Protein 3HHL (pdb70)

Radius of gyration: 30.33 Å; Cα contacts (8 Å, |Δi|>4): 1086; chains: 4; bounding box: 74×62×88 Å

Sequence (513 aa):
TGHIDPTKEVFAQFRRANDREGPIHLNLVRLRPRAAYPDGRETTGAEAYAAYGRRDSGPVSERLGGVVWQGQFELLIGPQDEHWDHVFIAEYPSVAAFVEIRDPVYREAVKHRQAAVEDSRLIRLPLKPGTGHIDPTKEVFAQFRRANDREGPIHLNLVRRLRPRAAYPDGRETTGAEAYAAYGRRDSGPVSERLGGVVWQGQFELLIGPQDEHWDHVFIAEYPSVAAFVEIRDPVYREAVKHRQAAVEDSRLIRLKPLKPGTGHIDPTKEEVFAQFRRANDREGPIHLNLVRRLRPRAAYPDGRETTGAEAYAAYGRRDSGPVSERLGGVVWQGQFELLIGPQDEHWDHVFIAEYPSVAAFVEIRDPVYRREAVHRQAAVEDSRLIRLPLKPGTGHIDPTKEEVFAQFRRANDREGPIHLNLVRLRPRAAYPDGRETTGAEAYAAYGRRDSGPVSERLGGVVWQGQFELLIGPQDEHWDHVFIAEYPSVAAFVEIRDPVYREAVKHRQAAVEDSRLIRLKPLKPG

Structure (mmCIF, N/CA/C/O backbone):
data_3HHL
#
_entry.id   3HHL
#
_cell.length_a   193.012
_cell.length_b   193.012
_cell.length_c   117.965
_cell.angle_alpha   90.00
_cell.angle_beta   90.00
_cell.angle_gamma   120.00
#
_symmetry.space_group_name_H-M   'H 3'
#
loop_
_entity.id
_entity.type
_entity.pdbx_description
1 polymer RPA0582
2 polymer RPA0582
3 polymer RPA0582
4 polymer RPA0582
5 non-polymer 'SULFATE ION'
6 non-polymer 'CHLORIDE ION'
7 non-polymer DI(HYDROXYETHYL)ETHER
8 non-polymer 'TRIETHYLENE GLYCOL'
9 non-polymer 'NONAETHYLENE GLYCOL'
10 non-polymer GLYCEROL
11 non-polymer 3,6,9,12,15,18,21-HEPTAOXATRICOSANE-1,23-DIOL
12 non-polymer 'PENTAETHYLENE GLYCOL'
13 non-polymer 'TETRAETHYLENE GLYCOL'
14 water water
#
loop_
_atom_site.group_PDB
_atom_site.id
_atom_site.type_symbol
_atom_site.label_atom_id
_atom_site.label_alt_id
_atom_site.label_comp_id
_atom_site.label_asym_id
_atom_site.label_entity_id
_atom_site.label_seq_id
_atom_site.pdbx_PDB_ins_code
_atom_site.Cartn_x
_atom_site.Cartn_y
_atom_site.Cartn_z
_atom_site.occupancy
_atom_site.B_iso_or_equiv
_atom_site.auth_seq_id
_atom_site.auth_comp_id
_atom_site.auth_asym_id
_atom_site.auth_atom_id
_atom_site.pdbx_PDB_model_num
ATOM 9 N N . THR A 1 3 ? -9.292 65.390 1.078 1.00 74.51 2 THR A N 1
ATOM 10 C CA . THR A 1 3 ? -8.703 65.751 2.393 1.00 71.13 2 THR A CA 1
ATOM 11 C C . THR A 1 3 ? -9.790 66.372 3.308 1.00 67.58 2 THR A C 1
ATOM 12 O O . THR A 1 3 ? -9.862 67.594 3.534 1.00 67.90 2 THR A O 1
ATOM 16 N N . GLY A 1 4 ? -10.667 65.504 3.789 1.00 62.58 3 GLY A N 1
ATOM 17 C CA . GLY A 1 4 ? -11.639 65.894 4.757 1.00 58.64 3 GLY A CA 1
ATOM 18 C C . GLY A 1 4 ? -11.086 65.646 6.127 1.00 54.90 3 GLY A C 1
ATOM 19 O O . GLY A 1 4 ? -9.947 65.264 6.303 1.00 54.02 3 GLY A O 1
ATOM 20 N N . HIS A 1 5 ? -11.927 65.883 7.107 1.00 51.24 4 HIS A N 1
ATOM 21 C CA . HIS A 1 5 ? -11.576 65.704 8.480 1.00 48.00 4 HIS A CA 1
ATOM 22 C C . HIS A 1 5 ? -12.104 64.368 8.896 1.00 45.70 4 HIS A C 1
ATOM 23 O O . HIS A 1 5 ? -13.280 64.100 8.776 1.00 44.46 4 HIS A O 1
ATOM 30 N N . ILE A 1 6 ? -11.220 63.535 9.398 1.00 43.96 5 ILE A N 1
ATOM 31 C CA . ILE A 1 6 ? -11.558 62.170 9.732 1.00 43.07 5 ILE A CA 1
ATOM 32 C C . ILE A 1 6 ? -11.392 61.922 11.213 1.00 42.46 5 ILE A C 1
ATOM 33 O O . ILE A 1 6 ? -12.225 61.303 11.830 1.00 41.81 5 ILE A O 1
ATOM 38 N N . ASP A 1 7 ? -10.295 62.402 11.776 1.00 42.05 6 ASP A N 1
ATOM 39 C CA . ASP A 1 7 ? -9.995 62.172 13.181 1.00 41.90 6 ASP A CA 1
ATOM 40 C C . ASP A 1 7 ? -9.883 63.468 13.956 1.00 40.27 6 ASP A C 1
ATOM 41 O O . ASP A 1 7 ? -9.684 64.510 13.404 1.00 39.75 6 ASP A O 1
ATOM 46 N N . PRO A 1 8 ? -10.035 63.392 15.264 1.00 39.17 7 PRO A N 1
ATOM 47 C CA . PRO A 1 8 ? -9.821 64.554 16.100 1.00 38.60 7 PRO A CA 1
ATOM 48 C C . PRO A 1 8 ? -8.323 64.770 16.298 1.00 37.60 7 PRO A C 1
ATOM 49 O O . PRO A 1 8 ? -7.581 63.795 16.277 1.00 37.33 7 PRO A O 1
ATOM 53 N N . THR A 1 9 ? -7.891 66.018 16.451 1.00 36.21 8 THR A N 1
ATOM 54 C CA . THR A 1 9 ? -6.496 66.300 16.736 1.00 35.79 8 THR A CA 1
ATOM 55 C C . THR A 1 9 ? -6.270 66.155 18.259 1.00 37.17 8 THR A C 1
ATOM 56 O O . THR A 1 9 ? -7.208 66.222 19.081 1.00 36.47 8 THR A O 1
ATOM 60 N N . LYS A 1 10 ? -5.015 65.956 18.655 1.00 38.04 9 LYS A N 1
ATOM 61 C CA . LYS A 1 10 ? -4.766 65.735 20.078 1.00 39.02 9 LYS A CA 1
ATOM 62 C C . LYS A 1 10 ? -5.132 66.960 20.961 1.00 37.87 9 LYS A C 1
ATOM 63 O O . LYS A 1 10 ? -5.573 66.812 22.094 1.00 37.44 9 LYS A O 1
ATOM 69 N N . GLU A 1 11 ? -4.962 68.149 20.411 1.00 37.15 10 GLU A N 1
ATOM 70 C CA . GLU A 1 11 ? -5.171 69.393 21.134 1.00 36.85 10 GLU A CA 1
ATOM 71 C C . GLU A 1 11 ? -6.664 69.603 21.405 1.00 36.05 10 GLU A C 1
ATOM 72 O O . GLU A 1 11 ? -7.066 70.070 22.489 1.00 35.31 10 GLU A O 1
ATOM 78 N N . VAL A 1 12 ? -7.485 69.266 20.414 1.00 34.91 11 VAL A N 1
ATOM 79 C CA . VAL A 1 12 ? -8.931 69.429 20.509 1.00 33.52 11 VAL A CA 1
ATOM 80 C C . VAL A 1 12 ? -9.540 6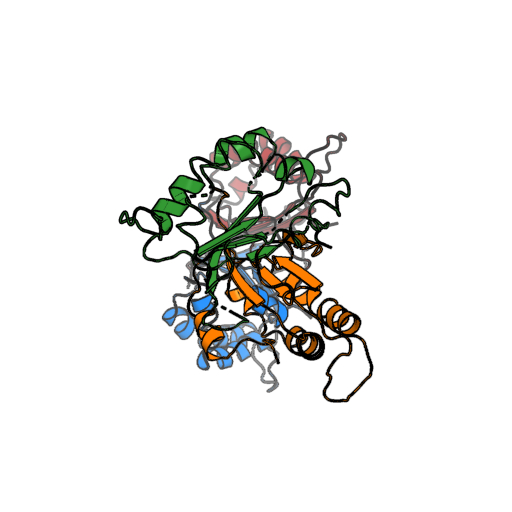8.364 21.415 1.00 33.71 11 VAL A C 1
ATOM 81 O O . VAL A 1 12 ? -10.424 68.646 22.198 1.00 33.84 11 VAL A O 1
ATOM 85 N N . PHE A 1 13 ? -9.034 67.146 21.352 1.00 33.98 12 PHE A N 1
ATOM 86 C CA . PHE A 1 13 ? -9.454 66.135 22.302 1.00 34.37 12 PHE A CA 1
ATOM 87 C C . PHE A 1 13 ? -9.140 66.513 23.756 1.00 33.93 12 PHE A C 1
ATOM 88 O O . PHE A 1 13 ? -9.896 66.180 24.680 1.00 34.55 12 PHE A O 1
ATOM 96 N N . ALA A 1 14 ? -8.048 67.225 23.964 1.00 33.07 13 ALA A N 1
ATOM 97 C CA . ALA A 1 14 ? -7.720 67.716 25.292 1.00 33.32 13 ALA A CA 1
ATOM 98 C C . ALA A 1 14 ? -8.807 68.691 25.761 1.00 33.10 13 ALA A C 1
ATOM 99 O O . ALA A 1 14 ? -9.277 68.617 26.884 1.00 34.06 13 ALA A O 1
ATOM 101 N N . GLN A 1 15 ? -9.212 69.592 24.882 1.00 32.46 14 GLN A N 1
ATOM 102 C CA . GLN A 1 15 ? -10.264 70.518 25.177 1.00 32.47 14 GLN A CA 1
ATOM 103 C C . GLN A 1 15 ? -11.584 69.796 25.533 1.00 32.82 14 GLN A C 1
ATOM 104 O O . GLN A 1 15 ? -12.341 70.273 26.377 1.00 32.34 14 GLN A O 1
ATOM 110 N N . PHE A 1 16 ? -11.847 68.677 24.853 1.00 32.52 15 PHE A N 1
ATOM 111 C CA . PHE A 1 16 ? -13.039 67.886 25.075 1.00 32.59 15 PHE A CA 1
ATOM 112 C C . PHE A 1 16 ? -13.032 67.350 26.490 1.0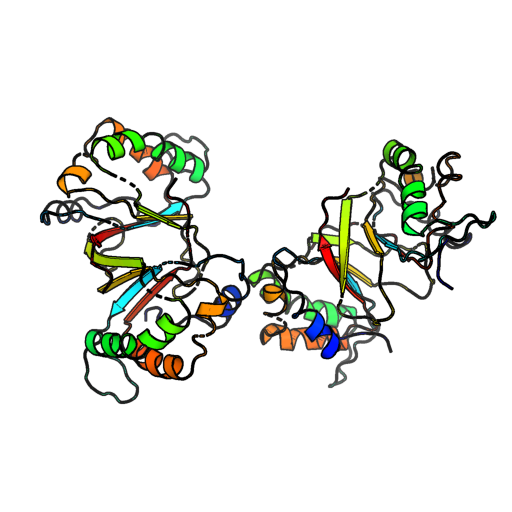0 32.53 15 PHE A C 1
ATOM 113 O O . PHE A 1 16 ? -14.009 67.500 27.211 1.00 32.57 15 PHE A O 1
ATOM 121 N N A ARG A 1 17 ? -11.920 66.731 26.884 0.50 31.93 16 ARG A N 1
ATOM 122 N N B ARG A 1 17 ? -11.918 66.741 26.882 0.50 32.23 16 ARG A N 1
ATOM 123 C CA A ARG A 1 17 ? -11.759 66.225 28.235 0.50 31.32 16 ARG A CA 1
ATOM 124 C CA B ARG A 1 17 ? -11.754 66.245 28.230 0.50 31.86 16 ARG A CA 1
ATOM 125 C C A ARG A 1 17 ? -11.731 67.359 29.267 0.50 31.41 16 ARG A C 1
ATOM 126 C C B ARG A 1 17 ? -11.753 67.370 29.258 0.50 31.70 16 ARG A C 1
ATOM 127 O O A ARG A 1 17 ? -12.165 67.180 30.415 0.50 31.48 16 ARG A O 1
ATOM 128 O O B ARG A 1 17 ? -12.213 67.195 30.397 0.50 31.76 16 ARG A O 1
ATOM 143 N N . ALA A 1 18 ? -11.201 68.519 28.882 1.00 31.44 17 ALA A N 1
ATOM 144 C CA . ALA A 1 18 ? -11.112 69.658 29.829 1.00 31.33 17 ALA A CA 1
ATOM 145 C C . ALA A 1 18 ? -12.524 70.082 30.281 1.00 31.40 17 ALA A C 1
ATOM 146 O O . ALA A 1 18 ? -12.739 70.396 31.450 1.00 32.26 17 ALA A O 1
ATOM 148 N N . ASN A 1 19 ? -13.477 70.063 29.350 1.00 30.74 18 ASN A N 1
ATOM 149 C CA . ASN A 1 19 ? -14.813 70.438 29.638 1.00 30.69 18 ASN A CA 1
ATOM 150 C C . ASN A 1 19 ? -15.628 69.236 30.102 1.00 31.41 18 ASN A C 1
ATOM 151 O O . ASN A 1 19 ? -16.390 68.639 29.339 1.00 32.40 18 ASN A O 1
ATOM 156 N N . ASP A 1 20 ? -15.492 68.908 31.373 1.00 31.34 19 ASP A N 1
ATOM 157 C CA . ASP A 1 20 ? -16.060 67.678 31.882 1.00 30.60 19 ASP A CA 1
ATOM 158 C C . ASP A 1 20 ? -17.301 67.931 32.720 1.00 29.73 19 ASP A C 1
ATOM 159 O O . ASP A 1 20 ? -17.587 67.197 33.626 1.00 29.57 19 ASP A O 1
ATOM 164 N N . ARG A 1 21 ? -18.058 68.967 32.401 1.00 29.59 20 ARG A N 1
ATOM 165 C CA . ARG A 1 21 ? -19.256 69.274 33.191 1.00 28.77 20 ARG A CA 1
ATOM 166 C C . ARG A 1 21 ? -20.167 68.052 33.229 1.00 28.39 20 ARG A C 1
ATOM 167 O O . ARG A 1 21 ? -20.333 67.346 32.259 1.00 28.13 20 ARG A O 1
ATOM 175 N N . GLU A 1 22 ? -20.791 67.838 34.370 1.00 29.16 21 GLU A N 1
ATOM 176 C CA . GLU A 1 22 ? -21.757 66.762 34.505 1.00 29.01 21 GLU A CA 1
ATOM 177 C C . GLU A 1 22 ? -22.995 66.992 33.591 1.00 29.15 21 GLU A C 1
ATOM 178 O O . GLU A 1 22 ? -23.521 68.151 33.432 1.00 27.10 21 GLU A O 1
ATOM 184 N N . GLY A 1 23 ? -23.430 65.871 33.008 1.00 28.35 22 GLY A N 1
ATOM 185 C CA . GLY A 1 23 ? -24.666 65.836 32.248 1.00 28.89 22 GLY A CA 1
ATOM 186 C C . GLY A 1 23 ? -24.411 65.189 30.915 1.00 28.74 22 GLY A C 1
ATOM 187 O O . GLY A 1 23 ? -23.292 65.092 30.487 1.00 29.05 22 GLY A O 1
ATOM 188 N N . PRO A 1 24 ? -25.445 64.678 30.278 1.00 29.60 23 PRO A N 1
ATOM 189 C CA . PRO A 1 24 ? -25.182 63.997 29.023 1.00 29.84 23 PRO A CA 1
ATOM 190 C C . PRO A 1 24 ? -24.592 64.909 27.984 1.00 30.54 23 PRO A C 1
ATOM 191 O O . PRO A 1 24 ? -24.662 66.148 28.108 1.00 30.74 23 PRO A O 1
ATOM 195 N N . ILE A 1 25 ? -24.013 64.274 26.981 1.00 30.53 24 ILE A N 1
ATOM 196 C CA . ILE A 1 25 ? -23.447 64.947 25.851 1.00 31.04 24 ILE A CA 1
ATOM 197 C C . ILE A 1 25 ? -24.140 64.330 24.648 1.00 31.57 24 ILE A C 1
ATOM 198 O O . ILE A 1 25 ? -24.412 63.135 24.613 1.00 31.50 24 ILE A O 1
ATOM 203 N N . HIS A 1 26 ? -24.489 65.183 23.698 1.00 31.83 25 HIS A N 1
ATOM 204 C CA . HIS A 1 26 ? -25.003 64.756 22.441 1.00 31.77 25 HIS A CA 1
ATOM 205 C C . HIS A 1 26 ? -23.940 65.025 21.415 1.00 32.11 25 HIS A C 1
ATOM 206 O O . HIS A 1 26 ? -23.384 66.113 21.335 1.00 33.11 25 HIS A O 1
ATOM 221 N N . LEU A 1 28 ? -23.375 65.050 17.580 1.00 31.84 27 LEU A N 1
ATOM 222 C CA . LEU A 1 28 ? -23.933 65.112 16.220 1.00 32.40 27 LEU A CA 1
ATOM 223 C C . LEU A 1 28 ? -22.866 64.700 15.224 1.00 32.91 27 LEU A C 1
ATOM 224 O O . LEU A 1 28 ? -21.828 65.346 15.124 1.00 33.66 27 LEU A O 1
ATOM 229 N N . ASN A 1 29 ? -23.114 63.598 14.529 1.00 33.40 28 ASN A N 1
ATOM 230 C CA . ASN A 1 29 ? -22.189 63.048 13.533 1.00 33.87 28 ASN A CA 1
ATOM 231 C C . ASN A 1 29 ? -22.689 63.367 12.097 1.00 34.74 28 ASN A C 1
ATOM 232 O O . ASN A 1 29 ? -23.842 63.031 11.737 1.00 35.63 28 ASN A O 1
ATOM 237 N N . LEU A 1 30 ? -21.865 64.009 11.280 1.00 34.80 29 LEU A N 1
ATOM 238 C CA . LEU A 1 30 ? -22.150 64.117 9.855 1.00 35.41 29 LEU A CA 1
ATOM 239 C C . LEU A 1 30 ? -21.034 63.333 9.128 1.00 36.12 29 LEU A C 1
ATOM 240 O O . LEU A 1 30 ? -19.879 63.688 9.248 1.00 36.45 29 LEU A O 1
ATOM 245 N N . VAL A 1 31 ? -21.372 62.270 8.390 1.00 35.86 30 VAL A N 1
ATOM 246 C CA . VAL A 1 31 ? -20.356 61.406 7.815 1.00 35.70 30 VAL A CA 1
ATOM 247 C C . VAL A 1 31 ? -20.503 61.207 6.301 1.00 36.35 30 VAL A C 1
ATOM 248 O O . VAL A 1 31 ? -21.564 60.745 5.824 1.00 36.15 30 VAL A O 1
ATOM 252 N N . ARG A 1 32 ? -19.444 61.545 5.563 1.00 36.23 31 ARG A N 1
ATOM 253 C CA . ARG A 1 32 ? -19.400 61.349 4.131 1.00 37.52 31 ARG A CA 1
ATOM 254 C C . ARG A 1 32 ? -18.432 60.203 3.892 1.00 37.43 31 ARG A C 1
ATOM 255 O O . ARG A 1 32 ? -17.283 60.258 4.326 1.00 37.42 31 ARG A O 1
ATOM 263 N N . LEU A 1 33 ? -18.903 59.153 3.234 1.00 36.95 32 LEU A N 1
ATOM 264 C CA . LEU A 1 33 ? -18.116 57.949 3.071 1.00 37.24 32 LEU A CA 1
ATOM 265 C C . LEU A 1 33 ? -17.346 57.917 1.731 1.00 37.53 32 LEU A C 1
ATOM 266 O O . LEU A 1 33 ? -17.812 58.436 0.715 1.00 36.94 32 LEU A O 1
ATOM 271 N N . ARG A 1 34 ? -16.169 57.299 1.729 1.00 37.80 33 ARG A N 1
ATOM 272 C CA . ARG A 1 34 ? -15.466 57.059 0.473 1.00 38.42 33 ARG A CA 1
ATOM 273 C C . ARG A 1 34 ? -16.207 56.045 -0.336 1.00 38.09 33 ARG A C 1
ATOM 274 O O . ARG A 1 34 ? -16.789 55.129 0.220 1.00 38.62 33 ARG A O 1
ATOM 282 N N . PRO A 1 35 ? -16.191 56.194 -1.654 1.00 38.14 34 PRO A N 1
ATOM 283 C CA . PRO A 1 35 ? -16.619 55.102 -2.516 1.00 38.38 34 PRO A CA 1
ATOM 284 C C . PRO A 1 35 ? -15.796 53.842 -2.230 1.00 38.57 34 PRO A C 1
ATOM 285 O O . PRO A 1 35 ? -16.362 52.770 -1.919 1.00 38.49 34 PRO A O 1
ATOM 289 N N . ARG A 1 36 ? -14.471 53.992 -2.310 1.00 38.27 35 ARG A N 1
ATOM 290 C CA . ARG A 1 36 ? -13.565 52.891 -2.018 1.00 38.67 35 ARG A CA 1
ATOM 291 C C . ARG A 1 36 ? -12.827 53.154 -0.684 1.00 38.17 35 ARG A C 1
ATOM 292 O O . ARG A 1 36 ? -12.184 54.180 -0.515 1.00 37.69 35 ARG A O 1
ATOM 294 N N . ALA A 1 37 ? -12.954 52.211 0.244 1.00 38.49 36 ALA A N 1
ATOM 295 C CA . ALA A 1 37 ? -12.290 52.262 1.544 1.00 39.58 36 ALA A CA 1
ATOM 296 C C . ALA A 1 37 ? -10.771 52.280 1.412 1.00 40.57 36 ALA A C 1
ATOM 297 O O . ALA A 1 37 ? -10.191 51.492 0.672 1.00 40.75 36 ALA A O 1
ATOM 299 N N . ALA A 1 38 ? -10.145 53.203 2.137 1.00 41.84 37 ALA A N 1
ATOM 300 C CA . ALA A 1 38 ? -8.694 53.395 2.118 1.00 42.49 37 ALA A CA 1
ATOM 301 C C . ALA A 1 38 ? -8.042 52.718 3.319 1.00 43.22 37 ALA A C 1
ATOM 302 O O . ALA A 1 38 ? -7.664 53.380 4.274 1.00 43.01 37 ALA A O 1
ATOM 304 N N . TYR A 1 39 ? -7.936 51.396 3.291 1.00 44.59 38 TYR A N 1
ATOM 305 C CA . TYR A 1 39 ? -7.137 50.686 4.310 1.00 45.84 38 TYR A CA 1
ATOM 306 C C . TYR A 1 39 ? -5.639 50.597 3.910 1.00 47.13 38 TYR A C 1
ATOM 307 O O . TYR A 1 39 ? -5.308 50.574 2.718 1.00 46.59 38 TYR A O 1
ATOM 316 N N . PRO A 1 40 ? -4.739 50.493 4.908 1.00 48.83 39 PRO A N 1
ATOM 317 C CA . PRO A 1 40 ? -3.311 50.113 4.725 1.00 49.78 39 PRO A CA 1
ATOM 318 C C . PRO A 1 40 ? -3.079 48.858 3.855 1.00 50.85 39 PRO A C 1
ATOM 319 O O . PRO A 1 40 ? -2.214 48.862 2.979 1.00 49.93 39 PRO A O 1
ATOM 323 N N . ASP A 1 41 ? -3.856 47.807 4.127 1.00 52.47 40 ASP A N 1
ATOM 324 C CA . ASP A 1 41 ? -3.946 46.584 3.304 1.00 53.37 40 ASP A CA 1
ATOM 325 C C . ASP A 1 41 ? -4.035 46.833 1.816 1.00 53.77 40 ASP A C 1
ATOM 326 O O . ASP A 1 41 ? -3.456 46.103 1.046 1.00 54.22 40 ASP A O 1
ATOM 331 N N . GLY A 1 42 ? -4.828 47.821 1.412 1.00 54.46 41 GLY A N 1
ATOM 332 C CA . GLY A 1 42 ? -5.207 47.999 0.002 1.00 54.48 41 GLY A CA 1
ATOM 333 C C . GLY A 1 42 ? -6.476 47.229 -0.359 1.00 54.81 41 GLY A C 1
ATOM 334 O O . GLY A 1 42 ? -7.000 47.361 -1.473 1.00 54.89 41 GLY A O 1
ATOM 335 N N . ARG A 1 43 ? -6.985 46.437 0.588 1.00 54.98 42 ARG A N 1
ATOM 336 C CA . ARG A 1 43 ? -8.151 45.586 0.357 1.00 55.08 42 ARG A CA 1
ATOM 337 C C . ARG A 1 43 ? -9.308 46.394 -0.217 1.00 55.11 42 ARG A C 1
ATOM 338 O O . ARG A 1 43 ? -9.519 47.551 0.155 1.00 55.45 42 ARG A O 1
ATOM 346 N N . GLU A 1 44 ? -10.047 45.775 -1.123 1.00 54.78 43 GLU A N 1
ATOM 347 C CA . GLU A 1 44 ? -11.171 46.412 -1.759 1.00 54.88 43 GLU A CA 1
ATOM 348 C C . GLU A 1 44 ? -12.462 46.128 -0.974 1.00 54.09 43 GLU A C 1
ATOM 349 O O . GLU A 1 44 ? -12.902 44.980 -0.860 1.00 54.29 43 GLU A O 1
ATOM 355 N N . THR A 1 45 ? -13.034 47.180 -0.394 1.00 53.05 44 THR A N 1
ATOM 356 C CA . THR A 1 45 ? -14.399 47.152 0.150 1.00 52.09 44 THR A CA 1
ATOM 357 C C . THR A 1 45 ? -14.943 48.529 -0.044 1.00 50.46 44 THR A C 1
ATOM 358 O O . THR A 1 45 ? -14.188 49.472 -0.185 1.00 50.05 44 THR A O 1
ATOM 362 N N . THR A 1 46 ? -16.253 48.668 -0.059 1.00 49.12 45 THR A N 1
ATOM 363 C CA . THR A 1 46 ? -16.825 50.003 -0.148 1.00 47.97 45 THR A CA 1
ATOM 364 C C . THR A 1 46 ? -16.654 50.739 1.178 1.00 47.16 45 THR A C 1
ATOM 365 O O . THR A 1 46 ? -16.449 50.136 2.230 1.00 46.81 45 THR A O 1
ATOM 369 N N . GLY A 1 47 ? -16.698 52.055 1.125 1.00 46.10 46 GLY A N 1
ATOM 370 C CA . GLY A 1 47 ? -16.750 52.816 2.362 1.00 45.49 46 GLY A CA 1
ATOM 371 C C . GLY A 1 47 ? -17.871 52.339 3.284 1.00 44.54 46 GLY A C 1
ATOM 372 O O . GLY A 1 47 ? -17.679 52.214 4.488 1.00 44.17 46 GLY A O 1
ATOM 373 N N . ALA A 1 48 ? -19.040 52.082 2.699 1.00 43.72 47 ALA A N 1
ATOM 374 C CA . ALA A 1 48 ? -20.208 51.632 3.438 1.00 42.97 47 ALA A CA 1
ATOM 375 C C . ALA A 1 48 ? -19.912 50.327 4.142 1.00 42.20 47 ALA A C 1
ATOM 376 O O . ALA A 1 48 ? -20.246 50.155 5.317 1.00 42.92 47 ALA A O 1
ATOM 378 N N . GLU A 1 49 ? -19.253 49.419 3.459 1.00 41.17 48 GLU A N 1
ATOM 379 C CA . GLU A 1 49 ? -18.945 48.153 4.088 1.00 41.19 48 GLU A CA 1
ATOM 380 C C . GLU A 1 49 ? -17.993 48.353 5.283 1.00 39.99 48 GLU A C 1
ATOM 381 O O . GLU A 1 49 ? -18.168 47.738 6.330 1.00 39.98 48 GLU A O 1
ATOM 387 N N . ALA A 1 50 ? -17.001 49.224 5.130 1.00 38.78 49 ALA A N 1
ATOM 388 C CA . ALA A 1 50 ? -16.034 49.475 6.194 1.00 37.83 49 ALA A CA 1
ATOM 389 C C . ALA A 1 50 ? -16.697 50.187 7.375 1.00 37.21 49 ALA A C 1
ATOM 390 O O . ALA A 1 50 ? -16.391 49.892 8.516 1.00 36.20 49 ALA A O 1
ATOM 392 N N . TYR A 1 51 ? -17.605 51.109 7.089 1.00 36.91 50 TYR A N 1
ATOM 393 C CA . TYR A 1 51 ? -18.318 51.802 8.133 1.00 37.32 50 TYR A CA 1
ATOM 394 C C . TYR A 1 51 ? -19.212 50.824 8.883 1.00 37.34 50 TYR A C 1
ATOM 395 O O . TYR A 1 51 ? -19.292 50.867 10.108 1.00 37.41 50 TYR A O 1
ATOM 404 N N . ALA A 1 52 ? -19.855 49.924 8.146 1.00 37.76 51 ALA A N 1
ATOM 405 C CA . ALA A 1 52 ? -20.647 48.850 8.749 1.00 37.94 51 ALA A CA 1
ATOM 406 C C . ALA A 1 52 ? -19.808 48.074 9.758 1.00 38.15 51 ALA A C 1
ATOM 407 O O . ALA A 1 52 ? -20.221 47.879 10.887 1.00 38.97 51 ALA A O 1
ATOM 409 N N . ALA A 1 53 ? -18.616 47.661 9.362 1.00 38.21 52 ALA A N 1
ATOM 410 C CA . ALA A 1 53 ? -17.749 46.918 10.255 1.00 38.43 52 ALA A CA 1
ATOM 411 C C . ALA A 1 53 ? -17.391 47.760 11.498 1.00 39.02 52 ALA A C 1
ATOM 412 O O . ALA A 1 53 ? -17.297 47.220 12.604 1.00 39.66 52 ALA A O 1
ATOM 414 N N . TYR A 1 54 ? -17.184 49.066 11.317 1.00 39.24 53 TYR A N 1
ATOM 415 C CA . TYR A 1 54 ? -16.865 49.951 12.428 1.00 39.73 53 TYR A CA 1
ATOM 416 C C . TYR A 1 54 ? -17.997 49.880 13.438 1.00 40.80 53 TYR A C 1
ATOM 417 O O . TYR A 1 54 ? -17.779 49.580 14.620 1.00 40.04 53 TYR A O 1
ATOM 426 N N . GLY A 1 55 ? -19.209 50.144 12.943 1.00 41.95 54 GLY A N 1
ATOM 427 C CA . GLY A 1 55 ? -20.407 50.068 13.763 1.00 43.09 54 GLY A CA 1
ATOM 428 C C . GLY A 1 55 ? -20.552 48.712 14.445 1.00 43.90 54 GLY A C 1
ATOM 429 O O . GLY A 1 55 ? -20.803 48.625 15.628 1.00 43.65 54 GLY A O 1
ATOM 430 N N A ARG A 1 56 ? -20.388 47.651 13.669 0.50 44.48 55 ARG A N 1
ATOM 431 N N B ARG A 1 56 ? -20.364 47.647 13.688 0.50 44.56 55 ARG A N 1
ATOM 432 C CA A ARG A 1 56 ? -20.576 46.290 14.161 0.50 45.09 55 ARG A CA 1
ATOM 433 C CA B ARG A 1 56 ? -20.611 46.316 14.217 0.50 45.28 55 ARG A CA 1
ATOM 434 C C A ARG A 1 56 ? -19.666 46.036 15.359 0.50 44.77 55 ARG A C 1
ATOM 435 C C B ARG A 1 56 ? -19.642 45.954 15.333 0.50 44.89 55 ARG A C 1
ATOM 436 O O A ARG A 1 56 ? -20.125 45.601 16.412 0.50 44.83 55 ARG A O 1
ATOM 437 O O B ARG A 1 56 ? -20.040 45.345 16.317 0.50 45.12 55 ARG A O 1
ATOM 452 N N . ASP A 1 57 ? -18.392 46.377 15.219 1.00 44.56 56 ASP A N 1
ATOM 453 C CA . ASP A 1 57 ? -17.405 46.064 16.253 1.00 44.57 56 ASP A CA 1
ATOM 454 C C . ASP A 1 57 ? -17.351 47.077 17.405 1.00 43.79 56 ASP A C 1
ATOM 455 O O . ASP A 1 57 ? -16.914 46.732 18.503 1.00 43.30 56 ASP A O 1
ATOM 460 N N . SER A 1 58 ? -17.791 48.310 17.154 1.00 43.12 57 SER A N 1
ATOM 461 C CA . SER A 1 58 ? -17.826 49.344 18.201 1.00 42.89 57 SER A CA 1
ATOM 462 C C . SER A 1 58 ? -19.129 49.385 19.000 1.00 42.46 57 SER A C 1
ATOM 463 O O . SER A 1 58 ? -19.130 49.912 20.102 1.00 42.62 57 SER A O 1
ATOM 466 N N . GLY A 1 59 ? -20.214 48.842 18.452 1.00 41.59 58 GLY A N 1
ATOM 467 C CA . GLY A 1 59 ? -21.529 48.895 19.093 1.00 41.53 58 GLY A CA 1
ATOM 468 C C . GLY A 1 59 ? -21.551 48.384 20.528 1.00 41.24 58 GLY A C 1
ATOM 469 O O . GLY A 1 59 ? -22.062 49.039 21.428 1.00 41.10 58 GLY A O 1
ATOM 470 N N . PRO A 1 60 ? -20.981 47.215 20.757 1.00 41.23 59 PRO A N 1
ATOM 471 C CA . PRO A 1 60 ? -21.008 46.669 22.109 1.00 41.18 59 PRO A CA 1
ATOM 472 C C . PRO A 1 60 ? -20.297 47.512 23.125 1.00 40.78 59 PRO A C 1
ATOM 473 O O . PRO A 1 60 ? -20.693 47.530 24.280 1.00 41.14 59 PRO A O 1
ATOM 477 N N . VAL A 1 61 ? -19.258 48.204 22.698 1.00 40.29 60 VAL A N 1
ATOM 478 C CA . VAL A 1 61 ? -18.468 48.973 23.628 1.00 39.95 60 VAL A CA 1
ATOM 479 C C . VAL A 1 61 ? -19.284 50.198 23.995 1.00 40.21 60 VAL A C 1
ATOM 480 O O . VAL A 1 61 ? -19.397 50.585 25.153 1.00 40.09 60 VAL A O 1
ATOM 484 N N . SER A 1 62 ? -19.883 50.793 22.989 1.00 40.85 61 SER A N 1
ATOM 485 C CA . SER A 1 62 ? -20.679 51.980 23.199 1.00 40.86 61 SER A CA 1
ATOM 486 C C . SER A 1 62 ? -21.832 51.682 24.148 1.00 40.84 61 SER A C 1
ATOM 487 O O . SER A 1 62 ? -22.090 52.446 25.093 1.00 39.50 61 SER A O 1
ATOM 490 N N . GLU A 1 63 ? -22.498 50.557 23.892 1.00 41.07 62 GLU A N 1
ATOM 491 C CA . GLU A 1 63 ? -23.678 50.165 24.637 1.00 42.16 62 GLU A CA 1
ATOM 492 C C . GLU A 1 63 ? -23.348 49.914 26.099 1.00 40.58 62 GLU A C 1
ATOM 493 O O . GLU A 1 63 ? -24.076 50.306 27.006 1.00 39.85 62 GLU A O 1
ATOM 499 N N . ARG A 1 64 ? -22.226 49.266 26.304 1.00 39.32 63 ARG A N 1
ATOM 500 C CA . ARG A 1 64 ? -21.778 48.894 27.622 1.00 38.52 63 ARG A CA 1
ATOM 501 C C . ARG A 1 64 ? -21.498 50.122 28.478 1.00 37.20 63 ARG A C 1
ATOM 502 O O . ARG A 1 64 ? -21.620 50.064 29.674 1.00 37.87 63 ARG A O 1
ATOM 510 N N . LEU A 1 65 ? -21.096 51.225 27.860 1.00 36.02 64 LEU A N 1
ATOM 511 C CA . LEU A 1 65 ? -20.745 52.462 28.552 1.00 34.78 64 LEU A CA 1
ATOM 512 C C . LEU A 1 65 ? -21.844 53.560 28.483 1.00 34.50 64 LEU A C 1
ATOM 513 O O . LEU A 1 65 ? -21.596 54.706 28.820 1.00 34.76 64 LEU A O 1
ATOM 518 N N . GLY A 1 66 ? -23.048 53.223 28.044 1.00 34.03 65 GLY A N 1
ATOM 519 C CA . GLY A 1 66 ? -24.170 54.152 28.061 1.00 34.01 65 GLY A CA 1
ATOM 520 C C . GLY A 1 66 ? -24.513 54.870 26.773 1.00 34.71 65 GLY A C 1
ATOM 521 O O . GLY A 1 66 ? -25.461 55.632 26.736 1.00 34.64 65 GLY A O 1
ATOM 522 N N . GLY A 1 67 ? -23.719 54.664 25.730 1.00 35.66 66 GLY A N 1
ATOM 523 C CA . GLY A 1 67 ? -23.988 55.252 24.436 1.00 36.40 66 GLY A CA 1
ATOM 524 C C . GLY A 1 67 ? -25.285 54.691 23.885 1.00 37.82 66 GLY A C 1
ATOM 525 O O . GLY A 1 67 ? -25.633 53.545 24.147 1.00 38.84 66 GLY A O 1
ATOM 537 N N . VAL A 1 69 ? -27.779 55.769 20.190 1.00 36.24 68 VAL A N 1
ATOM 538 C CA . VAL A 1 69 ? -28.211 56.634 19.136 1.00 35.23 68 VAL A CA 1
ATOM 539 C C . VAL A 1 69 ? -29.591 57.086 19.468 1.00 34.83 68 VAL A C 1
ATOM 540 O O . VAL A 1 69 ? -30.479 56.262 19.502 1.00 34.83 68 VAL A O 1
ATOM 544 N N . VAL A 1 70 ? -29.773 58.392 19.674 1.00 34.19 69 VAL A N 1
ATOM 545 C CA . VAL A 1 70 ? -31.081 58.964 20.039 1.00 33.33 69 VAL A CA 1
ATOM 546 C C . VAL A 1 70 ? -31.823 59.630 18.897 1.00 33.34 69 VAL A C 1
ATOM 547 O O . VAL A 1 70 ? -32.982 59.951 19.042 1.00 33.85 69 VAL A O 1
ATOM 551 N N . TRP A 1 71 ? -31.170 59.862 17.764 1.00 33.48 70 TRP A N 1
ATOM 552 C CA . TRP A 1 71 ? -31.853 60.369 16.553 1.00 32.82 70 TRP A CA 1
ATOM 553 C C . TRP A 1 71 ? -31.014 60.051 15.364 1.00 32.99 70 TRP A C 1
ATOM 554 O O . TRP A 1 71 ? -29.804 60.094 15.416 1.00 31.97 70 TRP A O 1
ATOM 565 N N . GLN A 1 72 ? -31.670 59.768 14.260 1.00 33.90 71 GLN A N 1
ATOM 566 C CA . GLN A 1 72 ? -30.938 59.419 13.063 1.00 34.63 71 GLN A CA 1
ATOM 567 C C . GLN A 1 72 ? -31.784 59.815 11.858 1.00 33.89 71 GLN A C 1
ATOM 568 O O . GLN A 1 72 ? -33.006 59.648 11.892 1.00 32.82 71 GLN A O 1
ATOM 574 N N . GLY A 1 73 ? -31.149 60.340 10.811 1.00 33.01 72 GLY A N 1
ATOM 575 C CA . GLY A 1 73 ? -31.878 60.720 9.605 1.00 32.55 72 GLY A CA 1
ATOM 576 C C . GLY A 1 73 ? -31.203 60.351 8.318 1.00 31.88 72 GLY A C 1
ATOM 577 O O . GLY A 1 73 ? -29.994 60.241 8.270 1.00 31.80 72 GLY A O 1
ATOM 578 N N . GLN A 1 74 ? -32.000 60.162 7.274 1.00 31.29 73 GLN A N 1
ATOM 579 C CA . GLN A 1 74 ? -31.487 59.958 5.922 1.00 30.87 73 GLN A CA 1
ATOM 580 C C . GLN A 1 74 ? -31.401 61.286 5.197 1.00 30.01 73 GLN A C 1
ATOM 581 O O . GLN A 1 74 ? -32.387 61.938 5.006 1.00 31.62 73 GLN A O 1
ATOM 587 N N . PHE A 1 75 ? -30.212 61.652 4.748 1.00 29.27 74 PHE A N 1
ATOM 588 C CA . PHE A 1 75 ? -29.970 62.903 4.071 1.00 28.08 74 PHE A CA 1
ATOM 589 C C . PHE A 1 75 ? -30.778 62.949 2.829 1.00 28.64 74 PHE A C 1
ATOM 590 O O . PHE A 1 75 ? -30.775 61.990 2.094 1.00 29.64 74 PHE A O 1
ATOM 598 N N . GLU A 1 76 ? -31.493 64.056 2.601 1.00 29.27 75 GLU A N 1
ATOM 599 C CA . GLU A 1 76 ? -32.283 64.268 1.377 1.00 28.71 75 GLU A CA 1
ATOM 600 C C . GLU A 1 76 ? -31.881 65.511 0.574 1.00 28.44 75 GLU A C 1
ATOM 601 O O . GLU A 1 76 ? -31.993 65.520 -0.635 1.00 29.75 75 GLU A O 1
ATOM 607 N N . LEU A 1 77 ? -31.473 66.587 1.223 1.00 28.36 76 LEU A N 1
ATOM 608 C CA . LEU A 1 77 ? -31.140 67.829 0.510 1.00 27.93 76 LEU A CA 1
ATOM 609 C C . LEU A 1 77 ? -30.363 68.789 1.375 1.00 28.78 76 LEU A C 1
ATOM 610 O O . LEU A 1 77 ? -30.702 68.975 2.563 1.00 28.94 76 LEU A O 1
ATOM 623 N N . LEU A 1 79 ? -30.495 72.201 1.731 1.00 29.80 78 LEU A N 1
ATOM 624 C CA . LEU A 1 79 ? -31.405 73.257 1.300 1.00 30.35 78 LEU A CA 1
ATOM 625 C C . LEU A 1 79 ? -30.705 74.610 1.417 1.00 31.19 78 LEU A C 1
ATOM 626 O O . LEU A 1 79 ? -30.817 75.434 0.512 1.00 31.72 78 LEU A O 1
ATOM 631 N N . ILE A 1 80 ? -29.996 74.839 2.530 1.00 31.61 79 ILE A N 1
ATOM 632 C CA . ILE A 1 80 ? -29.112 76.005 2.651 1.00 31.92 79 ILE A CA 1
ATOM 633 C C . ILE A 1 80 ? -27.690 75.519 2.923 1.00 32.78 79 ILE A C 1
ATOM 634 O O . ILE A 1 80 ? -27.429 74.814 3.884 1.00 32.27 79 ILE A O 1
ATOM 639 N N . GLY A 1 81 ? -26.784 75.920 2.056 1.00 34.05 80 GLY A N 1
ATOM 640 C CA . GLY A 1 81 ? -25.407 75.482 2.126 1.00 35.47 80 GLY A CA 1
ATOM 641 C C . GLY A 1 81 ? -24.901 75.247 0.730 1.00 36.81 80 GLY A C 1
ATOM 642 O O . GLY A 1 81 ? -25.632 75.449 -0.240 1.00 37.85 80 GLY A O 1
ATOM 643 N N . PRO A 1 82 ? -23.655 74.799 0.601 1.00 38.25 81 PRO A N 1
ATOM 644 C CA . PRO A 1 82 ? -23.086 74.474 -0.716 1.00 38.91 81 PRO A CA 1
ATOM 645 C C . PRO A 1 82 ? -23.490 73.111 -1.189 1.00 40.48 81 PRO A C 1
ATOM 646 O O . PRO A 1 82 ? -23.496 72.196 -0.382 1.00 40.26 81 PRO A O 1
ATOM 650 N N . GLN A 1 83 ? -23.763 72.940 -2.478 1.00 42.64 82 GLN A N 1
ATOM 651 C CA . GLN A 1 83 ? -24.206 71.625 -2.979 1.00 44.77 82 GLN A CA 1
ATOM 652 C C . GLN A 1 83 ? -23.152 70.524 -2.957 1.00 46.37 82 GLN A C 1
ATOM 653 O O . GLN A 1 83 ? -23.486 69.344 -3.008 1.00 46.97 82 GLN A O 1
ATOM 659 N N . ASP A 1 84 ? -21.881 70.884 -2.865 1.00 48.26 83 ASP A N 1
ATOM 660 C CA . ASP A 1 84 ? -20.844 69.858 -2.704 1.00 49.49 83 ASP A CA 1
ATOM 661 C C . ASP A 1 84 ? -20.861 69.225 -1.290 1.00 49.37 83 ASP A C 1
ATOM 662 O O . ASP A 1 84 ? -20.117 68.277 -0.994 1.00 50.82 83 ASP A O 1
ATOM 667 N N . GLU A 1 85 ? -21.685 69.752 -0.398 1.00 48.21 84 GLU A N 1
ATOM 668 C CA . GLU A 1 85 ? -21.754 69.198 0.936 1.00 47.41 84 GLU A CA 1
ATOM 669 C C . GLU A 1 85 ? -22.925 68.240 0.939 1.00 46.19 84 GLU A C 1
ATOM 670 O O . GLU A 1 85 ? -24.054 68.626 0.657 1.00 46.23 84 GLU A O 1
ATOM 676 N N . HIS A 1 86 ? -22.633 66.978 1.183 1.00 44.83 85 HIS A N 1
ATOM 677 C CA . HIS A 1 86 ? -23.650 65.970 1.362 1.00 44.12 85 HIS A CA 1
ATOM 678 C C . HIS A 1 86 ? -23.129 64.934 2.329 1.00 42.26 85 HIS A C 1
ATOM 679 O O . HIS A 1 86 ? -21.963 64.739 2.434 1.00 41.87 85 HIS A O 1
ATOM 686 N N . TRP A 1 87 ? -24.020 64.292 3.062 1.00 40.85 86 TRP A N 1
ATOM 687 C CA . TRP A 1 87 ? -23.633 63.376 4.102 1.00 39.20 86 TRP A CA 1
ATOM 688 C C . TRP A 1 87 ? -24.387 62.080 3.899 1.00 38.55 86 TRP A C 1
ATOM 689 O O . TRP A 1 87 ? -25.531 62.092 3.483 1.00 38.64 86 TRP A O 1
ATOM 700 N N . ASP A 1 88 ? -23.723 60.965 4.170 1.00 37.82 87 ASP A N 1
ATOM 701 C CA . ASP A 1 88 ? -24.277 59.635 3.960 1.00 36.53 87 ASP A CA 1
ATOM 702 C C . ASP A 1 88 ? -24.908 59.152 5.242 1.00 36.26 87 ASP A C 1
ATOM 703 O O . ASP A 1 88 ? -25.883 58.421 5.202 1.00 36.05 87 ASP A O 1
ATOM 708 N N . HIS A 1 89 ? -24.341 59.559 6.383 1.00 35.40 88 HIS A N 1
ATOM 709 C CA . HIS A 1 89 ? -24.875 59.201 7.672 1.00 35.13 88 HIS A CA 1
ATOM 710 C C . HIS A 1 89 ? -24.991 60.429 8.525 1.00 34.06 88 HIS A C 1
ATOM 711 O O . HIS A 1 89 ? -24.033 61.197 8.624 1.00 34.12 88 HIS A O 1
ATOM 718 N N . VAL A 1 90 ? -26.147 60.606 9.156 1.00 32.48 89 VAL A N 1
ATOM 719 C CA . VAL A 1 90 ? -26.374 61.752 10.010 1.00 31.98 89 VAL A CA 1
ATOM 720 C C . VAL A 1 90 ? -27.125 61.282 11.213 1.00 32.03 89 VAL A C 1
ATOM 721 O O . VAL A 1 90 ? -28.202 60.750 11.083 1.00 32.35 89 VAL A O 1
ATOM 725 N N . PHE A 1 91 ? -26.554 61.469 12.392 1.00 32.08 90 PHE A N 1
ATOM 726 C CA . PHE A 1 91 ? -27.190 60.961 13.599 1.00 31.63 90 PHE A CA 1
ATOM 727 C C . PHE A 1 91 ? -26.627 61.648 14.810 1.00 32.17 90 PHE A C 1
ATOM 728 O O . PHE A 1 91 ? -25.516 62.264 14.754 1.00 31.37 90 PHE A O 1
ATOM 736 N N . ILE A 1 92 ? -27.386 61.505 15.904 1.00 32.40 91 ILE A N 1
ATOM 737 C CA . ILE A 1 92 ? -26.964 62.001 17.208 1.00 32.70 91 ILE A CA 1
ATOM 738 C C . ILE A 1 92 ? -26.829 60.855 18.168 1.00 32.64 91 ILE A C 1
ATOM 739 O O . ILE A 1 92 ? -27.741 60.078 18.324 1.00 34.25 91 ILE A O 1
ATOM 744 N N . ALA A 1 93 ? -25.671 60.753 18.809 1.00 33.21 92 ALA A N 1
ATOM 745 C CA . ALA A 1 93 ? -25.367 59.690 19.811 1.00 32.76 92 ALA A CA 1
ATOM 746 C C . ALA A 1 93 ? -25.332 60.391 21.149 1.00 32.76 92 ALA A C 1
ATOM 747 O O . ALA A 1 93 ? -24.755 61.466 21.268 1.00 33.86 92 ALA A O 1
ATOM 749 N N . GLU A 1 94 ? -25.951 59.813 22.155 1.00 32.78 93 GLU A N 1
ATOM 750 C CA . GLU A 1 94 ? -25.902 60.392 23.499 1.00 33.06 93 GLU A CA 1
ATOM 751 C C . GLU A 1 94 ? -24.977 59.547 24.362 1.00 33.63 93 GLU A C 1
ATOM 752 O O . GLU A 1 94 ? -24.982 58.332 24.289 1.00 34.21 93 GLU A O 1
ATOM 758 N N . TYR A 1 95 ? -24.173 60.190 25.185 1.00 34.25 94 TYR A N 1
ATOM 759 C CA . TYR A 1 95 ? -23.417 59.486 26.209 1.00 34.17 94 TYR A CA 1
ATOM 760 C C . TYR A 1 95 ? -23.741 60.167 27.504 1.00 33.18 94 TYR A C 1
ATOM 761 O O . TYR A 1 95 ? -24.089 61.308 27.505 1.00 33.49 94 TYR A O 1
ATOM 770 N N . PRO A 1 96 ? -23.675 59.450 28.616 1.00 33.02 95 PRO A N 1
ATOM 771 C CA . PRO A 1 96 ? -24.158 60.011 29.862 1.00 32.05 95 PRO A CA 1
ATOM 772 C C . PRO A 1 96 ? -23.144 60.913 30.505 1.00 32.27 95 PRO A C 1
ATOM 773 O O . PRO A 1 96 ? -23.468 61.644 31.479 1.00 33.17 95 PRO A O 1
ATOM 777 N N . SER A 1 97 ? -21.925 60.871 29.987 1.00 31.54 96 SER A N 1
ATOM 778 C CA . SER A 1 97 ? -20.864 61.675 30.537 1.00 31.15 96 SER A CA 1
ATOM 779 C C . SER A 1 97 ? -19.747 61.770 29.518 1.00 30.47 96 SER A C 1
ATOM 780 O O . SER A 1 97 ? -19.685 60.953 28.602 1.00 28.95 96 SER A O 1
ATOM 783 N N . VAL A 1 98 ? -18.866 62.763 29.712 1.00 30.41 97 VAL A N 1
ATOM 784 C CA . VAL A 1 98 ? -17.682 62.887 28.922 1.00 30.10 97 VAL A CA 1
ATOM 785 C C . VAL A 1 98 ? -16.827 61.688 29.192 1.00 30.04 97 VAL A C 1
ATOM 786 O O . VAL A 1 98 ? -16.302 61.093 28.288 1.00 31.85 97 VAL A O 1
ATOM 790 N N . ALA A 1 99 ? -16.713 61.317 30.449 1.00 30.30 98 ALA A N 1
ATOM 791 C CA . ALA A 1 99 ? -15.917 60.149 30.857 1.00 29.49 98 ALA A CA 1
ATOM 792 C C . ALA A 1 99 ? -16.398 58.873 30.160 1.00 29.59 98 ALA A C 1
ATOM 793 O O . ALA A 1 99 ? -15.595 58.019 29.801 1.00 29.43 98 ALA A O 1
ATOM 795 N N . ALA A 1 100 ? -17.696 58.724 29.962 1.00 29.81 99 ALA A N 1
ATOM 796 C CA . ALA A 1 100 ? -18.168 57.506 29.321 1.00 30.52 99 ALA A CA 1
ATOM 797 C C . ALA A 1 100 ? -17.584 57.407 27.917 1.00 30.77 99 ALA A C 1
ATOM 798 O O . ALA A 1 100 ? -17.142 56.359 27.491 1.00 31.15 99 ALA A O 1
ATOM 800 N N . PHE A 1 101 ? -17.540 58.534 27.236 1.00 31.42 100 PHE A N 1
ATOM 801 C CA . PHE A 1 101 ? -17.038 58.616 25.888 1.00 32.04 100 PHE A CA 1
ATOM 802 C C . PHE A 1 101 ? -15.541 58.403 25.827 1.00 31.97 100 PHE A C 1
ATOM 803 O O . PHE A 1 101 ? -15.022 57.813 24.867 1.00 32.43 100 PHE A O 1
ATOM 811 N N . VAL A 1 102 ? -14.826 58.943 26.800 1.00 31.82 101 VAL A N 1
ATOM 812 C CA . VAL A 1 102 ? -13.377 58.786 26.813 1.00 32.10 101 VAL A CA 1
ATOM 813 C C . VAL A 1 102 ? -13.070 57.302 27.046 1.00 33.02 101 VAL A C 1
ATOM 814 O O . VAL A 1 102 ? -12.149 56.720 26.454 1.00 33.68 101 VAL A O 1
ATOM 818 N N . GLU A 1 103 ? -13.860 56.652 27.878 1.00 33.15 102 GLU A N 1
ATOM 819 C CA . GLU A 1 103 ? -13.570 55.272 28.146 1.00 33.91 102 GLU A CA 1
ATOM 820 C C . GLU A 1 103 ? -13.804 54.465 26.876 1.00 34.00 102 GLU A C 1
ATOM 821 O O . GLU A 1 103 ? -13.102 53.513 26.601 1.00 33.51 102 GLU A O 1
ATOM 835 N N . ILE A 1 105 ? -13.329 55.540 23.736 1.00 35.70 104 ILE A N 1
ATOM 836 C CA . ILE A 1 105 ? -12.314 55.699 22.711 1.00 36.30 104 ILE A CA 1
ATOM 837 C C . ILE A 1 105 ? -10.977 55.102 23.189 1.00 36.23 104 ILE A C 1
ATOM 838 O O . ILE A 1 105 ? -10.058 54.922 22.377 1.00 36.51 104 ILE A O 1
ATOM 843 N N . ARG A 1 106 ? -10.892 54.790 24.484 1.00 35.74 105 ARG A N 1
ATOM 844 C CA . ARG A 1 106 ? -9.722 54.120 25.063 1.00 35.72 105 ARG A CA 1
ATOM 845 C C . ARG A 1 106 ? -9.831 52.616 25.056 1.00 35.40 105 ARG A C 1
ATOM 846 O O . ARG A 1 106 ? -8.839 51.919 25.153 1.00 35.27 105 ARG A O 1
ATOM 854 N N . ASP A 1 107 ? -11.037 52.105 24.921 1.00 35.67 106 ASP A N 1
ATOM 855 C CA . ASP A 1 107 ? -11.240 50.684 24.929 1.00 35.91 106 ASP A CA 1
ATOM 856 C C . ASP A 1 107 ? -10.489 49.972 23.799 1.00 36.26 106 ASP A C 1
ATOM 857 O O . ASP A 1 107 ? -10.624 50.309 22.633 1.00 36.28 106 ASP A O 1
ATOM 862 N N . PRO A 1 108 ? -9.727 48.935 24.141 1.00 36.93 107 PRO A N 1
ATOM 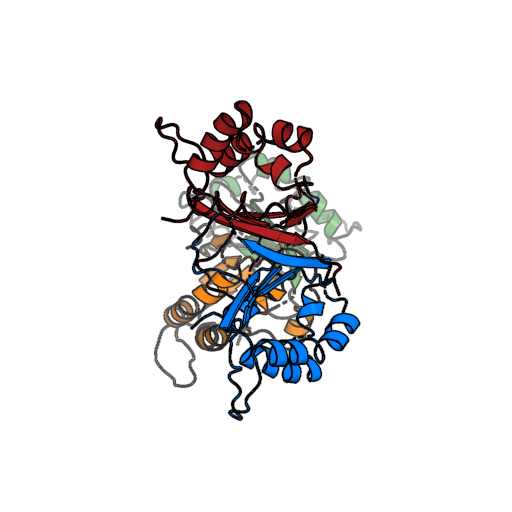863 C CA . PRO A 1 108 ? -8.943 48.271 23.083 1.00 37.25 107 PRO A CA 1
ATOM 864 C C . PRO A 1 108 ? -9.793 47.656 21.981 1.00 36.92 107 PRO A C 1
ATOM 865 O O . PRO A 1 108 ? -9.371 47.651 20.822 1.00 37.69 107 PRO A O 1
ATOM 869 N N . VAL A 1 109 ? -10.967 47.124 22.309 1.00 36.13 108 VAL A N 1
ATOM 870 C CA . VAL A 1 109 ? -11.845 46.685 21.235 1.00 35.74 108 VAL A CA 1
ATOM 871 C C . VAL A 1 109 ? -12.236 47.867 20.339 1.00 36.30 108 VAL A C 1
ATOM 872 O O . VAL A 1 109 ? -12.268 47.698 19.120 1.00 36.38 108 VAL A O 1
ATOM 876 N N . TYR A 1 110 ? -12.505 49.044 20.917 1.00 36.54 109 TYR A N 1
ATOM 877 C CA . TYR A 1 110 ? -12.904 50.222 20.106 1.00 36.94 109 TYR A CA 1
ATOM 878 C C . TYR A 1 110 ? -11.769 50.703 19.291 1.00 37.99 109 TYR A C 1
ATOM 879 O O . TYR A 1 110 ? -11.947 51.046 18.140 1.00 38.39 109 TYR A O 1
ATOM 888 N N . ARG A 1 111 ? -10.584 50.716 19.876 1.00 39.53 110 ARG A N 1
ATOM 889 C CA . ARG A 1 111 ? -9.391 51.129 19.142 1.00 40.80 110 ARG A CA 1
ATOM 890 C C . ARG A 1 111 ? -9.066 50.325 17.889 1.00 40.25 110 ARG A C 1
ATOM 891 O O . ARG A 1 111 ? -8.421 50.868 16.995 1.00 40.32 110 ARG A O 1
ATOM 899 N N . GLU A 1 112 ? -9.480 49.055 17.833 1.00 39.69 111 GLU A N 1
ATOM 900 C CA . GLU A 1 112 ? -9.402 48.270 16.585 1.00 39.49 111 GLU A CA 1
ATOM 901 C C . GLU A 1 112 ? -10.569 48.597 15.663 1.00 38.17 111 GLU A C 1
ATOM 902 O O . GLU A 1 112 ? -10.385 48.733 14.473 1.00 38.25 111 GLU A O 1
ATOM 908 N N . ALA A 1 113 ? -11.778 48.667 16.199 1.00 37.04 112 ALA A N 1
ATOM 909 C CA . ALA A 1 113 ? -12.942 48.958 15.359 1.00 36.23 112 ALA A CA 1
ATOM 910 C C . ALA A 1 113 ? -12.747 50.271 14.599 1.00 35.43 112 ALA A C 1
ATOM 911 O O . ALA A 1 113 ? -13.062 50.357 13.408 1.00 34.57 112 ALA A O 1
ATOM 913 N N . VAL A 1 114 ? -12.182 51.269 15.277 1.00 35.09 113 VAL A N 1
ATOM 914 C CA . VAL A 1 114 ? -12.074 52.600 14.694 1.00 35.03 113 VAL A CA 1
ATOM 915 C C . VAL A 1 114 ? -11.158 52.625 13.472 1.00 35.30 113 VAL A C 1
ATOM 916 O O . VAL A 1 114 ? -11.289 53.483 12.621 1.00 35.39 113 VAL A O 1
ATOM 920 N N . LYS A 1 115 ? -10.262 51.666 13.369 1.00 36.15 114 LYS A N 1
ATOM 921 C CA . LYS A 1 115 ? -9.492 51.497 12.130 1.00 37.23 114 LYS A CA 1
ATOM 922 C C . LYS A 1 115 ? -10.388 51.384 10.879 1.00 37.20 114 LYS A C 1
ATOM 923 O O . LYS A 1 115 ? -10.055 51.878 9.803 1.00 36.94 114 LYS A O 1
ATOM 929 N N . HIS A 1 116 ? -11.555 50.784 11.043 1.00 37.67 115 HIS A N 1
ATOM 930 C CA . HIS A 1 116 ? -12.511 50.733 9.952 1.00 37.53 115 HIS A CA 1
ATOM 931 C C . HIS A 1 116 ? -13.088 52.107 9.661 1.00 37.45 115 HIS A C 1
ATOM 932 O O . HIS A 1 116 ? -13.329 52.436 8.500 1.00 36.38 115 HIS A O 1
ATOM 939 N N . ARG A 1 117 ? -13.325 52.906 10.704 1.00 37.43 116 ARG A N 1
ATOM 940 C CA . ARG A 1 117 ? -13.840 54.257 10.489 1.00 37.56 116 ARG A CA 1
ATOM 941 C C . ARG A 1 117 ? -12.805 55.013 9.665 1.00 36.87 116 ARG A C 1
ATOM 942 O O . ARG A 1 117 ? -13.140 55.702 8.705 1.00 35.48 116 ARG A O 1
ATOM 950 N N . GLN A 1 118 ? -11.540 54.836 10.021 1.00 37.00 117 GLN A N 1
ATOM 951 C CA . GLN A 1 118 ? -10.467 55.616 9.394 1.00 37.67 117 GLN A CA 1
ATOM 952 C C . GLN A 1 118 ? -10.378 55.312 7.919 1.00 36.53 117 GLN A C 1
ATOM 953 O O . GLN A 1 118 ? -10.139 56.196 7.104 1.00 36.41 117 GLN A O 1
ATOM 959 N N . ALA A 1 119 ? -10.637 54.056 7.584 1.00 36.02 118 ALA A N 1
ATOM 960 C CA . ALA A 1 119 ? -10.680 53.614 6.192 1.00 35.61 118 ALA A CA 1
ATOM 961 C C . ALA A 1 119 ? -11.929 54.085 5.454 1.00 35.43 118 ALA A C 1
ATOM 962 O O . ALA A 1 119 ? -11.866 54.295 4.242 1.00 36.45 118 ALA A O 1
ATOM 964 N N . ALA A 1 120 ? -13.042 54.257 6.170 1.00 34.76 119 ALA A N 1
ATOM 965 C CA . ALA A 1 120 ? -14.347 54.518 5.549 1.00 34.54 119 ALA A CA 1
ATOM 966 C C . ALA A 1 120 ? -14.584 55.981 5.215 1.00 34.72 119 ALA A C 1
ATOM 967 O O . ALA A 1 120 ? -15.223 56.281 4.198 1.00 35.27 119 ALA A O 1
ATOM 969 N N . VAL A 1 121 ? -14.103 56.887 6.064 1.00 34.42 120 VAL A N 1
ATOM 970 C CA . VAL A 1 121 ? -14.617 58.243 6.055 1.00 34.18 120 VAL A CA 1
ATOM 971 C C . VAL A 1 121 ? -13.822 59.133 5.107 1.00 35.20 120 VAL A C 1
ATOM 972 O O . VAL A 1 121 ? -12.599 59.201 5.155 1.00 36.17 120 VAL A O 1
ATOM 976 N N . GLU A 1 122 ? -14.534 59.812 4.223 1.00 35.74 121 GLU A N 1
ATOM 977 C CA . GLU A 1 122 ? -13.935 60.804 3.348 1.00 36.09 121 GLU A CA 1
ATOM 978 C C . GLU A 1 122 ? -13.881 62.162 4.004 1.00 35.39 121 GLU A C 1
ATOM 979 O O . GLU A 1 122 ? -12.911 62.891 3.853 1.00 36.05 121 GLU A O 1
ATOM 985 N N . ASP A 1 123 ? -14.949 62.518 4.699 1.00 34.96 122 ASP A N 1
ATOM 986 C CA . ASP A 1 123 ? -15.020 63.778 5.446 1.00 34.44 122 ASP A CA 1
ATOM 987 C C . ASP A 1 123 ? -16.092 63.590 6.472 1.00 33.68 122 ASP A C 1
ATOM 988 O O . ASP A 1 123 ? -16.987 62.801 6.273 1.00 33.67 122 ASP A O 1
ATOM 993 N N . SER A 1 124 ? -16.013 64.322 7.569 1.00 33.45 123 SER A N 1
ATOM 994 C CA . SER A 1 124 ? -17.014 64.189 8.635 1.00 32.59 123 SER A CA 1
ATOM 995 C C . SER A 1 124 ? -16.987 65.377 9.537 1.00 31.93 123 SER A C 1
ATOM 996 O O . SER A 1 124 ? -16.033 66.117 9.546 1.00 31.83 123 SER A O 1
ATOM 999 N N . ARG A 1 125 ? -18.040 65.524 10.306 1.00 31.81 124 ARG A N 1
ATOM 1000 C CA . ARG A 1 125 ? -18.063 66.444 11.414 1.00 32.70 124 ARG A CA 1
ATOM 1001 C C . ARG A 1 125 ? -18.523 65.707 12.619 1.00 32.29 124 ARG A C 1
ATOM 1002 O O . ARG A 1 125 ? -19.313 64.798 12.492 1.00 32.51 124 ARG A O 1
ATOM 1010 N N . LEU A 1 126 ? -18.015 66.082 13.785 1.00 32.83 125 LEU A N 1
ATOM 1011 C CA . LEU A 1 126 ? -18.474 65.495 15.044 1.00 33.14 125 LEU A CA 1
ATOM 1012 C C . LEU A 1 126 ? -18.566 66.644 15.994 1.00 33.31 125 LEU A C 1
ATOM 1013 O O . LEU A 1 126 ? -17.547 67.153 16.457 1.00 33.69 125 LEU A O 1
ATOM 1018 N N . ILE A 1 127 ? -19.801 67.058 16.260 1.00 33.47 126 ILE A N 1
ATOM 1019 C CA . ILE A 1 127 ? -20.096 68.259 17.021 1.00 32.96 126 ILE A CA 1
ATOM 1020 C C . ILE A 1 127 ? -20.600 67.863 18.380 1.00 33.26 126 ILE A C 1
ATOM 1021 O O . ILE A 1 127 ? -21.549 67.103 18.476 1.00 32.89 126 ILE A O 1
ATOM 1026 N N . ARG A 1 128 ? -19.961 68.372 19.426 1.00 33.40 127 ARG A N 1
ATOM 1027 C CA . ARG A 1 128 ? -20.374 68.039 20.765 1.00 34.06 127 ARG A CA 1
ATOM 1028 C C . ARG A 1 128 ? -21.378 69.067 21.211 1.00 34.16 127 ARG A C 1
ATOM 1029 O O . ARG A 1 128 ? -21.064 70.241 21.143 1.00 35.08 127 ARG A O 1
ATOM 1037 N N . LEU A 1 129 ? -22.556 68.634 21.685 1.00 33.47 128 LEU A N 1
ATOM 1038 C CA . LEU A 1 129 ? -23.528 69.568 22.214 1.00 32.95 128 LEU A CA 1
ATOM 1039 C C . LEU A 1 129 ? -24.040 69.194 23.597 1.00 33.00 128 LEU A C 1
ATOM 1040 O O . LEU A 1 129 ? -24.043 68.046 23.967 1.00 32.27 128 LEU A O 1
ATOM 1055 N N . PRO A 1 131 ? -27.453 68.976 25.413 1.00 35.90 130 PRO A N 1
ATOM 1056 C CA . PRO A 1 131 ? -28.906 68.976 25.162 1.00 37.79 130 PRO A CA 1
ATOM 1057 C C . PRO A 1 131 ? -29.630 70.106 25.867 1.00 39.01 130 PRO A C 1
ATOM 1058 O O . PRO A 1 131 ? -29.387 70.324 27.027 1.00 38.02 130 PRO A O 1
ATOM 1062 N N . LEU A 1 132 ? -30.522 70.777 25.163 1.00 42.19 131 LEU A N 1
ATOM 1063 C CA . LEU A 1 132 ? -31.407 71.754 25.763 1.00 45.64 131 LEU A CA 1
ATOM 1064 C C . LEU A 1 132 ? -32.860 71.261 25.764 1.00 49.65 131 LEU A C 1
ATOM 1065 O O . LEU A 1 132 ? -33.227 70.429 24.950 1.00 49.18 131 LEU A O 1
ATOM 1070 N N . LYS A 1 133 ? -33.666 71.720 26.720 1.00 55.47 132 LYS A N 1
ATOM 1071 C CA . LYS A 1 133 ? -35.138 71.589 26.600 1.00 60.43 132 LYS A CA 1
ATOM 1072 C C . LYS A 1 133 ? -35.520 72.412 25.373 1.00 64.10 132 LYS A C 1
ATOM 1073 O O . LYS A 1 133 ? -35.296 73.620 25.396 1.00 64.74 132 LYS A O 1
ATOM 1077 N N . PRO A 1 134 ? -36.108 71.793 24.314 1.00 68.64 133 PRO A N 1
ATOM 1078 C CA . PRO A 1 134 ? -36.474 72.576 23.099 1.00 71.33 133 PRO A CA 1
ATOM 1079 C C . PRO A 1 134 ? -37.477 73.761 23.325 1.00 74.18 133 PRO A C 1
ATOM 1080 O O . PRO A 1 134 ? -38.615 73.734 22.851 1.00 74.76 133 PRO A O 1
ATOM 1084 N N . GLY A 1 135 ? -37.033 74.744 24.119 1.00 77.21 134 GLY A N 1
ATOM 1085 C CA . GLY A 1 135 ? -37.567 76.127 24.200 1.00 78.75 134 GLY A CA 1
ATOM 1086 C C . GLY A 1 135 ? -36.307 77.009 24.311 1.00 80.37 134 GLY A C 1
ATOM 1087 O O . GLY A 1 135 ? -35.549 76.866 25.297 1.00 80.85 134 GLY A O 1
ATOM 1104 N N . THR B 2 3 ? 16.367 76.462 48.836 1.00 69.57 2 THR B N 1
ATOM 1105 C CA . THR B 2 3 ? 15.862 75.034 48.918 1.00 67.07 2 THR B CA 1
ATOM 1106 C C . THR B 2 3 ? 14.360 75.027 49.264 1.00 64.09 2 THR B C 1
ATOM 1107 O O . THR B 2 3 ? 13.904 74.271 50.136 1.00 64.60 2 THR B O 1
ATOM 1111 N N . GLY B 2 4 ? 13.614 75.884 48.564 1.00 59.50 3 GLY B N 1
ATOM 1112 C CA . GLY B 2 4 ? 12.196 75.955 48.734 1.00 55.96 3 GLY B CA 1
ATOM 1113 C C . GLY B 2 4 ? 11.448 75.020 47.817 1.00 52.89 3 GLY B C 1
ATOM 1114 O O . GLY B 2 4 ? 12.012 74.105 47.232 1.00 52.07 3 GLY B O 1
ATOM 1115 N N . HIS B 2 5 ? 10.157 75.286 47.680 1.00 49.43 4 HIS B N 1
ATOM 1116 C CA . HIS B 2 5 ? 9.263 74.417 46.986 1.00 46.68 4 HIS B CA 1
ATOM 1117 C C . HIS B 2 5 ? 9.030 74.921 45.587 1.00 44.74 4 HIS B C 1
ATOM 1118 O O . HIS B 2 5 ? 8.527 76.004 45.381 1.00 43.71 4 HIS B O 1
ATOM 1125 N N . ILE B 2 6 ? 9.349 74.081 44.630 1.00 43.30 5 ILE B N 1
ATOM 1126 C CA . ILE B 2 6 ? 9.286 74.431 43.231 1.00 42.43 5 ILE B CA 1
ATOM 1127 C C . ILE B 2 6 ? 8.187 73.645 42.540 1.00 41.87 5 ILE B C 1
ATOM 1128 O O . ILE B 2 6 ? 7.436 74.177 41.748 1.00 41.15 5 ILE B O 1
ATOM 1133 N N . ASP B 2 7 ? 8.108 72.364 42.838 1.00 41.73 6 ASP B N 1
ATOM 1134 C CA . ASP B 2 7 ? 7.173 71.478 42.149 1.00 41.92 6 ASP B CA 1
ATOM 1135 C C . ASP B 2 7 ? 6.241 70.766 43.086 1.00 40.13 6 ASP B C 1
ATOM 1136 O O . ASP B 2 7 ? 6.528 70.590 44.237 1.00 40.28 6 ASP B O 1
ATOM 1141 N N . PRO B 2 8 ? 5.117 70.323 42.578 1.00 38.54 7 PRO B N 1
ATOM 1142 C CA . PRO B 2 8 ? 4.220 69.540 43.399 1.00 37.86 7 PRO B CA 1
ATOM 1143 C C . PRO B 2 8 ? 4.739 68.116 43.565 1.00 36.43 7 PRO B C 1
ATOM 1144 O O . PRO B 2 8 ? 5.368 67.621 42.667 1.00 36.15 7 PRO B O 1
ATOM 1148 N N . THR B 2 9 ? 4.476 67.481 44.701 1.00 35.48 8 THR B N 1
ATOM 1149 C CA . THR B 2 9 ? 4.795 66.054 44.873 1.00 35.11 8 THR B CA 1
ATOM 1150 C C . THR B 2 9 ? 3.707 65.186 44.228 1.00 35.74 8 THR B C 1
ATOM 1151 O O . THR B 2 9 ? 2.570 65.609 44.000 1.00 35.48 8 THR B O 1
ATOM 1155 N N . LYS B 2 10 ? 4.039 63.947 43.917 1.00 36.64 9 LYS B N 1
ATOM 1156 C CA . LYS B 2 10 ? 3.062 63.140 43.177 1.00 37.23 9 LYS B CA 1
ATOM 1157 C C . LYS B 2 10 ? 1.850 62.787 44.069 1.00 36.20 9 LYS B C 1
ATOM 1158 O O . LYS B 2 10 ? 0.730 62.689 43.611 1.00 35.67 9 LYS B O 1
ATOM 1164 N N . GLU B 2 11 ? 2.099 62.618 45.351 1.00 36.12 10 GLU B N 1
ATOM 1165 C CA . GLU B 2 11 ? 1.058 62.306 46.307 1.00 36.17 10 GLU B CA 1
ATOM 1166 C C . GLU B 2 11 ? 0.039 63.452 46.346 1.00 35.29 10 GLU B C 1
ATOM 1167 O O . GLU B 2 11 ? -1.189 63.223 46.297 1.00 35.55 10 GLU B O 1
ATOM 1173 N N . VAL B 2 12 ? 0.540 64.681 46.454 1.00 33.61 11 VAL B N 1
ATOM 1174 C CA . VAL B 2 12 ? -0.322 65.849 46.553 1.00 32.49 11 VAL B CA 1
ATOM 1175 C C . VAL B 2 12 ? -1.048 66.127 45.229 1.00 32.84 11 VAL B C 1
ATOM 1176 O O . VAL B 2 12 ? -2.196 66.514 45.216 1.00 32.55 11 VAL B O 1
ATOM 1180 N N . PHE B 2 13 ? -0.411 65.886 44.100 1.00 33.20 12 PHE B N 1
ATOM 1181 C CA . PHE B 2 13 ? -1.126 66.018 42.845 1.00 33.92 12 PHE B CA 1
ATOM 1182 C C . PHE B 2 13 ? -2.254 64.972 42.702 1.00 33.69 12 PHE B C 1
ATOM 1183 O O . PHE B 2 13 ? -3.290 65.223 42.064 1.00 33.88 12 PHE B O 1
ATOM 1191 N N . ALA B 2 14 ? -2.055 63.799 43.283 1.00 33.10 13 ALA B N 1
ATOM 1192 C CA . ALA B 2 14 ? -3.114 62.790 43.334 1.00 33.17 13 ALA B CA 1
ATOM 1193 C C . ALA B 2 14 ? -4.342 63.351 44.101 1.00 33.01 13 ALA B C 1
ATOM 1194 O O . ALA B 2 14 ? -5.481 63.263 43.619 1.00 33.51 13 ALA B O 1
ATOM 1196 N N . GLN B 2 15 ? -4.090 63.930 45.277 1.00 32.35 14 GLN B N 1
ATOM 1197 C CA . GLN B 2 15 ? -5.102 64.626 46.041 1.00 32.41 14 GLN B CA 1
ATOM 1198 C C . GLN B 2 15 ? -5.850 65.713 45.233 1.00 32.55 14 GLN B C 1
ATOM 1199 O O . GLN B 2 15 ? -7.046 65.877 45.410 1.00 32.35 14 GLN B O 1
ATOM 1205 N N . PHE B 2 16 ? -5.132 66.436 44.373 1.00 32.23 15 PHE B N 1
ATOM 1206 C CA . PHE B 2 16 ? -5.695 67.489 43.529 1.00 32.20 15 PHE B CA 1
ATOM 1207 C C . PHE B 2 16 ? -6.696 66.875 42.564 1.00 31.70 15 PHE B C 1
ATOM 1208 O O . PHE B 2 16 ? -7.835 67.284 42.516 1.00 32.11 15 PHE B O 1
ATOM 1216 N N . ARG B 2 17 ? -6.260 65.866 41.829 1.00 30.89 16 ARG B N 1
ATOM 1217 C CA A ARG B 2 17 ? -7.131 65.161 40.919 0.50 30.52 16 ARG B CA 1
ATOM 1218 C CA B ARG B 2 17 ? -7.123 65.125 40.920 0.50 30.66 16 ARG B CA 1
ATOM 1219 C C . ARG B 2 17 ? -8.295 64.487 41.650 1.00 30.45 16 ARG B C 1
ATOM 1220 O O . ARG B 2 17 ? -9.393 64.381 41.101 1.00 30.45 16 ARG B O 1
ATOM 1235 N N . ALA B 2 18 ? -8.062 64.027 42.882 1.00 30.24 17 ALA B N 1
ATOM 1236 C CA . ALA B 2 18 ? -9.119 63.312 43.645 1.00 30.04 17 ALA B CA 1
ATOM 1237 C C . ALA B 2 18 ? -10.305 64.242 43.943 1.00 30.12 17 ALA B C 1
ATOM 1238 O O . ALA B 2 18 ? -11.452 63.827 43.922 1.00 30.40 17 ALA B O 1
ATOM 1240 N N . ASN B 2 19 ? -10.012 65.518 44.179 1.00 30.01 18 ASN B N 1
ATOM 1241 C CA . ASN B 2 19 ? -11.023 66.463 44.478 1.00 30.06 18 ASN B CA 1
ATOM 1242 C C . ASN B 2 19 ? -11.476 67.152 43.192 1.00 30.40 18 ASN B C 1
ATOM 1243 O O . ASN B 2 19 ? -11.050 68.240 42.885 1.00 31.39 18 ASN B O 1
ATOM 1248 N N . ASP B 2 20 ? -12.371 66.509 42.464 1.00 30.12 19 ASP B N 1
ATOM 1249 C CA . ASP B 2 20 ? -12.712 66.949 41.132 1.00 29.52 19 ASP B CA 1
ATOM 1250 C C . ASP B 2 20 ? -14.114 67.569 41.066 1.00 28.92 19 ASP B C 1
ATOM 1251 O O . ASP B 2 20 ? -14.780 67.481 40.056 1.00 28.80 19 ASP B O 1
ATOM 1256 N N . ARG B 2 21 ? -14.542 68.218 42.132 1.00 28.66 20 ARG B N 1
ATOM 1257 C CA . ARG B 2 21 ? -15.870 68.823 42.163 1.00 28.83 20 ARG B CA 1
ATOM 1258 C C . ARG B 2 21 ? -15.987 69.808 41.008 1.00 28.87 20 ARG B C 1
ATOM 1259 O O . ARG B 2 21 ? -15.051 70.522 40.690 1.00 28.25 20 ARG B O 1
ATOM 1267 N N . GLU B 2 22 ? -17.176 69.844 40.413 1.00 29.59 21 GLU B N 1
ATOM 1268 C CA . GLU B 2 22 ? -17.488 70.802 39.353 1.00 29.36 21 GLU B CA 1
ATOM 1269 C C . GLU B 2 22 ? -17.418 72.265 39.892 1.00 30.06 21 GLU B C 1
ATOM 1270 O O . GLU B 2 22 ? -17.897 72.583 41.029 1.00 28.66 21 GLU B O 1
ATOM 1276 N N . GLY B 2 23 ? -16.805 73.115 39.059 1.00 30.01 22 GLY B N 1
ATOM 1277 C CA . GLY B 2 23 ? -16.695 74.517 39.342 1.00 30.09 22 GLY B CA 1
ATOM 1278 C C . GLY B 2 23 ? -15.294 75.001 39.064 1.00 30.10 22 GLY B C 1
ATOM 1279 O O . GLY B 2 23 ? -14.365 74.251 39.034 1.00 30.06 22 GLY B O 1
ATOM 1280 N N . PRO B 2 24 ? -15.156 76.283 38.816 1.00 30.83 23 PRO B N 1
ATOM 1281 C CA . PRO B 2 24 ? -13.853 76.816 38.599 1.00 30.88 23 PRO B CA 1
ATOM 1282 C C . PRO B 2 24 ? -12.979 76.617 39.823 1.00 31.73 23 PRO B C 1
ATOM 1283 O O . PRO B 2 24 ? -13.504 76.433 40.957 1.00 31.51 23 PRO B O 1
ATOM 1287 N N . ILE B 2 25 ? -11.669 76.623 39.567 1.00 31.53 24 ILE B N 1
ATOM 1288 C CA . ILE B 2 25 ? -10.667 76.587 40.591 1.00 32.19 24 ILE B CA 1
ATOM 1289 C C . ILE B 2 25 ? -9.851 77.855 40.392 1.00 32.81 24 ILE B C 1
ATOM 1290 O O . ILE B 2 25 ? -9.625 78.268 39.269 1.00 33.13 24 ILE B O 1
ATOM 1295 N N . HIS B 2 26 ? -9.458 78.477 41.494 1.00 32.39 25 HIS B N 1
ATOM 1296 C CA . HIS B 2 26 ? -8.600 79.633 41.471 1.00 32.18 25 HIS B CA 1
ATOM 1297 C C . HIS B 2 26 ? -7.287 79.201 42.066 1.00 32.50 25 HIS B C 1
ATOM 1298 O O . HIS B 2 26 ? -7.231 78.608 43.130 1.00 33.88 25 HIS B O 1
ATOM 1313 N N . LEU B 2 28 ? -3.940 80.511 43.390 1.00 31.54 27 LEU B N 1
ATOM 1314 C CA . LEU B 2 28 ? -3.113 81.592 43.904 1.00 32.21 27 LEU B CA 1
ATOM 1315 C C . LEU B 2 28 ? -1.654 81.190 43.817 1.00 33.01 27 LEU B C 1
ATOM 1316 O O . LEU B 2 28 ? -1.257 80.221 44.446 1.00 33.75 27 LEU B O 1
ATOM 1321 N N . ASN B 2 29 ? -0.877 81.901 43.013 1.00 33.31 28 ASN B N 1
ATOM 1322 C CA . ASN B 2 29 ? 0.565 81.645 42.863 1.00 33.84 28 ASN B CA 1
ATOM 1323 C C . ASN B 2 29 ? 1.384 82.719 43.634 1.00 34.43 28 ASN B C 1
ATOM 1324 O O . ASN B 2 29 ? 1.233 83.939 43.382 1.00 35.21 28 ASN B O 1
ATOM 1329 N N . LEU B 2 30 ? 2.233 82.306 44.558 1.00 34.05 29 LEU B N 1
ATOM 1330 C CA . LEU B 2 30 ? 3.210 83.204 45.159 1.00 34.43 29 LEU B CA 1
ATOM 1331 C C . LEU B 2 30 ? 4.594 82.747 44.638 1.00 35.20 29 LEU B C 1
ATOM 1332 O O . LEU B 2 30 ? 5.005 81.629 44.883 1.00 35.50 29 LEU B O 1
ATOM 1337 N N . VAL B 2 31 ? 5.308 83.579 43.892 1.00 35.38 30 VAL B N 1
ATOM 1338 C CA . VAL B 2 31 ? 6.535 83.099 43.288 1.00 35.76 30 VAL B CA 1
ATOM 1339 C C . VAL B 2 31 ? 7.763 83.969 43.558 1.00 36.27 30 VAL B C 1
ATOM 1340 O O . VAL B 2 31 ? 7.764 85.186 43.244 1.00 36.90 30 VAL B O 1
ATOM 1344 N N . ARG B 2 32 ? 8.794 83.325 44.112 1.00 36.00 31 ARG B N 1
ATOM 1345 C CA A ARG B 2 32 ? 10.057 83.980 44.384 0.50 36.39 31 ARG B CA 1
ATOM 1346 C CA B ARG B 2 32 ? 10.069 83.950 44.417 0.50 36.54 31 ARG B CA 1
ATOM 1347 C C . ARG B 2 32 ? 11.079 83.446 43.396 1.00 36.84 31 ARG B C 1
ATOM 1348 O O . ARG B 2 32 ? 11.304 82.239 43.306 1.00 37.81 31 ARG B O 1
ATOM 1363 N N . LEU B 2 33 ? 11.681 84.339 42.623 1.00 36.66 32 LEU B N 1
ATOM 1364 C CA . LEU B 2 33 ? 12.598 83.910 41.565 1.00 37.26 32 LEU B CA 1
ATOM 1365 C C . LEU B 2 33 ? 14.072 83.867 41.994 1.00 37.56 32 LEU B C 1
ATOM 1366 O O . LEU B 2 33 ? 14.504 84.641 42.840 1.00 37.22 32 LEU B O 1
ATOM 1371 N N . ARG B 2 34 ? 14.844 82.979 41.374 1.00 38.13 33 ARG B N 1
ATOM 1372 C CA . ARG B 2 34 ? 16.292 83.021 41.523 1.00 39.05 33 ARG B CA 1
ATOM 1373 C C . ARG B 2 34 ? 16.881 84.221 40.824 1.00 39.54 33 ARG B C 1
ATOM 1374 O O . ARG B 2 34 ? 16.404 84.614 39.767 1.00 39.49 33 ARG B O 1
ATOM 1382 N N . PRO B 2 35 ? 17.920 84.814 41.413 1.00 40.70 34 PRO B N 1
ATOM 1383 C CA . PRO B 2 35 ? 18.745 85.795 40.696 1.00 41.60 34 PRO B CA 1
ATOM 1384 C C . PRO B 2 35 ? 19.266 85.202 39.398 1.00 42.55 34 PRO B C 1
ATOM 1385 O O . PRO B 2 35 ? 19.133 85.793 38.312 1.00 42.45 34 PRO B O 1
ATOM 1389 N N . ARG B 2 36 ? 19.827 84.004 39.531 1.00 43.70 35 ARG B N 1
ATOM 1390 C CA . ARG B 2 36 ? 20.416 83.306 38.413 1.00 44.82 35 ARG B CA 1
ATOM 1391 C C . ARG B 2 36 ? 19.678 81.966 38.217 1.00 43.46 35 ARG B C 1
ATOM 1392 O O . ARG B 2 36 ? 19.559 81.175 39.143 1.00 42.37 35 ARG B O 1
ATOM 1400 N N . ALA B 2 37 ? 19.155 81.763 37.011 1.00 42.57 36 ALA B N 1
ATOM 1401 C CA . ALA B 2 37 ? 18.427 80.551 36.641 1.00 42.81 36 ALA B CA 1
ATOM 1402 C C . ALA B 2 37 ? 19.276 79.265 36.744 1.00 43.00 36 ALA B C 1
ATOM 1403 O O . ALA B 2 37 ? 20.408 79.221 36.279 1.00 43.42 36 ALA B O 1
ATOM 1405 N N . ALA B 2 38 ? 18.711 78.226 37.352 1.00 43.37 37 ALA B N 1
ATOM 1406 C CA . ALA B 2 38 ? 19.376 76.935 37.512 1.00 43.73 37 ALA B CA 1
ATOM 1407 C C . ALA B 2 38 ? 18.904 75.934 36.458 1.00 44.49 37 ALA B C 1
ATOM 1408 O O . ALA B 2 38 ? 18.121 75.039 36.754 1.00 44.18 37 ALA B O 1
ATOM 1410 N N . TYR B 2 39 ? 19.362 76.100 35.223 1.00 45.84 38 TYR B N 1
ATOM 1411 C CA . TYR B 2 39 ? 19.165 75.066 34.193 1.00 46.99 38 TYR B CA 1
ATOM 1412 C C . TYR B 2 39 ? 20.208 73.921 34.310 1.00 48.28 38 TYR B C 1
ATOM 1413 O O . TYR B 2 39 ? 21.349 74.152 34.749 1.00 47.85 38 TYR B O 1
ATOM 1422 N N . PRO B 2 40 ? 19.838 72.700 33.865 1.00 49.81 39 PRO B N 1
ATOM 1423 C CA . PRO B 2 40 ? 20.765 71.552 33.766 1.00 50.79 39 PRO B CA 1
ATOM 1424 C C . PRO B 2 40 ? 22.003 71.842 32.908 1.00 51.77 39 PRO B C 1
ATOM 1425 O O . PRO B 2 40 ? 23.124 71.724 33.390 1.00 51.80 39 PRO B O 1
ATOM 1429 N N . ASP B 2 41 ? 21.799 72.212 31.647 1.00 53.18 40 ASP B N 1
ATOM 1430 C CA . ASP B 2 41 ? 22.879 72.771 30.812 1.00 54.02 40 ASP B CA 1
ATOM 1431 C C . ASP B 2 41 ? 23.060 74.197 31.297 1.00 54.43 40 ASP B C 1
ATOM 1432 O O . ASP B 2 41 ? 22.181 75.046 31.054 1.00 55.22 40 ASP B O 1
ATOM 1437 N N . GLY B 2 42 ? 24.156 74.463 32.003 1.00 54.14 41 GLY B N 1
ATOM 1438 C CA . GLY B 2 42 ? 24.211 75.609 32.920 1.00 54.22 41 GLY B CA 1
ATOM 1439 C C . GLY B 2 42 ? 24.241 76.990 32.293 1.00 54.37 41 GLY B C 1
ATOM 1440 O O . GLY B 2 42 ? 25.012 77.844 32.715 1.00 54.21 41 GLY B O 1
ATOM 1441 N N . ARG B 2 43 ? 23.365 77.230 31.320 1.00 54.75 42 ARG B N 1
ATOM 1442 C CA . ARG B 2 43 ? 23.289 78.511 30.638 1.00 54.78 42 ARG B CA 1
ATOM 1443 C C . ARG B 2 43 ? 23.111 79.623 31.658 1.00 54.58 42 ARG B C 1
ATOM 1444 O O . ARG B 2 43 ? 22.510 79.432 32.713 1.00 54.64 42 ARG B O 1
ATOM 1452 N N . GLU B 2 44 ? 23.625 80.787 31.323 1.00 54.30 43 GLU B N 1
ATOM 1453 C CA . GLU B 2 44 ? 23.596 81.903 32.218 1.00 54.24 43 GLU B CA 1
ATOM 1454 C C . GLU B 2 44 ? 22.415 82.753 31.768 1.00 52.90 43 GLU B C 1
ATOM 1455 O O . GLU B 2 44 ? 22.388 83.251 30.639 1.00 52.93 43 GLU B O 1
ATOM 1461 N N . THR B 2 45 ? 21.398 82.852 32.618 1.00 51.39 44 THR B N 1
ATOM 1462 C CA . THR B 2 45 ? 20.295 83.812 32.417 1.00 49.93 44 THR B CA 1
ATOM 1463 C C . THR B 2 45 ? 19.646 84.127 33.759 1.00 48.35 44 THR B C 1
ATOM 1464 O O . THR B 2 45 ? 19.882 83.437 34.731 1.00 47.51 44 THR B O 1
ATOM 1468 N N . THR B 2 46 ? 18.874 85.199 33.833 1.00 47.11 45 THR B N 1
ATOM 1469 C CA . THR B 2 46 ? 18.242 85.545 35.103 1.00 46.31 45 THR B CA 1
ATOM 1470 C C . THR B 2 46 ? 17.006 84.673 35.349 1.00 45.56 45 THR B C 1
ATOM 1471 O O . THR B 2 46 ? 16.411 84.126 34.422 1.00 44.99 45 THR B O 1
ATOM 1475 N N . GLY B 2 47 ? 16.640 84.528 36.616 1.00 44.67 46 GLY B N 1
ATOM 1476 C CA . GLY B 2 47 ? 15.353 83.932 36.968 1.00 43.92 46 GLY B CA 1
ATOM 1477 C C . GLY B 2 47 ? 14.193 84.566 36.210 1.00 43.23 46 GLY B C 1
ATOM 1478 O O . GLY B 2 47 ? 13.343 83.850 35.682 1.00 43.39 46 GLY B O 1
ATOM 1479 N N . AL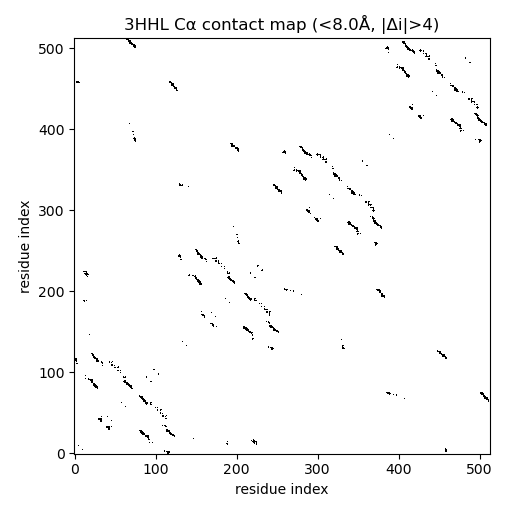A B 2 48 ? 14.172 85.903 36.151 1.00 42.47 47 ALA B N 1
ATOM 1480 C CA . ALA B 2 48 ? 13.132 86.654 35.425 1.00 41.63 47 ALA B CA 1
ATOM 1481 C C . ALA B 2 48 ? 13.095 86.233 33.982 1.00 40.98 47 ALA B C 1
ATOM 1482 O O . ALA B 2 48 ? 12.033 85.984 33.436 1.00 41.59 47 ALA B O 1
ATOM 1484 N N . GLU B 2 49 ? 14.247 86.103 33.364 1.00 40.29 48 GLU B N 1
ATOM 1485 C CA . GLU B 2 49 ? 14.244 85.774 31.956 1.00 40.31 48 GLU B CA 1
ATOM 1486 C C . GLU B 2 49 ? 13.636 84.393 31.734 1.00 39.32 48 GLU B C 1
ATOM 1487 O O . GLU B 2 49 ? 12.803 84.214 30.847 1.00 39.72 48 GLU B O 1
ATOM 1493 N N . ALA B 2 50 ? 14.033 83.430 32.559 1.00 37.96 49 ALA B N 1
ATOM 1494 C CA . ALA B 2 50 ? 13.555 82.062 32.426 1.00 36.95 49 ALA B CA 1
ATOM 1495 C C . ALA B 2 50 ? 12.043 81.967 32.722 1.00 36.49 49 ALA B C 1
ATOM 1496 O O . ALA B 2 50 ? 11.322 81.260 32.037 1.00 35.15 49 ALA B O 1
ATOM 1498 N N . TYR B 2 51 ? 11.582 82.682 33.743 1.00 36.06 50 TYR B N 1
ATOM 1499 C CA . TYR B 2 51 ? 10.173 82.695 34.051 1.00 36.26 50 TYR B CA 1
ATOM 1500 C C . TYR B 2 51 ? 9.376 83.296 32.890 1.00 36.18 50 TYR B C 1
ATOM 1501 O O . TYR B 2 51 ? 8.325 82.789 32.543 1.00 36.51 50 TYR B O 1
ATOM 1510 N N . ALA B 2 52 ? 9.895 84.347 32.270 1.00 36.50 51 ALA B N 1
ATOM 1511 C CA . ALA B 2 52 ? 9.290 84.922 31.066 1.00 36.54 51 ALA B CA 1
ATOM 1512 C C . ALA B 2 52 ? 9.165 83.859 29.984 1.00 36.94 51 ALA B C 1
ATOM 1513 O O . ALA B 2 52 ? 8.124 83.762 29.340 1.00 38.12 51 ALA B O 1
ATOM 1515 N N . ALA B 2 53 ? 10.207 83.062 29.787 1.00 36.73 52 ALA B N 1
ATOM 1516 C CA . ALA B 2 53 ? 10.172 82.017 28.776 1.00 37.19 52 ALA B CA 1
ATOM 1517 C C . ALA B 2 53 ? 9.067 80.991 29.117 1.00 38.14 52 ALA B C 1
ATOM 1518 O O . ALA B 2 53 ? 8.331 80.567 28.231 1.00 39.08 52 ALA B O 1
ATOM 1520 N N . TYR B 2 54 ? 8.941 80.615 30.392 1.00 38.45 53 TYR B N 1
ATOM 1521 C CA . TYR B 2 54 ? 7.875 79.730 30.850 1.00 38.81 53 TYR B CA 1
ATOM 1522 C C . TYR B 2 54 ? 6.508 80.282 30.426 1.00 40.00 53 TYR B C 1
ATOM 1523 O O . TYR B 2 54 ? 5.715 79.596 29.776 1.00 39.03 53 TYR B O 1
ATOM 1532 N N . GLY B 2 55 ? 6.264 81.544 30.795 1.00 41.50 54 GLY B N 1
ATOM 1533 C CA . GLY B 2 55 ? 5.018 82.239 30.454 1.00 42.36 54 GLY B CA 1
ATOM 1534 C C . GLY B 2 55 ? 4.763 82.257 28.952 1.00 42.99 54 GLY B C 1
ATOM 1535 O O . GLY B 2 55 ? 3.731 81.836 28.479 1.00 43.12 54 GLY B O 1
ATOM 1536 N N A ARG B 2 56 ? 5.733 82.751 28.204 0.50 43.47 55 ARG B N 1
ATOM 1537 N N B ARG B 2 56 ? 5.739 82.764 28.221 0.50 43.62 55 ARG B N 1
ATOM 1538 C CA A ARG B 2 56 ? 5.632 82.828 26.750 0.50 44.00 55 ARG B CA 1
ATOM 1539 C CA B ARG B 2 56 ? 5.725 82.791 26.765 0.50 44.27 55 ARG B CA 1
ATOM 1540 C C A ARG B 2 56 ? 5.190 81.490 26.153 0.50 43.72 55 ARG B C 1
ATOM 1541 C C B ARG B 2 56 ? 5.200 81.496 26.175 0.50 43.86 55 ARG B C 1
ATOM 1542 O O A ARG B 2 56 ? 4.257 81.452 25.355 0.50 43.80 55 ARG B O 1
ATOM 1543 O O B ARG B 2 56 ? 4.260 81.494 25.387 0.50 43.94 55 ARG B O 1
ATOM 1558 N N . ASP B 2 57 ? 5.818 80.394 26.573 1.00 43.45 56 ASP B N 1
ATOM 1559 C CA . ASP B 2 57 ? 5.561 79.101 25.952 1.00 43.28 56 ASP B CA 1
ATOM 1560 C C . ASP B 2 57 ? 4.380 78.355 26.549 1.00 42.70 56 ASP B C 1
ATOM 1561 O O . ASP B 2 57 ? 3.806 77.507 25.884 1.00 42.16 56 ASP B O 1
ATOM 1566 N N . SER B 2 58 ? 4.030 78.647 27.795 1.00 42.25 57 SER B N 1
ATOM 1567 C CA . SER B 2 58 ? 2.887 77.995 28.423 1.00 42.32 57 SER B CA 1
ATOM 1568 C C . SER B 2 58 ? 1.547 78.721 28.206 1.00 42.25 57 SER B C 1
ATOM 1569 O O . SER B 2 58 ? 0.482 78.116 28.358 1.00 41.63 57 SER B O 1
ATOM 1572 N N . GLY B 2 59 ? 1.606 80.006 27.863 1.00 41.74 58 GLY B N 1
ATOM 1573 C CA . GLY B 2 59 ? 0.405 80.810 27.679 1.00 42.18 58 GLY B CA 1
ATOM 1574 C C . GLY B 2 59 ? -0.620 80.240 26.708 1.00 42.08 58 GLY B C 1
ATOM 1575 O O . GLY B 2 59 ? -1.795 80.112 27.037 1.00 42.72 58 GLY B O 1
ATOM 1576 N N . PRO B 2 60 ? -0.185 79.875 25.511 1.00 41.97 59 PRO B N 1
ATOM 1577 C CA . PRO B 2 60 ? -1.129 79.337 24.529 1.00 41.87 59 PRO B CA 1
ATOM 1578 C C . PRO B 2 60 ? -1.853 78.105 24.981 1.00 41.28 59 PRO B C 1
ATOM 1579 O O . PRO B 2 60 ? -2.995 77.921 24.594 1.00 42.13 59 PRO B O 1
ATOM 1583 N N . VAL B 2 61 ? -1.191 77.266 25.764 1.00 40.41 60 VAL B N 1
ATOM 1584 C CA . VAL B 2 61 ? -1.805 76.028 26.213 1.00 39.83 60 VAL B CA 1
ATOM 1585 C C . VAL B 2 61 ? -2.848 76.369 27.247 1.00 39.77 60 VAL B C 1
ATOM 1586 O O . VAL B 2 61 ? -3.940 75.833 27.248 1.00 40.07 60 VAL B O 1
ATOM 1590 N N . SER B 2 62 ? -2.496 77.266 28.141 1.00 40.39 61 SER B N 1
ATOM 1591 C CA . SER B 2 62 ? -3.388 77.642 29.230 1.00 40.59 61 SER B CA 1
ATOM 1592 C C . SER B 2 62 ? -4.656 78.226 28.642 1.00 40.55 61 SER B C 1
ATOM 1593 O O . SER B 2 62 ? -5.780 77.853 29.025 1.00 39.13 61 SER B O 1
ATOM 1596 N N . GLU B 2 63 ? -4.441 79.125 27.679 1.00 40.57 62 GLU B N 1
ATOM 1597 C CA . GLU B 2 63 ? -5.519 79.867 27.073 1.00 41.60 62 GLU B CA 1
ATOM 1598 C C . GLU B 2 63 ? -6.479 78.938 26.320 1.00 39.78 62 GLU B C 1
ATOM 1599 O O . GLU B 2 63 ? -7.693 79.085 26.371 1.00 39.11 62 GLU B O 1
ATOM 1605 N N . ARG B 2 64 ? -5.914 77.970 25.633 1.00 38.35 63 ARG B N 1
ATOM 1606 C CA . ARG B 2 64 ? -6.689 77.043 24.843 1.00 38.09 63 ARG B CA 1
ATOM 1607 C C . ARG B 2 64 ? -7.618 76.180 25.714 1.00 36.72 63 ARG B C 1
ATOM 1608 O O . ARG B 2 64 ? -8.681 75.772 25.289 1.00 35.66 63 ARG B O 1
ATOM 1616 N N . LEU B 2 65 ? -7.194 75.915 26.942 1.00 36.03 64 LEU B N 1
ATOM 1617 C CA . LEU B 2 65 ? -7.953 75.117 27.894 1.00 35.07 64 LEU B CA 1
ATOM 1618 C C . LEU B 2 65 ? -8.765 75.941 28.942 1.00 35.25 64 LEU B C 1
ATOM 1619 O O . LEU B 2 65 ? -9.387 75.386 29.836 1.00 35.59 64 LEU B O 1
ATOM 1624 N N . GLY B 2 66 ? -8.817 77.259 28.791 1.00 35.33 65 GLY B N 1
ATOM 1625 C CA . GLY B 2 66 ? -9.706 78.097 29.599 1.00 35.62 65 GLY B CA 1
ATOM 1626 C C . GLY B 2 66 ? -9.031 78.850 30.732 1.00 36.48 65 GLY B C 1
ATOM 1627 O O . GLY B 2 66 ? -9.695 79.524 31.504 1.00 36.36 65 GLY B O 1
ATOM 1628 N N . GLY B 2 67 ? -7.712 78.721 30.845 1.00 36.95 66 GLY B N 1
ATOM 1629 C CA . GLY B 2 67 ? -6.971 79.433 31.865 1.00 37.57 66 GLY B CA 1
ATOM 1630 C C . GLY B 2 67 ? -7.020 80.930 31.593 1.00 38.57 66 GLY B C 1
ATOM 1631 O O . GLY B 2 67 ? -7.131 81.383 30.437 1.00 39.59 66 GLY B O 1
ATOM 1642 N N . VAL B 2 69 ? -5.646 84.742 33.830 1.00 36.91 68 VAL B N 1
ATOM 1643 C CA . VAL B 2 69 ? -5.218 85.422 35.006 1.00 35.69 68 VAL B CA 1
ATOM 1644 C C . VAL B 2 69 ? -6.317 86.365 35.352 1.00 34.96 68 VAL B C 1
ATOM 1645 O O . VAL B 2 69 ? -6.590 87.252 34.579 1.00 34.88 68 VAL B O 1
ATOM 1649 N N . VAL B 2 70 ? -6.951 86.167 36.508 1.00 34.07 69 VAL B N 1
ATOM 1650 C CA . VAL B 2 70 ? -8.054 87.021 36.910 1.00 33.51 69 VAL B CA 1
ATOM 1651 C C . VAL B 2 70 ? -7.646 88.104 37.889 1.00 33.50 69 VAL B C 1
ATOM 1652 O O . VAL B 2 70 ? -8.371 89.052 38.096 1.00 33.82 69 VAL B O 1
ATOM 1656 N N . TRP B 2 71 ? -6.462 87.994 38.469 1.00 33.85 70 TRP B N 1
ATOM 1657 C CA . TRP B 2 71 ? -5.938 89.042 39.356 1.00 33.69 70 TRP B CA 1
ATOM 1658 C C . TRP B 2 71 ? -4.455 88.940 39.432 1.00 33.69 70 TRP B C 1
ATOM 1659 O O . TRP B 2 71 ? -3.887 87.868 39.427 1.00 33.17 70 TRP B O 1
ATOM 1670 N N . GLN B 2 72 ? -3.825 90.088 39.511 1.00 34.85 71 GLN B N 1
ATOM 1671 C CA . GLN B 2 72 ? -2.378 90.143 39.600 1.00 35.59 71 GLN B CA 1
ATOM 1672 C C . GLN B 2 72 ? -1.984 91.374 40.397 1.00 34.70 71 GLN B C 1
ATOM 1673 O O . GLN B 2 72 ? -2.591 92.422 40.241 1.00 33.30 71 GLN B O 1
ATOM 1679 N N . GLY B 2 73 ? -0.970 91.243 41.243 1.00 33.85 72 GLY B N 1
ATOM 1680 C CA . GLY B 2 73 ? -0.491 92.373 42.038 1.00 33.29 72 GLY B CA 1
ATOM 1681 C C . GLY B 2 73 ? 1.010 92.420 42.149 1.00 32.72 72 GLY B C 1
ATOM 1682 O O . GLY B 2 73 ? 1.666 91.400 42.102 1.00 32.53 72 GLY B O 1
ATOM 1683 N N . GLN B 2 74 ? 1.552 93.621 42.270 1.00 32.44 73 GLN B N 1
ATOM 1684 C CA . GLN B 2 74 ? 2.984 93.817 42.503 1.00 32.28 73 GLN B CA 1
ATOM 1685 C C . GLN B 2 74 ? 3.258 93.846 44.001 1.00 31.62 73 GLN B C 1
ATOM 1686 O O . GLN B 2 74 ? 2.692 94.624 44.720 1.00 32.79 73 GLN B O 1
ATOM 1692 N N . PHE B 2 75 ? 4.156 92.999 44.461 1.00 31.11 74 PHE B N 1
ATOM 1693 C CA . PHE B 2 75 ? 4.456 92.876 45.875 1.00 30.02 74 PHE B CA 1
ATOM 1694 C C . PHE B 2 75 ? 5.036 94.166 46.360 1.00 29.76 74 PHE B C 1
ATOM 1695 O O . PHE B 2 75 ? 5.953 94.672 45.734 1.00 30.36 74 PHE B O 1
ATOM 1703 N N . GLU B 2 76 ? 4.480 94.725 47.437 1.00 29.47 75 GLU B N 1
ATOM 1704 C CA . GLU B 2 76 ? 5.035 95.945 48.046 1.00 29.24 75 GLU B CA 1
ATOM 1705 C C . GLU B 2 76 ? 5.544 95.746 49.492 1.00 28.95 75 GLU B C 1
ATOM 1706 O O . GLU B 2 76 ? 6.482 96.390 49.914 1.00 29.01 75 GLU B O 1
ATOM 1712 N N . LEU B 2 77 ? 4.902 94.895 50.281 1.00 29.00 76 LEU B N 1
ATOM 1713 C CA . LEU B 2 77 ? 5.319 94.722 51.687 1.00 28.50 76 LEU B CA 1
ATOM 1714 C C . LEU B 2 77 ? 4.708 93.493 52.324 1.00 29.12 76 LEU B C 1
ATOM 1715 O O . LEU B 2 77 ? 3.526 93.171 52.092 1.00 29.73 76 LEU B O 1
ATOM 1728 N N . LEU B 2 79 ? 3.390 92.824 55.481 1.00 29.03 78 LEU B N 1
ATOM 1729 C CA . LEU B 2 79 ? 2.998 93.646 56.617 1.00 29.16 78 LEU B CA 1
ATOM 1730 C C . LEU B 2 79 ? 2.876 92.771 57.857 1.00 29.47 78 LEU B C 1
ATOM 1731 O O . LEU B 2 79 ? 3.319 93.171 58.926 1.00 30.17 78 LEU B O 1
ATOM 1736 N N . ILE B 2 80 ? 2.262 91.595 57.717 1.00 29.39 79 ILE B N 1
ATOM 1737 C CA . ILE B 2 80 ? 2.280 90.574 58.761 1.00 29.68 79 ILE B CA 1
ATOM 1738 C C . ILE B 2 80 ? 2.906 89.315 58.184 1.00 30.68 79 ILE B C 1
ATOM 1739 O O . ILE B 2 80 ? 2.481 88.793 57.159 1.00 30.87 79 ILE B O 1
ATOM 1744 N N . GLY B 2 81 ? 3.920 88.822 58.856 1.00 31.93 80 GLY B N 1
ATOM 1745 C CA . GLY B 2 81 ? 4.668 87.664 58.383 1.00 33.02 80 GLY B CA 1
ATOM 1746 C C . GLY B 2 81 ? 6.127 87.937 58.570 1.00 34.15 80 GLY B C 1
ATOM 1747 O O . GLY B 2 81 ? 6.506 89.047 58.953 1.00 35.51 80 GLY B O 1
ATOM 1748 N N . PRO B 2 82 ? 6.972 86.972 58.256 1.00 35.80 81 PRO B N 1
ATOM 1749 C CA . PRO B 2 82 ? 8.428 87.179 58.384 1.00 37.13 81 PRO B CA 1
ATOM 1750 C C . PRO B 2 82 ? 9.008 88.032 57.294 1.00 38.76 81 PRO B C 1
ATOM 1751 O O . PRO B 2 82 ? 8.605 87.872 56.176 1.00 38.74 81 PRO B O 1
ATOM 1755 N N . GLN B 2 83 ? 9.986 88.885 57.585 1.00 41.73 82 GLN B N 1
ATOM 1756 C CA . GLN B 2 83 ? 10.570 89.731 56.518 1.00 44.19 82 GLN B CA 1
ATOM 1757 C C . GLN B 2 83 ? 11.363 88.993 55.459 1.00 45.81 82 GLN B C 1
ATOM 1758 O O . GLN B 2 83 ? 11.516 89.486 54.353 1.00 46.33 82 GLN B O 1
ATOM 1764 N N . ASP B 2 84 ? 11.857 87.802 55.752 1.00 48.23 83 ASP B N 1
ATOM 1765 C CA . ASP B 2 84 ? 12.578 87.095 54.694 1.00 49.61 83 ASP B CA 1
ATOM 1766 C C . ASP B 2 84 ? 11.625 86.479 53.671 1.00 49.46 83 ASP B C 1
ATOM 1767 O O . ASP B 2 84 ? 12.067 85.835 52.718 1.00 50.63 83 ASP B O 1
ATOM 1772 N N . GLU B 2 85 ? 10.325 86.667 53.861 1.00 48.55 84 GLU B N 1
ATOM 1773 C CA . GLU B 2 85 ? 9.357 86.180 52.893 1.00 47.74 84 GLU B CA 1
ATOM 1774 C C . GLU B 2 85 ? 9.046 87.344 51.968 1.00 46.45 84 GLU B C 1
ATOM 1775 O O . GLU B 2 85 ? 8.683 88.425 52.419 1.00 46.39 84 GLU B O 1
ATOM 1781 N N . HIS B 2 86 ? 9.217 87.122 50.681 1.00 44.82 85 HIS B N 1
ATOM 1782 C CA . HIS B 2 86 ? 8.854 88.092 49.686 1.00 44.10 85 HIS B CA 1
ATOM 1783 C C . HIS B 2 86 ? 8.716 87.403 48.356 1.00 42.26 85 HIS B C 1
ATOM 1784 O O . HIS B 2 86 ? 9.308 86.382 48.124 1.00 42.47 85 HIS B O 1
ATOM 1791 N N . TRP B 2 87 ? 7.895 87.964 47.495 1.00 40.83 86 TRP B N 1
ATOM 1792 C CA . TRP B 2 87 ? 7.506 87.303 46.284 1.00 39.27 86 TRP B CA 1
ATOM 1793 C C . TRP B 2 87 ? 7.649 88.276 45.142 1.00 38.61 86 TRP B C 1
ATOM 1794 O O . TRP B 2 87 ? 7.391 89.456 45.291 1.00 38.29 86 TRP B O 1
ATOM 1805 N N . ASP B 2 88 ? 8.075 87.762 44.000 1.00 38.11 87 ASP B N 1
ATOM 1806 C CA . ASP B 2 88 ? 8.314 88.563 42.811 1.00 36.98 87 ASP B CA 1
ATOM 1807 C C . ASP B 2 88 ? 7.084 88.566 41.93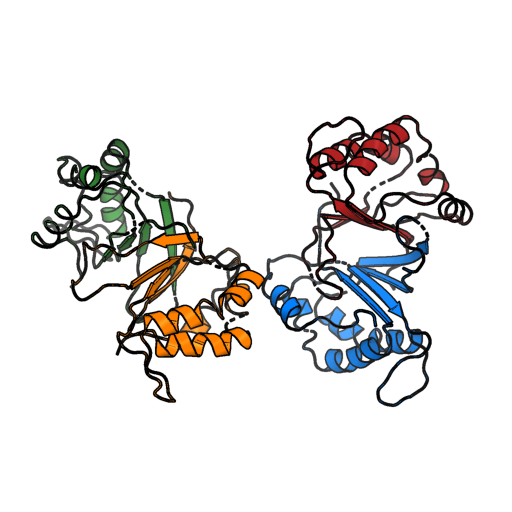2 1.00 36.30 87 ASP B C 1
ATOM 1808 O O . ASP B 2 88 ? 6.877 89.499 41.218 1.00 35.97 87 ASP B O 1
ATOM 1813 N N . HIS B 2 89 ? 6.306 87.484 41.950 1.00 35.83 88 HIS B N 1
ATOM 1814 C CA . HIS B 2 89 ? 5.078 87.394 41.184 1.00 35.36 88 HIS B CA 1
ATOM 1815 C C . HIS B 2 89 ? 3.985 86.862 42.071 1.00 34.11 88 HIS B C 1
ATOM 1816 O O . HIS B 2 89 ? 4.179 85.868 42.780 1.00 34.41 88 HIS B O 1
ATOM 1823 N N . VAL B 2 90 ? 2.846 87.536 42.037 1.00 32.61 89 VAL B N 1
ATOM 1824 C CA . VAL B 2 90 ? 1.715 87.182 42.850 1.00 31.88 89 VAL B CA 1
ATOM 1825 C C . VAL B 2 90 ? 0.492 87.345 41.996 1.00 31.81 89 VAL B C 1
ATOM 1826 O O . VAL B 2 90 ? 0.201 88.434 41.573 1.00 32.31 89 VAL B O 1
ATOM 1830 N N . PHE B 2 91 ? -0.222 86.255 41.735 1.00 32.35 90 PHE B N 1
ATOM 1831 C CA . PHE B 2 91 ? -1.399 86.296 40.859 1.00 32.34 90 PHE B CA 1
ATOM 1832 C C . PHE B 2 91 ? -2.310 85.125 41.113 1.00 32.88 90 PHE B C 1
ATOM 1833 O O . PHE B 2 91 ? -1.898 84.116 41.778 1.00 32.62 90 PHE B O 1
ATOM 1841 N N . ILE B 2 92 ? -3.522 85.261 40.562 1.00 32.66 91 ILE B N 1
ATOM 1842 C CA . ILE B 2 92 ? -4.532 84.212 40.608 1.00 32.76 91 ILE B CA 1
ATOM 1843 C C . ILE B 2 92 ? -4.943 83.845 39.190 1.00 33.90 91 ILE B C 1
ATOM 1844 O O . ILE B 2 92 ? -5.290 84.725 38.367 1.00 35.11 91 ILE B O 1
ATOM 1849 N N . ALA B 2 93 ? -4.884 82.546 38.898 1.00 33.78 92 ALA B N 1
ATOM 1850 C CA . ALA B 2 93 ? -5.222 82.022 37.590 1.00 33.34 92 ALA B CA 1
ATOM 1851 C C . ALA B 2 93 ? -6.477 81.251 37.853 1.00 34.03 92 ALA B C 1
ATOM 1852 O O . ALA B 2 93 ? -6.543 80.479 38.808 1.00 34.32 92 ALA B O 1
ATOM 1854 N N . GLU B 2 94 ? -7.476 81.449 37.004 1.00 34.60 93 GLU B N 1
ATOM 1855 C CA . GLU B 2 94 ? -8.716 80.665 37.043 1.00 34.53 93 GLU B CA 1
ATOM 1856 C C . GLU B 2 94 ? -8.693 79.594 35.961 1.00 34.20 93 GLU B C 1
ATOM 1857 O O . GLU B 2 94 ? -8.275 79.842 34.851 1.00 34.57 93 GLU B O 1
ATOM 1863 N N . TYR B 2 95 ? -9.154 78.396 36.288 1.00 34.84 94 TYR B N 1
ATOM 1864 C CA . TYR B 2 95 ? -9.415 77.356 35.276 1.00 34.33 94 TYR B CA 1
ATOM 1865 C C . TYR B 2 95 ? -10.831 76.898 35.488 1.00 32.97 94 TYR B C 1
ATOM 1866 O O . TYR B 2 95 ? -11.308 76.956 36.586 1.00 32.36 94 TYR B O 1
ATOM 1875 N N . PRO B 2 96 ? -11.516 76.493 34.412 1.00 32.25 95 PRO B N 1
ATOM 1876 C CA . PRO B 2 96 ? -12.920 76.231 34.513 1.00 31.50 95 PRO B CA 1
ATOM 1877 C C . PRO B 2 96 ? -13.176 74.909 35.170 1.00 31.90 95 PRO B C 1
ATOM 1878 O O . PRO B 2 96 ? -14.334 74.627 35.572 1.00 32.20 95 PRO B O 1
ATOM 1882 N N . SER B 2 97 ? -12.134 74.089 35.269 1.00 30.97 96 SER B N 1
ATOM 1883 C CA . SER B 2 97 ? -12.282 72.776 35.883 1.00 31.01 96 SER B CA 1
ATOM 1884 C C . SER B 2 97 ? -10.918 72.245 36.290 1.00 30.42 96 SER B C 1
ATOM 1885 O O . SER B 2 97 ? -9.899 72.746 35.826 1.00 29.21 96 SER B O 1
ATOM 1888 N N . VAL B 2 98 ? -10.925 71.228 37.154 1.00 30.04 97 VAL B N 1
ATOM 1889 C CA . VAL B 2 98 ? -9.719 70.554 37.534 1.00 29.76 97 VAL B CA 1
ATOM 1890 C C . VAL B 2 98 ? -9.187 69.807 36.324 1.00 29.86 97 VAL B C 1
ATOM 1891 O O . VAL B 2 98 ? -7.991 69.760 36.089 1.00 30.73 97 VAL B O 1
ATOM 1895 N N . ALA B 2 99 ? -10.076 69.237 35.540 1.00 29.46 98 ALA B N 1
ATOM 1896 C CA . ALA B 2 99 ? -9.665 68.526 34.342 1.00 28.77 98 ALA B CA 1
ATOM 1897 C C . ALA B 2 99 ? -8.932 69.460 33.367 1.00 28.99 98 ALA B C 1
ATOM 1898 O O . ALA B 2 99 ? -8.015 69.024 32.683 1.00 28.32 98 ALA B O 1
ATOM 1900 N N . ALA B 2 100 ? -9.321 70.734 33.303 1.00 29.13 99 ALA B N 1
ATOM 1901 C CA . ALA B 2 100 ? -8.648 71.660 32.403 1.00 29.40 99 ALA B CA 1
ATOM 1902 C C . ALA B 2 100 ? -7.200 71.819 32.826 1.00 30.11 99 ALA B C 1
ATOM 1903 O O . ALA B 2 100 ? -6.301 71.829 32.007 1.00 31.05 99 ALA B O 1
ATOM 1905 N N . PHE B 2 101 ? -6.987 71.952 34.113 1.00 31.05 100 PHE B N 1
ATOM 1906 C CA . PHE B 2 101 ? -5.677 72.170 34.644 1.00 32.07 100 PHE B CA 1
ATOM 1907 C C . PHE B 2 101 ? -4.801 70.945 34.437 1.00 32.52 100 PHE B C 1
ATOM 1908 O O . PHE B 2 101 ? -3.615 71.058 34.140 1.00 32.60 100 PHE B O 1
ATOM 1916 N N . VAL B 2 102 ? -5.378 69.770 34.613 1.00 32.87 101 VAL B N 1
ATOM 1917 C CA . VAL B 2 102 ? -4.620 68.538 34.448 1.00 33.25 101 VAL B CA 1
ATOM 1918 C C . VAL B 2 102 ? -4.234 68.403 32.968 1.00 33.87 101 VAL B C 1
ATOM 1919 O O . VAL B 2 102 ? -3.115 67.977 32.612 1.00 34.62 101 VAL B O 1
ATOM 1923 N N . GLU B 2 103 ? -5.135 68.801 32.087 1.00 33.83 102 GLU B N 1
ATOM 1924 C CA . GLU B 2 103 ? -4.836 68.671 30.676 1.00 34.46 102 GLU B CA 1
ATOM 1925 C C . GLU B 2 103 ? -3.672 69.591 30.293 1.00 35.05 102 GLU B C 1
ATOM 1926 O O . GLU B 2 103 ? -2.862 69.240 29.441 1.00 34.61 102 GLU B O 1
ATOM 1940 N N . ILE B 2 105 ? -1.229 70.424 32.224 1.00 37.87 104 ILE B N 1
ATOM 1941 C CA . ILE B 2 105 ? -0.040 69.885 32.824 1.00 38.06 104 ILE B CA 1
ATOM 1942 C C . ILE B 2 105 ? 0.460 68.660 32.068 1.00 37.70 104 ILE B C 1
ATOM 1943 O O . ILE B 2 105 ? 1.663 68.346 32.097 1.00 37.79 104 ILE B O 1
ATOM 1948 N N . ARG B 2 106 ? -0.443 67.975 31.381 1.00 36.56 105 ARG B N 1
ATOM 1949 C CA . ARG B 2 106 ? -0.026 66.857 30.535 1.00 36.23 105 ARG B CA 1
ATOM 1950 C C . ARG B 2 106 ? 0.331 67.262 29.123 1.00 35.31 105 ARG B C 1
ATOM 1951 O O . ARG B 2 106 ? 0.846 66.465 28.379 1.00 35.18 105 ARG B O 1
ATOM 1959 N N . ASP B 2 107 ? 0.059 68.495 28.745 1.00 35.28 106 ASP B N 1
ATOM 1960 C CA . ASP B 2 107 ? 0.297 68.903 27.372 1.00 35.62 106 ASP B CA 1
ATOM 1961 C C . ASP B 2 107 ? 1.799 68.927 27.078 1.00 36.11 106 ASP B C 1
ATOM 1962 O O . ASP B 2 107 ? 2.563 69.516 27.813 1.00 35.98 106 ASP B O 1
ATOM 1967 N N . PRO B 2 108 ? 2.222 68.286 25.991 1.00 36.64 107 PRO B N 1
ATOM 1968 C CA . PRO B 2 108 ? 3.655 68.193 25.737 1.00 36.86 107 PRO B CA 1
ATOM 1969 C C . PRO B 2 108 ? 4.322 69.536 25.522 1.00 36.57 107 PRO B C 1
ATOM 1970 O O . PRO B 2 108 ? 5.476 69.703 25.954 1.00 37.33 107 PRO B O 1
ATOM 1974 N N . VAL B 2 109 ? 3.638 70.484 24.882 1.00 35.50 108 VAL B N 1
ATOM 1975 C CA . VAL B 2 109 ? 4.175 71.842 24.830 1.00 34.99 108 VAL B CA 1
ATOM 1976 C C . VAL B 2 109 ? 4.357 72.438 26.240 1.00 35.35 108 VAL B C 1
ATOM 1977 O O . VAL B 2 109 ? 5.342 73.109 26.496 1.00 35.62 108 VAL B O 1
ATOM 1981 N N . TYR B 2 110 ? 3.417 72.202 27.148 1.00 35.73 109 TYR B N 1
ATOM 1982 C CA . TYR B 2 110 ? 3.557 72.675 28.529 1.00 35.85 109 TYR B CA 1
ATOM 1983 C C . TYR B 2 110 ? 4.654 71.959 29.248 1.00 36.67 109 TYR B C 1
ATOM 1984 O O . TYR B 2 110 ? 5.395 72.568 29.985 1.00 36.93 109 TYR B O 1
ATOM 1993 N N . ARG B 2 111 ? 4.742 70.654 29.064 1.00 38.02 110 ARG B N 1
ATOM 1994 C CA . ARG B 2 111 ? 5.778 69.863 29.724 1.00 39.12 110 ARG B CA 1
ATOM 1995 C C . ARG B 2 111 ? 7.189 70.314 29.387 1.00 38.71 110 ARG B C 1
ATOM 1996 O O . ARG B 2 111 ? 8.077 70.118 30.200 1.00 38.86 110 ARG B O 1
ATOM 2004 N N . GLU B 2 112 ? 7.386 70.928 28.221 1.00 38.72 111 GLU B N 1
ATOM 2005 C CA . GLU B 2 112 ? 8.652 71.618 27.894 1.00 38.82 111 GLU B CA 1
ATOM 2006 C C . GLU B 2 112 ? 8.720 73.007 28.534 1.00 37.94 111 GLU B C 1
ATOM 2007 O O . GLU B 2 112 ? 9.759 73.436 28.977 1.00 38.39 111 GLU B O 1
ATOM 2013 N N . ALA B 2 113 ? 7.644 73.756 28.497 1.00 37.09 112 ALA B N 1
ATOM 2014 C CA . ALA B 2 113 ? 7.702 75.112 29.022 1.00 36.73 112 ALA B CA 1
ATOM 2015 C C . ALA B 2 113 ? 8.051 75.096 30.511 1.00 35.93 112 ALA B C 1
ATOM 2016 O O . ALA B 2 113 ? 8.803 75.929 30.995 1.00 34.87 112 ALA B O 1
ATOM 2018 N N . VAL B 2 114 ? 7.514 74.120 31.225 1.00 35.68 113 VAL B N 1
ATOM 2019 C CA . VAL B 2 114 ? 7.656 74.098 32.668 1.00 35.62 113 VAL B CA 1
ATOM 2020 C C . VAL B 2 114 ? 9.101 73.884 33.086 1.00 35.56 113 VAL B C 1
ATOM 2021 O O . VAL B 2 114 ? 9.491 74.319 34.151 1.00 35.35 113 VAL B O 1
ATOM 2025 N N . LYS B 2 115 ? 9.897 73.253 32.240 1.00 35.59 114 LYS B N 1
ATOM 2026 C CA . LYS B 2 115 ? 11.347 73.223 32.472 1.00 36.17 114 LYS B CA 1
ATOM 2027 C C . LYS B 2 115 ? 11.951 74.622 32.757 1.00 36.28 114 LYS B C 1
ATOM 2028 O O . LYS B 2 115 ? 12.863 74.775 33.576 1.00 35.71 114 LYS B O 1
ATOM 2034 N N . HIS B 2 116 ? 11.422 75.654 32.114 1.00 36.88 115 HIS B N 1
ATOM 2035 C CA . HIS B 2 116 ? 11.851 77.013 32.450 1.00 36.77 115 HIS B CA 1
ATOM 2036 C C . HIS B 2 116 ? 11.399 77.439 33.841 1.00 36.55 115 HIS B C 1
ATOM 2037 O O . HIS B 2 116 ? 12.141 78.147 34.511 1.00 35.61 115 HIS B O 1
ATOM 2044 N N . ARG B 2 117 ? 10.191 77.042 34.269 1.00 36.55 116 ARG B N 1
ATOM 2045 C CA . ARG B 2 117 ? 9.732 77.380 35.627 1.00 37.05 116 ARG B CA 1
ATOM 2046 C C . ARG B 2 117 ? 10.717 76.733 36.564 1.00 36.61 116 ARG B C 1
ATOM 2047 O O . ARG B 2 117 ? 11.179 77.336 37.529 1.00 36.26 116 ARG B O 1
ATOM 2055 N N . GLN B 2 118 ? 11.060 75.497 36.251 1.00 36.69 117 GLN B N 1
ATOM 2056 C CA . GLN B 2 118 ? 11.888 74.695 37.145 1.00 37.49 117 GLN B CA 1
ATOM 2057 C C . GLN B 2 118 ? 13.239 75.347 37.373 1.00 36.39 117 GLN B C 1
ATOM 2058 O O . GLN B 2 118 ? 13.746 75.341 38.483 1.00 36.66 117 GLN B O 1
ATOM 2064 N N . ALA B 2 119 ? 13.785 75.952 36.324 1.00 35.60 118 ALA B N 1
ATOM 2065 C CA . ALA B 2 119 ? 15.046 76.701 36.403 1.00 34.68 118 ALA B CA 1
ATOM 2066 C C . ALA B 2 119 ? 14.901 78.052 37.098 1.00 34.50 118 ALA B C 1
ATOM 2067 O O . ALA B 2 119 ? 15.890 78.560 37.640 1.00 34.92 118 ALA B O 1
ATOM 2069 N N . ALA B 2 120 ? 13.692 78.632 37.067 1.00 34.00 119 ALA B N 1
ATOM 2070 C CA . ALA B 2 120 ? 13.472 80.032 37.469 1.00 33.74 119 ALA B CA 1
ATOM 2071 C C . ALA B 2 120 ? 13.206 80.161 38.943 1.00 34.09 119 ALA B C 1
ATOM 2072 O O . ALA B 2 120 ? 13.684 81.114 39.589 1.00 34.20 119 ALA B O 1
ATOM 2074 N N . VAL B 2 121 ? 12.430 79.218 39.476 1.00 34.43 120 VAL B N 1
ATOM 2075 C CA . VAL B 2 121 ? 11.801 79.439 40.752 1.00 34.53 120 VAL B CA 1
ATOM 2076 C C . VAL B 2 121 ? 12.710 79.025 41.894 1.00 35.60 120 VAL B C 1
ATOM 2077 O O . VAL B 2 121 ? 13.204 77.915 41.929 1.00 36.50 120 VAL B O 1
ATOM 2081 N N . GLU B 2 122 ? 12.931 79.944 42.821 1.00 36.19 121 GLU B N 1
ATOM 2082 C CA . GLU B 2 122 ? 13.693 79.682 44.023 1.00 36.76 121 GLU B CA 1
ATOM 2083 C C . GLU B 2 122 ? 12.806 79.080 45.089 1.00 36.55 121 GLU B C 1
ATOM 2084 O O . GLU B 2 122 ? 13.214 78.163 45.804 1.00 37.23 121 GLU B O 1
ATOM 2090 N N . ASP B 2 123 ? 11.594 79.607 45.209 1.00 36.35 122 ASP B N 1
ATOM 2091 C CA . ASP B 2 123 ? 10.602 79.110 46.179 1.00 35.96 122 ASP B CA 1
ATOM 2092 C C . ASP B 2 123 ? 9.293 79.608 45.673 1.00 34.96 122 ASP B C 1
ATOM 2093 O O . ASP B 2 123 ? 9.266 80.583 44.941 1.00 34.84 122 ASP B O 1
ATOM 2098 N N . SER B 2 124 ? 8.214 78.937 46.035 1.00 34.49 123 SER B N 1
ATOM 2099 C CA . SER B 2 124 ? 6.877 79.313 45.539 1.00 34.49 123 SER B CA 1
ATOM 2100 C C . SER B 2 124 ? 5.763 78.666 46.338 1.00 33.31 123 SER B C 1
ATOM 2101 O O . SER B 2 124 ? 5.983 77.661 46.951 1.00 32.99 123 SER B O 1
ATOM 2104 N N . ARG B 2 125 ? 4.579 79.243 46.297 1.00 33.16 124 ARG B N 1
ATOM 2105 C CA . ARG B 2 125 ? 3.363 78.551 46.752 1.00 33.82 124 ARG B 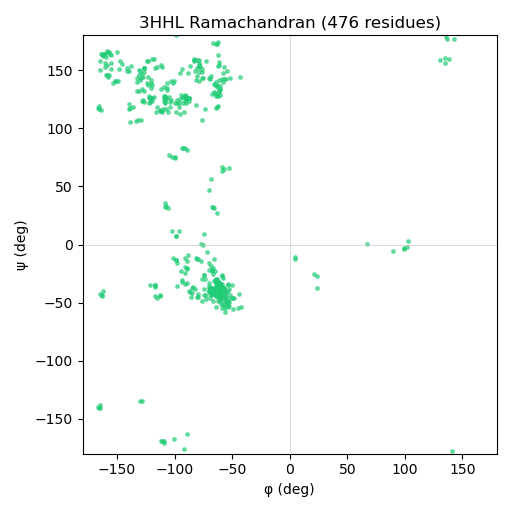CA 1
ATOM 2106 C C . ARG B 2 125 ? 2.365 78.519 45.634 1.00 33.50 124 ARG B C 1
ATOM 2107 O O . ARG B 2 125 ? 2.319 79.439 44.847 1.00 33.43 124 ARG B O 1
ATOM 2115 N N . LEU B 2 126 ? 1.619 77.424 45.533 1.00 34.22 125 LEU B N 1
ATOM 2116 C CA . LEU B 2 126 ? 0.500 77.321 44.590 1.00 34.49 125 LEU B CA 1
ATOM 2117 C C . LEU B 2 126 ? -0.650 76.771 45.405 1.00 34.48 125 LEU B C 1
ATOM 2118 O O . LEU B 2 126 ? -0.643 75.606 45.801 1.00 34.16 125 LEU B O 1
ATOM 2123 N N . ILE B 2 127 ? -1.610 77.645 45.685 1.00 34.54 126 ILE B N 1
ATOM 2124 C CA . ILE B 2 127 ? -2.713 77.337 46.572 1.00 34.53 1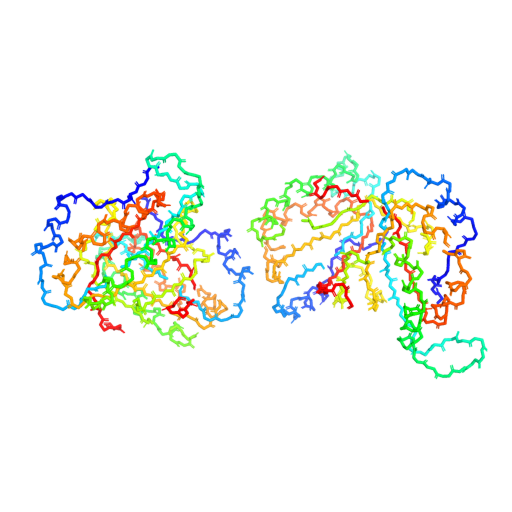26 ILE B CA 1
ATOM 2125 C C . ILE B 2 127 ? -3.966 77.193 45.755 1.00 34.54 126 ILE B C 1
ATOM 2126 O O . ILE B 2 127 ? -4.313 78.082 44.988 1.00 34.85 126 ILE B O 1
ATOM 2131 N N . ARG B 2 128 ? -4.639 76.067 45.908 1.00 34.55 127 ARG B N 1
ATOM 2132 C CA . ARG B 2 128 ? -5.855 75.833 45.175 1.00 34.75 127 ARG B CA 1
ATOM 2133 C C . ARG B 2 128 ? -7.027 76.327 46.003 1.00 34.59 127 ARG B C 1
ATOM 2134 O O . ARG B 2 128 ? -7.142 75.938 47.155 1.00 34.01 127 ARG B O 1
ATOM 2142 N N . LEU B 2 129 ? -7.896 77.162 45.404 1.00 34.17 128 LEU B N 1
ATOM 2143 C CA . LEU B 2 129 ? -9.085 77.640 46.093 1.00 33.57 128 LEU B CA 1
ATOM 2144 C C . LEU B 2 129 ? -10.348 77.483 45.269 1.00 33.82 128 LEU B C 1
ATOM 2145 O O . LEU B 2 129 ? -10.296 77.509 44.041 1.00 33.45 128 LEU B O 1
ATOM 2150 N N . LYS B 2 130 ? -11.474 77.297 45.954 1.00 34.20 129 LYS B N 1
ATOM 2151 C CA . LYS B 2 130 ? -12.783 77.454 45.342 1.00 35.46 129 LYS B CA 1
ATOM 2152 C C . LYS B 2 130 ? -13.192 78.896 45.539 1.00 35.85 129 LYS B C 1
ATOM 2153 O O . LYS B 2 130 ? -13.271 79.347 46.643 1.00 35.75 129 LYS B O 1
ATOM 2159 N N . PRO B 2 131 ? -13.490 79.613 44.470 1.00 36.92 130 PRO B N 1
ATOM 2160 C CA . PRO B 2 131 ? -13.945 80.998 44.586 1.00 38.12 130 PRO B CA 1
ATOM 2161 C C . PRO B 2 131 ? -15.226 81.161 45.379 1.00 39.27 130 PRO B C 1
ATOM 2162 O O . PRO B 2 131 ? -16.138 80.420 45.163 1.00 37.85 130 PRO B O 1
ATOM 2166 N N . LEU B 2 132 ? -15.289 82.157 46.251 1.00 42.42 131 LEU B N 1
ATOM 2167 C CA . LEU B 2 132 ? -16.519 82.473 46.972 1.00 45.35 131 LEU B CA 1
ATOM 2168 C C . LEU B 2 132 ? -17.106 83.801 46.558 1.00 49.20 131 LEU B C 1
ATOM 2169 O O . LEU B 2 132 ? -16.414 84.672 46.075 1.00 48.91 131 LEU B O 1
ATOM 2174 N N . LYS B 2 133 ? -18.411 83.940 46.731 1.00 54.97 132 LYS B N 1
ATOM 2175 C CA . LYS B 2 133 ? -19.053 85.242 46.546 1.00 59.54 132 LYS B CA 1
ATOM 2176 C C . LYS B 2 133 ? -18.630 86.033 47.764 1.00 63.57 132 LYS B C 1
ATOM 2177 O O . LYS B 2 133 ? -18.982 85.623 48.866 1.00 64.65 132 LYS B O 1
ATOM 2180 N N . PRO B 2 134 ? -17.865 87.144 47.586 1.00 68.26 133 PRO B N 1
ATOM 2181 C CA . PRO B 2 134 ? -17.272 87.861 48.755 1.00 70.77 133 PRO B CA 1
ATOM 2182 C C . PRO B 2 134 ? -18.274 88.271 49.891 1.00 73.86 133 PRO B C 1
ATOM 2183 O O . PRO B 2 134 ? -18.549 89.464 50.099 1.00 74.49 133 PRO B O 1
ATOM 2187 N N . GLY B 2 135 ? -18.841 87.245 50.559 1.00 76.86 134 GLY B N 1
ATOM 2188 C CA . GLY B 2 135 ? -19.594 87.323 51.840 1.00 78.13 134 GLY B CA 1
ATOM 2189 C C . GLY B 2 135 ? -19.089 86.186 52.754 1.00 79.58 134 GLY B C 1
ATOM 2190 O O . GLY B 2 135 ? -19.098 84.995 52.360 1.00 79.95 134 GLY B O 1
ATOM 2210 N N . THR C 3 3 ? 4.084 79.080 66.737 1.00 73.03 2 THR C N 1
ATOM 2211 C CA . THR C 3 3 ? 4.420 80.531 66.927 1.00 69.80 2 THR C CA 1
ATOM 2212 C C . THR C 3 3 ? 4.326 81.208 65.546 1.00 66.45 2 THR C C 1
ATOM 2213 O O . THR C 3 3 ? 5.279 81.231 64.746 1.00 66.52 2 THR C O 1
ATOM 2217 N N . GLY C 3 4 ? 3.144 81.711 65.253 1.00 61.78 3 GLY C N 1
ATOM 2218 C CA . GLY C 3 4 ? 2.922 82.341 63.997 1.00 58.18 3 GLY C CA 1
ATOM 2219 C C . GLY C 3 4 ? 3.025 83.831 64.110 1.00 54.72 3 GLY C C 1
ATOM 2220 O O . GLY C 3 4 ? 3.248 84.395 65.168 1.00 53.78 3 GLY C O 1
ATOM 2221 N N . HIS C 3 5 ? 2.829 84.458 62.975 1.00 51.24 4 HIS C N 1
ATOM 2222 C CA . HIS C 3 5 ? 2.830 85.871 62.880 1.00 48.26 4 HIS C CA 1
ATOM 2223 C C . HIS C 3 5 ? 1.407 86.303 62.953 1.00 46.07 4 HIS C C 1
ATOM 2224 O O . HIS C 3 5 ? 0.595 85.918 62.141 1.00 45.29 4 HIS C O 1
ATOM 2231 N N . ILE C 3 6 ? 1.119 87.123 63.935 1.00 44.57 5 ILE C N 1
ATOM 2232 C CA . ILE C 3 6 ? -0.232 87.588 64.196 1.00 43.59 5 ILE C CA 1
ATOM 2233 C C . ILE C 3 6 ? -0.352 89.083 63.922 1.00 42.93 5 ILE C C 1
ATOM 2234 O O . ILE C 3 6 ? -1.311 89.533 63.334 1.00 42.76 5 ILE C O 1
ATOM 2239 N N . ASP C 3 7 ? 0.622 89.853 64.368 1.00 42.56 6 ASP C N 1
ATOM 2240 C CA . ASP C 3 7 ? 0.565 91.303 64.248 1.00 42.64 6 ASP C CA 1
ATOM 2241 C C . ASP C 3 7 ? 1.763 91.842 63.503 1.00 41.32 6 ASP C C 1
ATOM 2242 O O . ASP C 3 7 ? 2.787 91.204 63.410 1.00 40.51 6 ASP C O 1
ATOM 2247 N N . PRO C 3 8 ? 1.624 93.035 62.936 1.00 40.57 7 PRO C N 1
ATOM 2248 C CA . PRO C 3 8 ? 2.760 93.697 62.305 1.00 39.63 7 PRO C CA 1
ATOM 2249 C C . PRO C 3 8 ? 3.664 94.277 63.368 1.00 38.25 7 PRO C C 1
ATOM 2250 O O . PRO C 3 8 ? 3.175 94.604 64.426 1.00 38.22 7 PRO C O 1
ATOM 2254 N N . THR C 3 9 ? 4.953 94.374 63.080 1.00 36.85 8 THR C N 1
ATOM 2255 C CA . THR C 3 9 ? 5.896 95.032 63.957 1.00 36.47 8 THR C CA 1
ATOM 2256 C C . THR C 3 9 ? 5.880 96.581 63.723 1.00 36.88 8 THR C C 1
ATOM 2257 O O . THR C 3 9 ? 5.446 97.077 62.676 1.00 35.38 8 THR C O 1
ATOM 2261 N N . LYS C 3 10 ? 6.352 97.343 64.719 1.00 37.29 9 LYS C N 1
ATOM 2262 C CA . LYS C 3 10 ? 6.405 98.817 64.587 1.00 37.65 9 LYS C CA 1
ATOM 2263 C C . LYS C 3 10 ? 7.184 99.235 63.320 1.00 35.80 9 LYS C C 1
ATOM 2264 O O . LYS C 3 10 ? 6.803 100.136 62.594 1.00 35.32 9 LYS C O 1
ATOM 2270 N N . GLU C 3 11 ? 8.314 98.587 63.126 1.00 34.53 10 GLU C N 1
ATOM 2271 C CA A GLU C 3 11 ? 9.261 98.971 62.084 0.50 34.58 10 GLU C CA 1
ATOM 2272 C CA B GLU C 3 11 ? 9.273 98.962 62.111 0.50 34.29 10 GLU C CA 1
ATOM 2273 C C . GLU C 3 11 ? 8.670 98.789 60.701 1.00 34.14 10 GLU C C 1
ATOM 2274 O O . GLU C 3 11 ? 8.801 99.657 59.837 1.00 34.28 10 GLU C O 1
ATOM 2285 N N . VAL C 3 12 ? 8.040 97.645 60.493 1.00 33.54 11 VAL C N 1
ATOM 2286 C CA . VAL C 3 12 ? 7.414 97.313 59.230 1.00 32.62 11 VAL C CA 1
ATOM 2287 C C . VAL C 3 12 ? 6.170 98.157 58.971 1.00 32.94 11 VAL C C 1
ATOM 2288 O O . VAL C 3 12 ? 5.914 98.571 57.832 1.00 32.81 11 VAL C O 1
ATOM 2292 N N . PHE C 3 13 ? 5.393 98.448 60.000 1.00 33.31 12 PHE C N 1
ATOM 2293 C CA . PHE C 3 13 ? 4.270 99.366 59.788 1.00 34.18 12 PHE C CA 1
ATOM 2294 C C . PHE C 3 13 ? 4.755 100.774 59.408 1.00 33.63 12 PHE C C 1
ATOM 2295 O O . PHE C 3 13 ? 4.087 101.496 58.661 1.00 33.95 12 PHE C O 1
ATOM 2303 N N . ALA C 3 14 ? 5.924 101.156 59.898 1.00 33.02 13 ALA C N 1
ATOM 2304 C CA . ALA C 3 14 ? 6.524 102.433 59.514 1.00 33.28 13 ALA C CA 1
ATOM 2305 C C . ALA C 3 14 ? 6.821 102.397 58.002 1.00 33.18 13 ALA C C 1
ATOM 2306 O O . ALA C 3 14 ? 6.529 103.350 57.270 1.00 33.21 13 ALA C O 1
ATOM 2308 N N . GLN C 3 15 ? 7.359 101.274 57.543 1.00 32.61 14 GLN C N 1
ATOM 2309 C CA . GLN C 3 15 ? 7.629 101.080 56.139 1.00 33.06 14 GLN C CA 1
ATOM 2310 C C . GLN C 3 15 ? 6.372 101.169 55.268 1.00 33.23 14 GLN C C 1
ATOM 2311 O O . GLN C 3 15 ? 6.439 101.688 54.164 1.00 33.90 14 GLN C O 1
ATOM 2317 N N . PHE C 3 16 ? 5.261 100.633 55.769 1.00 32.97 15 PHE C N 1
ATOM 2318 C CA . PHE C 3 16 ? 3.949 100.689 55.114 1.00 32.60 15 PHE C CA 1
ATOM 2319 C C . PHE C 3 16 ? 3.527 102.139 54.922 1.00 32.21 15 PHE C C 1
ATOM 2320 O O . PHE C 3 16 ? 3.218 102.534 53.827 1.00 32.65 15 PHE C O 1
ATOM 2328 N N . ARG C 3 17 ? 3.581 102.929 55.990 1.00 31.73 16 ARG C N 1
ATOM 2329 C CA A ARG C 3 17 ? 3.246 104.342 55.940 0.50 31.07 16 ARG C CA 1
ATOM 2330 C CA B ARG C 3 17 ? 3.256 104.349 55.945 0.50 31.35 16 ARG C CA 1
ATOM 2331 C C . ARG C 3 17 ? 4.212 105.119 55.044 1.00 31.11 16 ARG C C 1
ATOM 2332 O O . ARG C 3 17 ? 3.804 106.045 54.324 1.00 31.48 16 ARG C O 1
ATOM 2347 N N . ALA C 3 18 ? 5.493 104.763 55.093 1.00 30.91 17 ALA C N 1
ATOM 2348 C CA . ALA C 3 18 ? 6.529 105.448 54.273 1.00 30.67 17 ALA C CA 1
ATOM 2349 C C . ALA C 3 18 ? 6.201 105.374 52.762 1.00 31.11 17 ALA C C 1
ATOM 2350 O O . ALA C 3 18 ? 6.402 106.325 52.009 1.00 31.45 17 ALA C O 1
ATOM 2352 N N . ASN C 3 19 ? 5.667 104.232 52.334 1.00 30.85 18 ASN C N 1
ATOM 2353 C CA . ASN C 3 19 ? 5.308 104.052 50.973 1.00 30.28 18 ASN C CA 1
ATOM 2354 C C . ASN C 3 19 ? 3.850 104.466 50.722 1.00 30.45 18 ASN C C 1
ATOM 2355 O O . ASN C 3 19 ? 2.938 103.643 50.706 1.00 30.54 18 ASN C O 1
ATOM 2360 N N . ASP C 3 20 ? 3.653 105.754 50.521 1.00 30.09 19 ASP C N 1
ATOM 2361 C CA . ASP C 3 20 ? 2.310 106.280 50.454 1.00 29.50 19 ASP C CA 1
ATOM 2362 C C . ASP C 3 20 ? 1.913 106.684 49.049 1.00 28.48 19 ASP C C 1
ATOM 2363 O O . ASP C 3 20 ? 1.186 107.629 48.867 1.00 29.56 19 ASP C O 1
ATOM 2368 N N . ARG C 3 21 ? 2.370 105.952 48.051 1.00 28.23 20 ARG C N 1
ATOM 2369 C CA . ARG C 3 21 ? 2.076 106.313 46.656 1.00 27.71 20 ARG C CA 1
ATOM 2370 C C . ARG C 3 21 ? 0.575 106.269 46.428 1.00 27.54 20 ARG C C 1
ATOM 2371 O O . ARG C 3 21 ? -0.125 105.405 46.941 1.00 26.56 20 ARG C O 1
ATOM 2379 N N . GLU C 3 22 ? 0.087 107.223 45.651 1.00 27.80 21 GLU C N 1
ATOM 2380 C CA . GLU C 3 22 ? -1.327 107.273 45.366 1.00 27.73 21 GLU C CA 1
ATOM 2381 C C . GLU C 3 22 ? -1.758 106.005 44.579 1.00 28.31 21 GLU C C 1
ATOM 2382 O O . GLU C 3 22 ? -1.077 105.552 43.626 1.00 26.86 21 GLU C O 1
ATOM 2388 N N . GLY C 3 23 ? -2.887 105.448 45.011 1.00 28.24 22 GLY C N 1
ATOM 2389 C CA . GLY C 3 23 ? -3.529 104.378 44.273 1.00 28.83 22 GLY C CA 1
ATOM 2390 C C . GLY C 3 23 ? -4.011 103.328 45.245 1.00 28.72 22 GLY C C 1
ATOM 2391 O O . GLY C 3 23 ? -3.571 103.280 46.347 1.00 28.83 22 GLY C O 1
ATOM 2392 N N . PRO C 3 24 ? -4.955 102.504 44.833 1.00 29.69 23 PRO C N 1
ATOM 2393 C CA . PRO C 3 24 ? -5.446 101.451 45.679 1.00 29.24 23 PRO C CA 1
ATOM 2394 C C . PRO C 3 24 ? -4.327 100.541 46.112 1.00 29.92 23 PRO C C 1
ATOM 2395 O O . PRO C 3 24 ? -3.313 100.430 45.423 1.00 29.93 23 PRO C O 1
ATOM 2399 N N . ILE C 3 25 ? -4.534 99.929 47.263 1.00 30.50 24 ILE C N 1
ATOM 2400 C CA . ILE C 3 25 ? -3.689 98.915 47.797 1.00 31.69 24 ILE C CA 1
ATOM 2401 C C . ILE C 3 25 ? -4.576 97.711 47.939 1.00 32.48 24 ILE C C 1
ATOM 2402 O O . ILE C 3 25 ? -5.738 97.844 48.292 1.00 33.78 24 ILE C O 1
ATOM 2407 N N . HIS C 3 26 ? -4.041 96.552 47.596 1.00 32.93 25 HIS C N 1
ATOM 2408 C CA . HIS C 3 26 ? -4.709 95.281 47.779 1.00 33.06 25 HIS C CA 1
ATOM 2409 C C . HIS C 3 26 ? -3.995 94.513 48.842 1.00 32.99 25 HIS C C 1
ATOM 2410 O O . HIS C 3 26 ? -2.790 94.323 48.783 1.00 33.97 25 HIS C O 1
ATOM 2425 N N . LEU C 3 28 ? -3.672 91.069 50.545 1.00 33.18 27 LEU C N 1
ATOM 2426 C CA . LEU C 3 28 ? -3.884 89.623 50.502 1.00 32.80 27 LEU C CA 1
ATOM 2427 C C . LEU C 3 28 ? -3.704 89.062 51.886 1.00 32.83 27 LEU C C 1
ATOM 2428 O O . LEU C 3 28 ? -2.621 89.179 52.460 1.00 32.89 27 LEU C O 1
ATOM 2433 N N . ASN C 3 29 ? -4.762 88.462 52.413 1.00 32.81 28 ASN C N 1
ATOM 2434 C CA . ASN C 3 29 ? -4.772 87.913 53.773 1.00 32.94 28 ASN C CA 1
ATOM 2435 C C . ASN C 3 29 ? -4.764 86.371 53.702 1.00 33.39 28 ASN C C 1
ATOM 2436 O O . ASN C 3 29 ? -5.681 85.769 53.103 1.00 34.17 28 ASN C O 1
ATOM 2441 N N . LEU C 3 30 ? -3.768 85.728 54.301 1.00 33.40 29 LEU C N 1
ATOM 2442 C CA . LEU C 3 30 ? -3.789 84.283 54.506 1.00 34.01 29 LEU C CA 1
ATOM 2443 C C . LEU C 3 30 ? -3.946 84.067 56.013 1.00 35.26 29 LEU C C 1
ATOM 2444 O O . LEU C 3 30 ? -3.065 84.444 56.787 1.00 36.02 29 LEU C O 1
ATOM 2449 N N . VAL C 3 31 ? -5.064 83.502 56.463 1.00 35.63 30 VAL C N 1
ATOM 2450 C CA . VAL C 3 31 ? -5.266 83.399 57.909 1.00 36.16 30 VAL C CA 1
ATOM 2451 C C . VAL C 3 31 ? -5.471 81.970 58.396 1.00 36.67 30 VAL C C 1
ATOM 2452 O O . VAL C 3 31 ? -6.344 81.244 57.877 1.00 37.29 30 VAL C O 1
ATOM 2456 N N A ARG C 3 32 ? -4.689 81.571 59.393 0.50 36.42 31 ARG C N 1
ATOM 2457 N N B ARG C 3 32 ? -4.681 81.572 59.389 0.50 36.39 31 ARG C N 1
ATOM 2458 C CA A ARG C 3 32 ? -4.854 80.270 59.994 0.50 36.90 31 ARG C CA 1
ATOM 2459 C CA B ARG C 3 32 ? -4.831 80.275 60.008 0.50 36.85 31 ARG C CA 1
ATOM 2460 C C A ARG C 3 32 ? -5.343 80.446 61.419 0.50 36.88 31 ARG C C 1
ATOM 2461 C C B ARG C 3 32 ? -5.359 80.479 61.415 0.50 36.86 31 ARG C C 1
ATOM 2462 O O A ARG C 3 32 ? -4.669 81.072 62.228 0.50 37.18 31 ARG C O 1
ATOM 2463 O O B ARG C 3 32 ? -4.728 81.165 62.210 0.50 37.17 31 ARG C O 1
ATOM 2478 N N . LEU C 3 33 ? -6.513 79.893 61.719 1.00 36.59 32 LEU C N 1
ATOM 2479 C CA . LEU C 3 33 ? -7.153 80.104 62.999 1.00 36.81 32 LEU C CA 1
ATOM 2480 C C . LEU C 3 33 ? -6.772 79.070 64.062 1.00 37.29 32 LEU C C 1
ATOM 2481 O O . LEU C 3 33 ? -6.542 77.903 63.764 1.00 36.78 32 LEU C O 1
ATOM 2486 N N . ARG C 3 34 ? -6.736 79.511 65.317 1.00 38.03 33 ARG C N 1
ATOM 2487 C CA . ARG C 3 34 ? -6.599 78.593 66.444 1.00 38.65 33 ARG C CA 1
ATOM 2488 C C . ARG C 3 34 ? -7.852 77.762 66.602 1.00 38.80 33 ARG C C 1
ATOM 2489 O O . ARG C 3 34 ? -8.961 78.266 66.413 1.00 39.26 33 ARG C O 1
ATOM 2497 N N . PRO C 3 35 ? -7.695 76.496 66.961 1.00 39.30 34 PRO C N 1
ATOM 2498 C CA . PRO C 3 35 ? -8.872 75.709 67.362 1.00 39.94 34 PRO C CA 1
ATOM 2499 C C . PRO C 3 35 ? -9.574 76.400 68.515 1.00 40.27 34 PRO C C 1
ATOM 2500 O O . PRO C 3 35 ? -10.782 76.669 68.437 1.00 40.32 34 PRO C O 1
ATOM 2504 N N . ARG C 3 36 ? -8.801 76.707 69.562 1.00 40.29 35 ARG C N 1
ATOM 2505 C CA . ARG C 3 36 ? -9.330 77.430 70.725 1.00 40.40 35 ARG C CA 1
ATOM 2506 C C . ARG C 3 36 ? -8.754 78.864 70.748 1.00 40.00 35 ARG C C 1
ATOM 2507 O O . ARG C 3 36 ? -7.543 79.053 70.659 1.00 39.48 35 ARG C O 1
ATOM 2509 N N . ALA C 3 37 ? -9.637 79.855 70.843 1.00 39.94 36 ALA C N 1
ATOM 2510 C CA . ALA C 3 37 ? -9.237 81.259 70.910 1.00 40.72 36 ALA C CA 1
ATOM 2511 C C . ALA C 3 37 ? -8.447 81.561 72.200 1.00 41.23 36 ALA C C 1
ATOM 2512 O O . ALA C 3 37 ? -8.822 81.101 73.270 1.00 41.34 36 ALA C O 1
ATOM 2514 N N . ALA C 3 38 ? -7.368 82.338 72.078 1.00 41.93 37 ALA C N 1
ATOM 2515 C CA . ALA C 3 38 ? -6.514 82.740 73.213 1.00 42.48 37 ALA C CA 1
ATOM 2516 C C . ALA C 3 38 ? -6.737 84.196 73.647 1.00 43.25 37 ALA C C 1
ATOM 2517 O O . ALA C 3 38 ? -5.941 85.079 73.327 1.00 43.04 37 ALA C O 1
ATOM 2519 N N . TYR C 3 39 ? -7.822 84.444 74.371 1.00 44.47 38 TYR C N 1
ATOM 2520 C CA . TYR C 3 39 ? -8.027 85.744 75.014 1.00 45.52 38 TYR C CA 1
ATOM 2521 C C . TYR C 3 39 ? -7.273 85.844 76.358 1.00 46.96 38 TYR C C 1
ATOM 2522 O O . TYR C 3 39 ? -7.132 84.837 77.067 1.00 46.72 38 TYR C O 1
ATOM 2531 N N . PRO C 3 40 ? -6.837 87.069 76.737 1.00 48.80 39 PRO C N 1
ATOM 2532 C CA . PRO C 3 40 ? -6.239 87.315 78.063 1.00 49.61 39 PRO C CA 1
ATOM 2533 C C . PRO C 3 40 ? -7.097 86.766 79.194 1.00 50.41 39 PRO C C 1
ATOM 2534 O O . PRO C 3 40 ? -6.585 86.095 80.091 1.00 50.50 39 PRO C O 1
ATOM 2538 N N . ASP C 3 41 ? -8.400 87.026 79.134 1.00 51.38 40 ASP C N 1
ATOM 2539 C CA . ASP C 3 41 ? -9.328 86.574 80.183 1.00 51.96 40 ASP C CA 1
ATOM 2540 C C . ASP C 3 41 ? -9.654 85.058 80.169 1.00 52.24 40 ASP C C 1
ATOM 2541 O O . ASP C 3 41 ? -10.550 84.617 80.868 1.00 52.31 40 ASP C O 1
ATOM 2546 N N . GLY C 3 42 ? -8.956 84.271 79.355 1.00 52.84 41 GLY C N 1
ATOM 2547 C CA . GLY C 3 42 ? -9.113 82.807 79.352 1.00 52.98 41 GLY C CA 1
ATOM 2548 C C . GLY C 3 42 ? -10.441 82.219 78.875 1.00 53.19 41 GLY C C 1
ATOM 2549 O O . GLY C 3 42 ? -10.599 80.995 78.852 1.00 53.24 41 GLY C O 1
ATOM 2550 N N . ARG C 3 43 ? -11.388 83.069 78.474 1.00 53.30 42 ARG C N 1
ATOM 2551 C CA . ARG C 3 43 ? -12.730 82.616 78.068 1.00 53.03 42 ARG C CA 1
ATOM 2552 C C . ARG C 3 43 ? -12.658 81.623 76.906 1.00 52.21 42 ARG C C 1
ATOM 2553 O O . ARG C 3 43 ? -11.761 81.690 76.081 1.00 52.45 42 ARG C O 1
ATOM 2561 N N . GLU C 3 44 ? -13.594 80.687 76.891 1.00 51.30 43 GLU C N 1
ATOM 2562 C CA . GLU C 3 44 ? -13.590 79.578 75.960 1.00 50.65 43 GLU C CA 1
ATOM 2563 C C . GLU C 3 44 ? -14.474 79.910 74.752 1.00 50.09 43 GLU C C 1
ATOM 2564 O O . GLU C 3 44 ? -15.693 80.066 74.886 1.00 50.37 43 GLU C O 1
ATOM 2566 N N . THR C 3 45 ? -13.853 80.078 73.584 1.00 49.10 44 THR C N 1
ATOM 2567 C CA . THR C 3 45 ? -14.575 80.110 72.296 1.00 48.00 44 THR C CA 1
ATOM 2568 C C . THR C 3 45 ? -13.642 79.568 71.222 1.00 46.63 44 THR C C 1
ATOM 2569 O O . THR C 3 45 ? -12.452 79.431 71.441 1.00 45.92 44 THR C O 1
ATOM 2573 N N . THR C 3 46 ? -14.176 79.240 70.060 1.00 45.81 45 THR C N 1
ATOM 2574 C CA . THR C 3 46 ? -13.322 78.779 68.966 1.00 45.12 45 THR C CA 1
ATOM 2575 C C . THR C 3 46 ? -12.627 79.967 68.263 1.00 44.50 45 THR C C 1
ATOM 2576 O O . THR C 3 46 ? -13.061 81.107 68.367 1.00 44.45 45 THR C O 1
ATOM 2580 N N . GLY C 3 47 ? -11.528 79.707 67.574 1.00 43.66 46 GLY C N 1
ATOM 2581 C CA . GLY C 3 47 ? -10.907 80.735 66.750 1.00 43.28 46 GLY C CA 1
ATOM 2582 C C . GLY C 3 47 ? -11.865 81.324 65.721 1.00 42.69 46 GLY C C 1
ATOM 2583 O O . GLY C 3 47 ? -11.858 82.513 65.510 1.00 42.85 46 GLY C O 1
ATOM 2584 N N . ALA C 3 48 ? -12.683 80.483 65.091 1.00 42.37 47 ALA C N 1
ATOM 2585 C CA . ALA C 3 48 ? -13.732 80.923 64.162 1.00 42.13 47 ALA C CA 1
ATOM 2586 C C . ALA C 3 48 ? -14.692 81.903 64.816 1.00 42.06 47 ALA C C 1
ATOM 2587 O O . ALA C 3 48 ? -14.986 82.970 64.262 1.00 42.56 47 ALA C O 1
ATOM 2589 N N . GLU C 3 49 ? -15.173 81.558 65.995 1.00 41.45 48 GLU C N 1
ATOM 2590 C CA . GLU C 3 49 ? -16.079 82.451 66.682 1.00 41.71 48 GLU C CA 1
ATOM 2591 C C . GLU C 3 49 ? -15.426 83.829 66.936 1.00 40.83 48 GLU C C 1
ATOM 2592 O O . GLU C 3 49 ? -16.055 84.864 66.725 1.00 41.41 48 GLU C O 1
ATOM 2598 N N . ALA C 3 50 ? -14.172 83.844 67.383 1.00 39.57 49 ALA C N 1
ATOM 2599 C CA . ALA C 3 50 ? -13.482 85.098 67.694 1.00 38.42 49 ALA C CA 1
ATOM 2600 C C . ALA C 3 50 ? -13.170 85.881 66.417 1.00 37.39 49 ALA C C 1
ATOM 2601 O O . ALA C 3 50 ? -13.306 87.082 66.392 1.00 36.21 49 ALA C O 1
ATOM 2603 N N . TYR C 3 51 ? -12.757 85.187 65.366 1.00 36.76 50 TYR C N 1
ATOM 2604 C CA . TYR C 3 51 ? -12.528 85.830 64.089 1.00 36.76 50 TYR C CA 1
ATOM 2605 C C . TYR C 3 51 ? -13.814 86.430 63.517 1.00 36.41 50 TYR C C 1
ATOM 2606 O O . TYR C 3 51 ? -13.786 87.484 62.921 1.00 36.53 50 TYR C O 1
ATOM 2615 N N . ALA C 3 52 ? -14.933 85.747 63.708 1.00 36.82 51 ALA C N 1
ATOM 2616 C CA . ALA C 3 52 ? -16.245 86.275 63.341 1.00 36.96 51 ALA C CA 1
ATOM 2617 C C . ALA C 3 52 ? -16.479 87.597 64.071 1.00 37.27 51 ALA C C 1
ATOM 2618 O O . ALA C 3 52 ? -16.811 88.609 63.454 1.00 38.26 51 ALA C O 1
ATOM 2620 N N . ALA C 3 53 ? -16.291 87.594 65.382 1.00 37.32 52 ALA C N 1
ATOM 2621 C CA . ALA C 3 53 ? -16.507 88.803 66.174 1.00 37.53 52 ALA C CA 1
ATOM 2622 C C . ALA C 3 53 ? -15.616 89.953 65.607 1.00 38.05 52 ALA C C 1
ATOM 2623 O O . ALA C 3 53 ? -16.108 91.058 65.402 1.00 39.06 52 ALA C O 1
ATOM 2625 N N . TYR C 3 54 ? -14.338 89.681 65.334 1.00 37.79 53 TYR C N 1
ATOM 2626 C CA . TYR C 3 54 ? -13.441 90.651 64.700 1.00 38.39 53 TYR C CA 1
ATOM 2627 C C . TYR C 3 54 ? -14.080 91.267 63.451 1.00 39.20 53 TYR C C 1
ATOM 2628 O O . TYR C 3 54 ? -14.219 92.497 63.325 1.00 37.77 53 TYR C O 1
ATOM 2637 N N . GLY C 3 55 ? -14.485 90.366 62.552 1.00 40.32 54 GLY C N 1
ATOM 2638 C CA . GLY C 3 55 ? -15.222 90.717 61.353 1.00 41.20 54 GLY C CA 1
ATOM 2639 C C . GLY C 3 55 ? -16.453 91.590 61.593 1.00 41.72 54 GLY C C 1
ATOM 2640 O O . GLY C 3 55 ? -16.563 92.655 61.013 1.00 42.45 54 GLY C O 1
ATOM 2641 N N A ARG C 3 56 ? -17.358 91.117 62.447 0.50 42.00 55 ARG C N 1
ATOM 2642 N N B ARG C 3 56 ? -17.386 91.168 62.432 0.50 41.95 55 ARG C N 1
ATOM 2643 C CA A ARG C 3 56 ? -18.592 91.838 62.783 0.50 42.31 55 ARG C CA 1
ATOM 2644 C CA B ARG C 3 56 ? -18.622 91.948 62.547 0.50 42.23 55 ARG C CA 1
ATOM 2645 C C A ARG C 3 56 ? -18.284 93.268 63.157 0.50 42.11 55 ARG C C 1
ATOM 2646 C C B ARG C 3 56 ? -18.442 93.265 63.322 0.50 42.11 55 ARG C C 1
ATOM 2647 O O A ARG C 3 56 ? -18.818 94.210 62.575 0.50 42.05 55 ARG C O 1
ATOM 2648 O O B ARG C 3 56 ? -19.268 94.166 63.183 0.50 42.20 55 ARG C O 1
ATOM 2663 N N . ASP C 3 57 ? -17.366 93.401 64.099 1.00 41.97 56 ASP C N 1
ATOM 2664 C CA . ASP C 3 57 ? -17.100 94.659 64.773 1.00 42.28 56 ASP C CA 1
ATOM 2665 C C . ASP C 3 57 ? -16.226 95.586 63.938 1.00 42.08 56 ASP C C 1
ATOM 2666 O O . ASP C 3 57 ? -16.305 96.796 64.089 1.00 42.15 56 ASP C O 1
ATOM 2671 N N . SER C 3 58 ? -15.374 95.025 63.090 1.00 41.84 57 SER C N 1
ATOM 2672 C CA . SER C 3 58 ? -14.482 95.853 62.272 1.00 42.17 57 SER C CA 1
ATOM 2673 C C . SER C 3 58 ? -15.074 96.226 60.902 1.00 42.28 57 SER C C 1
ATOM 2674 O O . SER C 3 58 ? -14.685 97.227 60.315 1.00 42.28 57 SER C O 1
ATOM 2677 N N . GLY C 3 59 ? -16.002 95.413 60.406 1.00 42.00 58 GLY C N 1
ATOM 2678 C CA . GLY C 3 59 ? -16.702 95.684 59.150 1.00 42.16 58 GLY C CA 1
ATOM 2679 C C . GLY C 3 59 ? -17.142 97.120 58.923 1.00 41.78 58 GLY C C 1
ATOM 2680 O O . GLY C 3 59 ? -16.813 97.711 57.915 1.00 42.25 58 GLY C O 1
ATOM 2681 N N . PRO C 3 60 ? -17.882 97.696 59.863 1.00 41.67 59 PRO C N 1
ATOM 2682 C CA . PRO C 3 60 ? -18.361 99.052 59.591 1.00 41.44 59 PRO C CA 1
ATOM 2683 C C . PRO C 3 60 ? -17.255 100.064 59.444 1.00 40.74 59 PRO C C 1
ATOM 2684 O O . PRO C 3 60 ? -17.413 101.024 58.713 1.00 41.26 59 PRO C O 1
ATOM 2688 N N . VAL C 3 61 ? -16.152 99.859 60.139 1.00 40.14 60 VAL C N 1
ATOM 2689 C CA . VAL C 3 61 ? -15.079 100.836 60.114 1.00 39.66 60 VAL C CA 1
ATOM 2690 C C . VAL C 3 61 ? -14.411 100.756 58.768 1.00 40.09 60 VAL C C 1
ATOM 2691 O O . VAL C 3 61 ? -14.162 101.756 58.099 1.00 40.65 60 VAL C O 1
ATOM 2695 N N . SER C 3 62 ? -14.123 99.543 58.363 1.00 40.62 61 SER C N 1
ATOM 2696 C CA . SER C 3 62 ? -13.569 99.312 57.045 1.00 40.91 61 SER C CA 1
ATOM 2697 C C . SER C 3 62 ? -14.415 99.936 55.934 1.00 40.37 61 SER C C 1
ATOM 2698 O O . SER C 3 62 ? -13.885 100.611 55.038 1.00 39.13 61 SER C O 1
ATOM 2701 N N . GLU C 3 63 ? -15.715 99.689 56.023 1.00 40.26 62 GLU C N 1
ATOM 2702 C CA . GLU C 3 63 ? -16.647 100.062 54.988 1.00 41.79 62 GLU C CA 1
ATOM 2703 C C . GLU C 3 63 ? -16.713 101.566 54.846 1.00 40.55 62 GLU C C 1
ATOM 2704 O O . GLU C 3 63 ? -16.736 102.096 53.752 1.00 39.58 62 GLU C O 1
ATOM 2710 N N . ARG C 3 64 ? -16.720 102.233 55.985 1.00 39.58 63 ARG C N 1
ATOM 2711 C CA . ARG C 3 64 ? -16.837 103.669 56.066 1.00 39.15 63 ARG C CA 1
ATOM 2712 C C . ARG C 3 64 ? -15.674 104.351 55.383 1.00 37.82 63 ARG C C 1
ATOM 2713 O O . ARG C 3 64 ? -15.821 105.422 54.857 1.00 38.11 63 ARG C O 1
ATOM 2721 N N . LEU C 3 65 ? -14.506 103.730 55.442 1.00 36.96 64 LEU C N 1
ATOM 2722 C CA . LEU C 3 65 ? -13.265 104.262 54.895 1.00 35.91 64 LEU C CA 1
ATOM 2723 C C . LEU C 3 65 ? -12.871 103.710 53.515 1.00 36.10 64 LEU C C 1
ATOM 2724 O O . LEU C 3 65 ? -11.807 104.015 53.005 1.00 37.12 64 LEU C O 1
ATOM 2729 N N . GLY C 3 66 ? -13.735 102.942 52.878 1.00 35.83 65 GLY C N 1
ATOM 2730 C CA . GLY C 3 66 ? -13.504 102.508 51.502 1.00 35.76 65 GLY C CA 1
ATOM 2731 C C . GLY C 3 66 ? -13.012 101.073 51.354 1.00 36.26 65 GLY C C 1
ATOM 2732 O O . GLY C 3 66 ? -12.805 100.603 50.257 1.00 36.22 65 GLY C O 1
ATOM 2733 N N . GLY C 3 67 ? -12.804 100.372 52.452 1.00 36.77 66 GLY C N 1
ATOM 2734 C CA . GLY C 3 67 ? -12.432 98.971 52.366 1.00 37.48 66 GLY C CA 1
ATOM 2735 C C . GLY C 3 67 ? -13.535 98.125 51.723 1.00 38.60 66 GLY C C 1
ATOM 2736 O O . GLY C 3 67 ? -14.741 98.406 51.870 1.00 39.20 66 GLY C O 1
ATOM 2748 N N . VAL C 3 69 ? -13.880 93.769 50.341 1.00 35.53 68 VAL C N 1
ATOM 2749 C CA . VAL C 3 69 ? -13.337 92.509 49.970 1.00 34.31 68 VAL C CA 1
ATOM 2750 C C . VAL C 3 69 ? -13.619 92.331 48.515 1.00 33.72 68 VAL C C 1
ATOM 2751 O O . VAL C 3 69 ? -14.775 92.208 48.161 1.00 33.02 68 VAL C O 1
ATOM 2755 N N . VAL C 3 70 ? -12.565 92.282 47.690 1.00 32.70 69 VAL C N 1
ATOM 2756 C CA . VAL C 3 70 ? -12.728 92.135 46.250 1.00 32.13 69 VAL C CA 1
ATOM 2757 C C . VAL C 3 70 ? -12.545 90.717 45.725 1.00 32.20 69 VAL C C 1
ATOM 2758 O O . VAL C 3 70 ? -12.896 90.415 44.618 1.00 32.09 69 VAL C O 1
ATOM 2762 N N . TRP C 3 71 ? -12.005 89.828 46.524 1.00 33.20 70 TRP C N 1
ATOM 2763 C CA . TRP C 3 71 ? -11.906 88.407 46.143 1.00 32.74 70 TRP C CA 1
ATOM 2764 C C . TRP C 3 71 ? -11.760 87.580 47.364 1.00 32.66 70 TRP C C 1
ATOM 2765 O O . TRP C 3 71 ? -11.122 87.979 48.320 1.00 31.21 70 TRP C O 1
ATOM 2776 N N . GLN C 3 72 ? -12.330 86.395 47.301 1.00 33.71 71 GLN C N 1
ATOM 2777 C CA . GLN C 3 72 ? -12.316 85.501 48.459 1.00 34.72 71 GLN C CA 1
ATOM 2778 C C . GLN C 3 72 ? -12.411 84.065 47.960 1.00 33.59 71 GLN C C 1
ATOM 2779 O O . GLN C 3 72 ? -13.154 83.789 47.036 1.00 32.38 71 GLN C O 1
ATOM 2785 N N . GLY C 3 73 ? -11.651 83.166 48.570 1.00 33.07 72 GLY C N 1
ATOM 2786 C CA . GLY C 3 73 ? -11.641 81.750 48.162 1.00 32.30 72 GLY C CA 1
ATOM 2787 C C . GLY C 3 73 ? -11.558 80.797 49.331 1.00 32.05 72 GLY C C 1
ATOM 2788 O O . GLY C 3 73 ? -11.013 81.123 50.374 1.00 30.93 72 GLY C O 1
ATOM 2789 N N . GLN C 3 74 ? -12.154 79.626 49.159 1.00 31.81 73 GLN C N 1
ATOM 2790 C CA . GLN C 3 74 ? -12.068 78.579 50.145 1.00 31.90 73 GLN C CA 1
ATOM 2791 C C . GLN C 3 74 ? -10.857 77.714 49.841 1.00 31.29 73 GLN C C 1
ATOM 2792 O O . GLN C 3 74 ? -10.720 77.187 48.746 1.00 32.57 73 GLN C O 1
ATOM 2798 N N . PHE C 3 75 ? -9.990 77.558 50.821 1.00 30.18 74 PHE C N 1
ATOM 2799 C CA . PHE C 3 75 ? -8.769 76.800 50.661 1.00 29.58 74 PHE C CA 1
ATOM 2800 C C . PHE C 3 75 ? -9.109 75.371 50.373 1.00 29.30 74 PHE C C 1
ATOM 2801 O O . PHE C 3 75 ? -9.908 74.824 51.083 1.00 30.96 74 PHE C O 1
ATOM 2809 N N . GLU C 3 76 ? -8.545 74.782 49.314 1.00 28.65 75 GLU C N 1
ATOM 2810 C CA . GLU C 3 76 ? -8.753 73.368 48.996 1.00 27.65 75 GLU C CA 1
ATOM 2811 C C . GLU C 3 76 ? -7.460 72.542 49.044 1.00 26.70 75 GLU C C 1
ATOM 2812 O O . GLU C 3 76 ? -7.468 71.388 49.412 1.00 26.67 75 GLU C O 1
ATOM 2818 N N . LEU C 3 77 ? -6.341 73.095 48.628 1.00 27.03 76 LEU C N 1
ATOM 2819 C CA . LEU C 3 77 ? -5.084 72.325 48.624 1.00 26.41 76 LEU C CA 1
ATOM 2820 C C . LEU C 3 77 ? -3.876 73.207 48.469 1.00 27.52 76 LEU C C 1
ATOM 2821 O O . LEU C 3 77 ? -3.890 74.184 47.698 1.00 28.15 76 LEU C O 1
ATOM 2834 N N . LEU C 3 79 ? -0.980 72.883 46.614 1.00 28.29 78 LEU C N 1
ATOM 2835 C CA . LEU C 3 79 ? -0.492 72.021 45.527 1.00 28.05 78 LEU C CA 1
ATOM 2836 C C . LEU C 3 79 ? 1.027 72.102 45.434 1.00 28.48 78 LEU C C 1
ATOM 2837 O O . LEU C 3 79 ? 1.687 71.090 45.178 1.00 28.96 78 LEU C O 1
ATOM 2842 N N . ILE C 3 80 ? 1.580 73.305 45.604 1.00 28.54 79 ILE C N 1
ATOM 2843 C CA . ILE C 3 80 ? 3.023 73.487 45.715 1.00 28.84 79 ILE C CA 1
ATOM 2844 C C . ILE C 3 80 ? 3.290 74.294 46.962 1.00 29.83 79 ILE C C 1
ATOM 2845 O O . ILE C 3 80 ? 2.808 75.415 47.131 1.00 29.31 79 ILE C O 1
ATOM 2850 N N . GLY C 3 81 ? 4.093 73.714 47.823 1.00 31.44 80 GLY C N 1
ATOM 2851 C CA . GLY C 3 81 ? 4.308 74.260 49.153 1.00 33.05 80 GLY C CA 1
ATOM 2852 C C . GLY C 3 81 ? 4.430 73.125 50.122 1.00 34.14 80 GLY C C 1
ATOM 2853 O O . GLY C 3 81 ? 4.249 71.975 49.767 1.00 34.77 80 GLY C O 1
ATOM 2854 N N . PRO C 3 82 ? 4.684 73.434 51.369 1.00 36.34 81 PRO C N 1
ATOM 2855 C CA . PRO C 3 82 ? 4.741 72.405 52.413 1.00 37.83 81 PRO C CA 1
ATOM 2856 C C . PRO C 3 82 ? 3.374 71.972 52.877 1.00 39.54 81 PRO C C 1
ATOM 2857 O O . PRO C 3 82 ? 2.526 72.813 53.044 1.00 39.87 81 PRO C O 1
ATOM 2861 N N . GLN C 3 83 ? 3.141 70.698 53.139 1.00 42.23 82 GLN C N 1
ATOM 2862 C CA . GLN C 3 83 ? 1.783 70.311 53.569 1.00 45.05 82 GLN C CA 1
ATOM 2863 C C . GLN C 3 83 ? 1.328 70.845 54.933 1.00 47.02 82 GLN C C 1
ATOM 2864 O O . GLN C 3 83 ? 0.136 70.934 55.192 1.00 47.82 82 GLN C O 1
ATOM 2870 N N . ASP C 3 84 ? 2.260 71.234 55.793 1.00 49.02 83 ASP C N 1
ATOM 2871 C CA . ASP C 3 84 ? 1.871 71.860 57.049 1.00 50.46 83 ASP C CA 1
ATOM 2872 C C . ASP C 3 84 ? 1.278 73.278 56.863 1.00 50.40 83 ASP C C 1
ATOM 2873 O O . ASP C 3 84 ? 0.652 73.807 57.784 1.00 51.58 83 ASP C O 1
ATOM 2878 N N . GLU C 3 85 ? 1.461 73.906 55.705 1.00 49.60 84 GLU C N 1
ATOM 2879 C CA . GLU C 3 85 ? 0.788 75.190 55.446 1.00 48.87 84 GLU C CA 1
ATOM 2880 C C . GLU C 3 85 ? -0.646 74.943 55.000 1.00 47.83 84 GLU C C 1
ATOM 2881 O O . GLU C 3 85 ? -0.892 74.235 54.018 1.00 47.98 84 GLU C O 1
ATOM 2887 N N . HIS C 3 86 ? -1.587 75.472 55.769 1.00 46.33 85 HIS C N 1
ATOM 2888 C CA . HIS C 3 86 ? -2.966 75.549 55.343 1.00 45.44 85 HIS C CA 1
ATOM 2889 C C . HIS C 3 86 ? -3.565 76.817 55.915 1.00 43.76 85 HIS C C 1
ATOM 2890 O O . HIS C 3 86 ? -3.074 77.353 56.885 1.00 44.00 85 HIS C O 1
ATOM 2897 N N . TRP C 3 87 ? -4.601 77.321 55.266 1.00 41.94 86 TRP C N 1
ATOM 2898 C CA . TRP C 3 87 ? -5.190 78.582 55.636 1.00 40.13 86 TRP C CA 1
ATOM 2899 C C . TRP C 3 87 ? -6.690 78.388 55.704 1.00 39.54 86 TRP C C 1
ATOM 2900 O O . TRP C 3 87 ? -7.250 77.665 54.894 1.00 39.34 86 TRP C O 1
ATOM 2911 N N . ASP C 3 88 ? -7.314 79.004 56.703 1.00 38.70 87 ASP C N 1
ATOM 2912 C CA . ASP C 3 88 ? -8.744 78.894 56.938 1.00 37.70 87 ASP C CA 1
ATOM 2913 C C . ASP C 3 88 ? -9.480 80.002 56.200 1.00 36.99 87 ASP C C 1
ATOM 2914 O O . ASP C 3 88 ? -10.585 79.797 55.748 1.00 36.63 87 ASP C O 1
ATOM 2919 N N . HIS C 3 89 ? -8.868 81.183 56.096 1.00 35.89 88 HIS C N 1
ATOM 2920 C CA . HIS C 3 89 ? -9.459 82.276 55.361 1.00 35.51 88 HIS C CA 1
ATOM 2921 C C . HIS C 3 89 ? -8.442 82.814 54.373 1.00 34.50 88 HIS C C 1
ATOM 2922 O O . HIS C 3 89 ? -7.287 83.022 54.731 1.00 34.23 88 HIS C O 1
ATOM 2929 N N . VAL C 3 90 ? -8.871 83.032 53.134 1.00 32.82 89 VAL C N 1
ATOM 2930 C CA . VAL C 3 90 ? -7.999 83.587 52.127 1.00 32.03 89 VAL C CA 1
ATOM 2931 C C . VAL C 3 90 ? -8.805 84.602 51.327 1.00 31.36 89 VAL C C 1
ATOM 2932 O O . VAL C 3 90 ? -9.770 84.250 50.703 1.00 31.60 89 VAL C O 1
ATOM 2936 N N . PHE C 3 91 ? -8.395 85.863 51.370 1.00 31.27 90 PHE C N 1
ATOM 2937 C CA . PHE C 3 91 ? -9.102 86.961 50.684 1.00 31.01 90 PHE C CA 1
ATOM 2938 C C . PHE C 3 91 ? -8.172 88.138 50.410 1.00 31.00 90 PHE C C 1
ATOM 2939 O O . PHE C 3 91 ? -7.065 88.259 51.019 1.00 30.24 90 PHE C O 1
ATOM 2947 N N . ILE C 3 92 ? -8.676 89.010 49.531 1.00 31.00 91 ILE C N 1
ATOM 2948 C CA . ILE C 3 92 ? -8.032 90.265 49.196 1.00 31.29 91 ILE C CA 1
ATOM 2949 C C . ILE C 3 92 ? -8.978 91.384 49.522 1.00 31.89 91 ILE C C 1
ATOM 2950 O O . ILE C 3 92 ? -10.126 91.376 49.056 1.00 33.37 91 ILE C O 1
ATOM 2955 N N . ALA C 3 93 ? -8.499 92.341 50.319 1.00 32.32 92 ALA C N 1
ATOM 2956 C CA . ALA C 3 93 ? -9.265 93.538 50.714 1.00 32.32 92 ALA C CA 1
ATOM 2957 C C . ALA C 3 93 ? -8.623 94.642 49.918 1.00 32.63 92 ALA C C 1
ATOM 2958 O O . ALA C 3 93 ? -7.403 94.745 49.892 1.00 33.57 92 ALA C O 1
ATOM 2960 N N . GLU C 3 94 ? -9.417 95.475 49.270 1.00 33.00 93 GLU C N 1
ATOM 2961 C CA . GLU C 3 94 ? -8.906 96.702 48.630 1.00 32.70 93 GLU C CA 1
ATOM 2962 C C . GLU C 3 94 ? -9.183 97.904 49.522 1.00 32.99 93 GLU C C 1
ATOM 2963 O O . GLU C 3 94 ? -10.249 98.003 50.099 1.00 33.32 93 GLU C O 1
ATOM 2969 N N . TYR C 3 95 ? -8.238 98.838 49.611 1.00 33.52 94 TYR C N 1
ATOM 2970 C CA . TYR C 3 95 ? -8.488 100.134 50.247 1.00 32.89 94 TYR C CA 1
ATOM 2971 C C . TYR C 3 95 ? -8.081 101.181 49.250 1.00 31.56 94 TYR C C 1
ATOM 2972 O O . TYR C 3 95 ? -7.247 100.927 48.433 1.00 31.16 94 TYR C O 1
ATOM 2981 N N . PRO C 3 96 ? -8.692 102.365 49.298 1.00 30.60 95 PRO C N 1
ATOM 2982 C CA . PRO C 3 96 ? -8.443 103.277 48.198 1.00 29.91 95 PRO C CA 1
ATOM 2983 C C . PRO C 3 96 ? -7.114 103.992 48.344 1.00 30.12 95 PRO C C 1
ATOM 2984 O O . PRO C 3 96 ? -6.622 104.638 47.397 1.00 29.52 95 PRO C O 1
ATOM 2988 N N . SER C 3 97 ? -6.528 103.877 49.525 1.00 29.87 96 SER C N 1
ATOM 2989 C CA . SER C 3 97 ? -5.287 104.568 49.793 1.00 30.00 96 SER C CA 1
ATOM 2990 C C . SER C 3 97 ? -4.668 103.928 51.017 1.00 30.21 96 SER C C 1
ATOM 2991 O O . SER C 3 97 ? -5.345 103.212 51.756 1.00 29.81 96 SER C O 1
ATOM 2994 N N . VAL C 3 98 ? -3.382 104.214 51.212 1.00 30.09 97 VAL C N 1
ATOM 2995 C CA . VAL C 3 98 ? -2.688 103.830 52.383 1.00 30.12 97 VAL C CA 1
ATOM 2996 C C . VAL C 3 98 ? -3.307 104.546 53.580 1.00 30.73 97 VAL C C 1
ATOM 2997 O O . VAL C 3 98 ? -3.510 103.953 54.622 1.00 32.09 97 VAL C O 1
ATOM 3001 N N . ALA C 3 99 ? -3.650 105.809 53.409 1.00 30.95 98 ALA C N 1
ATOM 3002 C CA . ALA C 3 99 ? -4.199 106.608 54.484 1.00 30.36 98 ALA C CA 1
ATOM 3003 C C . ALA C 3 99 ? -5.518 105.997 54.968 1.00 30.26 98 ALA C C 1
ATOM 3004 O O . ALA C 3 99 ? -5.810 106.049 56.167 1.00 30.21 98 ALA C O 1
ATOM 3006 N N . ALA C 3 100 ? -6.300 105.407 54.069 1.00 29.94 99 ALA C N 1
ATOM 3007 C CA . ALA C 3 100 ? -7.583 104.865 54.495 1.00 30.19 99 ALA C CA 1
ATOM 3008 C C . ALA C 3 100 ? -7.309 103.728 55.462 1.00 30.79 99 ALA C C 1
ATOM 3009 O O . ALA C 3 100 ? -7.987 103.589 56.474 1.00 31.67 99 ALA C O 1
ATOM 3011 N N . PHE C 3 101 ? -6.304 102.932 55.145 1.00 31.17 100 PHE C N 1
ATOM 3012 C CA . PHE C 3 101 ? -5.987 101.781 55.928 1.00 32.21 100 PHE C CA 1
ATOM 3013 C C . PHE C 3 101 ? -5.423 102.181 57.282 1.00 32.27 100 PHE C C 1
ATOM 3014 O O . PHE C 3 101 ? -5.708 101.527 58.277 1.00 32.53 100 PHE C O 1
ATOM 3022 N N . VAL C 3 102 ? -4.612 103.230 57.323 1.00 32.21 101 VAL C N 1
ATOM 3023 C CA . VAL C 3 102 ? -4.074 103.706 58.594 1.00 32.55 101 VAL C CA 1
ATOM 3024 C C . VAL C 3 102 ? -5.219 104.248 59.482 1.00 33.26 101 VAL C C 1
ATOM 3025 O O . VAL C 3 102 ? -5.285 103.985 60.707 1.00 34.04 101 VAL C O 1
ATOM 3029 N N . GLU C 3 103 ? -6.160 104.941 58.867 1.00 33.12 102 GLU C N 1
ATOM 3030 C CA . GLU C 3 103 ? -7.232 105.522 59.629 1.00 33.64 102 GLU C CA 1
ATOM 3031 C C . GLU C 3 103 ? -8.042 104.407 60.289 1.00 34.11 102 GLU C C 1
ATOM 3032 O O . GLU C 3 103 ? -8.457 104.528 61.438 1.00 33.60 102 GLU C O 1
ATOM 3046 N N . ILE C 3 105 ? -6.947 101.444 61.133 1.00 35.88 104 ILE C N 1
ATOM 3047 C CA . ILE C 3 105 ? -6.127 100.862 62.168 1.00 36.38 104 ILE C CA 1
ATOM 3048 C C . ILE C 3 105 ? -6.117 101.748 63.410 1.00 36.17 104 ILE C C 1
ATOM 3049 O O . ILE C 3 105 ? -5.932 101.258 64.523 1.00 36.18 104 ILE C O 1
ATOM 3054 N N . ARG C 3 106 ? -6.316 103.046 63.226 1.00 35.61 105 ARG C N 1
ATOM 3055 C CA . ARG C 3 106 ? -6.313 103.952 64.365 1.00 35.39 105 ARG C CA 1
ATOM 3056 C C . ARG C 3 106 ? -7.650 104.136 65.008 1.00 34.65 105 ARG C C 1
ATOM 3057 O O . ARG C 3 106 ? -7.724 104.643 66.113 1.00 35.09 105 ARG C O 1
ATOM 3065 N N . ASP C 3 107 ? -8.701 103.714 64.334 1.00 34.69 106 ASP C N 1
ATOM 3066 C CA . ASP C 3 107 ? -10.041 103.947 64.818 1.00 35.48 106 ASP C CA 1
ATOM 3067 C C . ASP C 3 107 ? -10.309 103.178 66.135 1.00 35.98 106 ASP C C 1
ATOM 3068 O O . ASP C 3 107 ? -10.031 101.989 66.225 1.00 35.66 106 ASP C O 1
ATOM 3073 N N . PRO C 3 108 ? -10.860 103.863 67.148 1.00 36.36 107 PRO C N 1
ATOM 3074 C CA . PRO C 3 108 ? -11.071 103.216 68.431 1.00 36.60 107 PRO C CA 1
ATOM 3075 C C . PRO C 3 108 ? -11.971 102.002 68.370 1.00 36.17 107 PRO C C 1
ATOM 3076 O O . PRO C 3 108 ? -11.724 101.026 69.096 1.00 37.16 107 PRO C O 1
ATOM 3080 N N . VAL C 3 109 ? -12.989 102.025 67.528 1.00 35.17 108 VAL C N 1
ATOM 3081 C CA . VAL C 3 109 ? -13.792 100.829 67.377 1.00 34.61 108 VAL C CA 1
ATOM 3082 C C . VAL C 3 109 ? -12.973 99.695 66.773 1.00 35.16 108 VAL C C 1
ATOM 3083 O O . VAL C 3 109 ? -13.133 98.557 67.197 1.00 35.19 108 VAL C O 1
ATOM 3087 N N . TYR C 3 110 ? -12.109 99.988 65.800 1.00 35.66 109 TYR C N 1
ATOM 3088 C CA . TYR C 3 110 ? -11.243 98.947 65.205 1.00 36.03 109 TYR C CA 1
ATOM 3089 C C . TYR C 3 110 ? -10.247 98.445 66.199 1.00 36.77 109 TYR C C 1
ATOM 3090 O O . TYR C 3 110 ? -10.024 97.260 66.269 1.00 36.79 109 TYR C O 1
ATOM 3099 N N . ARG C 3 111 ? -9.642 99.345 66.964 1.00 37.78 110 ARG C N 1
ATOM 3100 C CA A ARG C 3 111 ? -8.625 98.940 67.944 0.50 38.22 110 ARG C CA 1
ATOM 3101 C CA B ARG C 3 111 ? -8.633 98.979 67.965 0.50 37.99 110 ARG C CA 1
ATOM 3102 C C . ARG C 3 111 ? -9.166 97.987 69.004 1.00 38.15 110 ARG C C 1
ATOM 3103 O O . ARG C 3 111 ? -8.399 97.196 69.550 1.00 38.33 110 ARG C O 1
ATOM 3118 N N . GLU C 3 112 ? -10.475 98.038 69.275 1.00 38.09 111 GLU C N 1
ATOM 3119 C CA . GLU C 3 112 ? -11.144 97.018 70.125 1.00 38.00 111 GLU C CA 1
ATOM 3120 C C . GLU C 3 112 ? -11.439 95.727 69.332 1.00 36.95 111 GLU C C 1
ATOM 3121 O O . GLU C 3 112 ? -11.226 94.613 69.808 1.00 36.79 111 GLU C O 1
ATOM 3127 N N . ALA C 3 113 ? -11.964 95.875 68.131 1.00 35.97 112 ALA C N 1
ATOM 3128 C CA . ALA C 3 113 ? -12.312 94.712 67.321 1.00 34.98 112 ALA C CA 1
ATOM 3129 C C . ALA C 3 113 ? -11.105 93.808 67.100 1.00 34.47 112 ALA C C 1
ATOM 3130 O O . ALA C 3 113 ? -11.216 92.581 67.147 1.00 33.54 112 ALA C O 1
ATOM 3132 N N . VAL C 3 114 ? -9.938 94.416 66.912 1.00 34.30 113 VAL C N 1
ATOM 3133 C CA . VAL C 3 114 ? -8.747 93.658 66.569 1.00 34.40 113 VAL C CA 1
ATOM 3134 C C . VAL C 3 114 ? -8.276 92.781 67.736 1.00 34.94 113 VAL C C 1
ATOM 3135 O O . VAL C 3 114 ? -7.587 91.792 67.538 1.00 34.30 113 VAL C O 1
ATOM 3149 N N . HIS C 3 116 ? -10.080 90.738 69.042 1.00 37.23 115 HIS C N 1
ATOM 3150 C CA . HIS C 3 116 ? -10.568 89.414 68.654 1.00 37.44 115 HIS C CA 1
ATOM 3151 C C . HIS C 3 116 ? -9.642 88.738 67.630 1.00 37.24 115 HIS C C 1
ATOM 3152 O O . HIS C 3 116 ? -9.450 87.539 67.668 1.00 36.14 115 HIS C O 1
ATOM 3159 N N . ARG C 3 117 ? -9.073 89.498 66.707 1.00 37.70 116 ARG C N 1
ATOM 3160 C CA . ARG C 3 117 ? -8.175 88.889 65.719 1.00 38.16 116 ARG C CA 1
ATOM 3161 C C . ARG C 3 117 ? -6.991 88.312 66.460 1.00 37.80 116 ARG C C 1
ATOM 3162 O O . ARG C 3 117 ? -6.561 87.189 66.202 1.00 37.15 116 ARG C O 1
ATOM 3170 N N . GLN C 3 118 ? -6.491 89.091 67.409 1.00 37.97 117 GLN C N 1
ATOM 3171 C CA . GLN C 3 118 ? -5.327 88.698 68.188 1.00 38.66 117 GLN C CA 1
ATOM 3172 C C . GLN C 3 118 ? -5.568 87.394 68.904 1.00 37.73 117 GLN C C 1
ATOM 3173 O O . GLN C 3 118 ? -4.671 86.587 69.010 1.00 37.63 117 GLN C O 1
ATOM 3179 N N . ALA C 3 119 ? -6.789 87.190 69.382 1.00 37.37 118 ALA C N 1
ATOM 3180 C CA . ALA C 3 119 ? -7.160 85.945 70.057 1.00 36.63 118 ALA C CA 1
ATOM 3181 C C . ALA C 3 119 ? -7.380 84.794 69.085 1.00 36.49 118 ALA C C 1
ATOM 3182 O O . ALA C 3 119 ? -7.157 83.632 69.458 1.00 37.12 118 ALA C O 1
ATOM 3184 N N . ALA C 3 120 ? -7.821 85.107 67.857 1.00 35.79 119 ALA C N 1
ATOM 3185 C CA . ALA C 3 120 ? -8.251 84.083 66.893 1.00 35.41 119 ALA C CA 1
ATOM 3186 C C . ALA C 3 120 ? -7.092 83.453 66.143 1.00 35.86 119 ALA C C 1
ATOM 3187 O O . ALA C 3 120 ? -7.126 82.249 65.840 1.00 35.25 119 ALA C O 1
ATOM 3189 N N . VAL C 3 121 ? -6.094 84.277 65.796 1.00 36.13 120 VAL C N 1
ATOM 3190 C CA . VAL C 3 121 ? -5.180 83.897 64.731 1.00 35.74 120 VAL C CA 1
ATOM 3191 C C . VAL C 3 121 ? -3.989 83.117 65.279 1.00 36.62 120 VAL C C 1
ATOM 3192 O O . VAL C 3 121 ? -3.306 83.560 66.193 1.00 37.29 120 VAL C O 1
ATOM 3196 N N . GLU C 3 122 ? -3.757 81.946 64.713 1.00 36.67 121 GLU C N 1
ATOM 3197 C CA . GLU C 3 122 ? -2.603 81.148 65.056 1.00 37.34 121 GLU C CA 1
ATOM 3198 C C . GLU C 3 122 ? -1.369 81.556 64.263 1.00 36.98 121 GLU C C 1
ATOM 3199 O O . GLU C 3 122 ? -0.246 81.540 64.792 1.00 38.02 121 GLU C O 1
ATOM 3205 N N . ASP C 3 123 ? -1.577 81.897 62.998 1.00 36.43 122 ASP C N 1
ATOM 3206 C CA . ASP C 3 123 ? -0.510 82.336 62.079 1.00 35.86 122 ASP C CA 1
ATOM 3207 C C . ASP C 3 123 ? -1.205 82.965 60.904 1.00 35.03 122 ASP C C 1
ATOM 3208 O O . ASP C 3 123 ? -2.326 82.597 60.597 1.00 34.82 122 ASP C O 1
ATOM 3213 N N . SER C 3 124 ? -0.556 83.926 60.265 1.00 34.87 123 SER C N 1
ATOM 3214 C CA . SER C 3 124 ? -1.158 84.639 59.130 1.00 34.67 123 SER C CA 1
ATOM 3215 C C . SER C 3 124 ? -0.119 85.313 58.291 1.00 34.20 123 SER C C 1
ATOM 3216 O O . SER C 3 124 ? 1.002 85.494 58.725 1.00 34.28 123 SER C O 1
ATOM 3219 N N . ARG C 3 125 ? -0.526 85.695 57.092 1.00 34.26 124 ARG C N 1
ATOM 3220 C CA . ARG C 3 125 ? 0.223 86.622 56.263 1.00 34.24 124 ARG C CA 1
ATOM 3221 C C . ARG C 3 125 ? -0.690 87.732 55.841 1.00 34.08 124 ARG C C 1
ATOM 3222 O O . ARG C 3 125 ? -1.880 87.510 55.644 1.00 33.70 124 ARG C O 1
ATOM 3230 N N . LEU C 3 126 ? -0.138 88.940 55.749 1.00 34.36 125 LEU C N 1
ATOM 3231 C CA . LEU C 3 126 ? -0.853 90.074 55.189 1.00 34.22 125 LEU C CA 1
ATOM 3232 C C . LEU C 3 126 ? 0.147 90.700 54.258 1.00 33.72 125 LEU C C 1
ATOM 3233 O O . LEU C 3 126 ? 1.110 91.290 54.700 1.00 33.86 125 LEU C O 1
ATOM 3238 N N . ILE C 3 127 ? -0.082 90.516 52.965 1.00 33.43 126 ILE C N 1
ATOM 3239 C CA . ILE C 3 127 ? 0.829 90.942 51.927 1.00 32.86 126 ILE C CA 1
ATOM 3240 C C . ILE C 3 127 ? 0.236 92.123 51.210 1.00 33.17 126 ILE C C 1
ATOM 3241 O O . ILE C 3 127 ? -0.919 92.065 50.758 1.00 32.80 126 ILE C O 1
ATOM 3246 N N . ARG C 3 128 ? 1.014 93.198 51.105 1.00 33.35 127 ARG C N 1
ATOM 3247 C CA . ARG C 3 128 ? 0.504 94.398 50.492 1.00 33.87 127 ARG C CA 1
ATOM 3248 C C . ARG C 3 128 ? 0.901 94.383 49.051 1.00 34.03 127 ARG C C 1
ATOM 3249 O O . ARG C 3 128 ? 2.080 94.232 48.777 1.00 34.48 127 ARG C O 1
ATOM 3257 N N . LEU C 3 129 ? -0.068 94.589 48.142 1.00 33.60 128 LEU C N 1
ATOM 3258 C CA . LEU C 3 129 ? 0.235 94.652 46.724 1.00 33.13 128 LEU C CA 1
ATOM 3259 C C . LEU C 3 129 ? -0.349 95.856 46.041 1.00 33.09 128 LEU C C 1
ATOM 3260 O O . LEU C 3 129 ? -1.352 96.362 46.478 1.00 33.05 128 LEU C O 1
ATOM 3275 N N . PRO C 3 131 ? -2.277 96.576 42.777 1.00 35.42 130 PRO C N 1
ATOM 3276 C CA . PRO C 3 131 ? -2.973 95.934 41.665 1.00 37.28 130 PRO C CA 1
ATOM 3277 C C . PRO C 3 131 ? -2.375 96.233 40.297 1.00 38.36 130 PRO C C 1
ATOM 3278 O O . PRO C 3 131 ? -2.058 97.357 40.033 1.00 37.11 130 PRO C O 1
ATOM 3282 N N . LEU C 3 132 ? -2.273 95.217 39.451 1.00 41.73 131 LEU C N 1
ATOM 3283 C CA . LEU C 3 132 ? -1.843 95.364 38.052 1.00 44.83 131 LEU C CA 1
ATOM 3284 C C . LEU C 3 132 ? -2.956 94.990 37.090 1.00 48.40 131 LEU C C 1
ATOM 3285 O O . LEU C 3 132 ? -3.811 94.218 37.437 1.00 47.77 131 LEU C O 1
ATOM 3290 N N . LYS C 3 133 ? -2.959 95.554 35.888 1.00 54.39 132 LYS C N 1
ATOM 3291 C CA . LYS C 3 133 ? -3.825 95.013 34.811 1.00 59.48 132 LYS C CA 1
ATOM 3292 C C . LYS C 3 133 ? -3.358 93.586 34.535 1.00 62.85 132 LYS C C 1
ATOM 3293 O O . LYS C 3 133 ? -2.204 93.408 34.170 1.00 63.32 132 LYS C O 1
ATOM 3299 N N . PRO C 3 134 ? -4.232 92.563 34.721 1.00 67.20 133 PRO C N 1
ATOM 3300 C CA . PRO C 3 134 ? -3.834 91.160 34.407 1.00 69.47 133 PRO C CA 1
ATOM 3301 C C . PRO C 3 134 ? -3.354 90.910 32.946 1.00 72.04 133 PRO C C 1
ATOM 3302 O O . PRO C 3 134 ? -4.011 90.225 32.166 1.00 72.54 133 PRO C O 1
ATOM 3306 N N . GLY C 3 135 ? -2.228 91.543 32.607 1.00 74.89 134 GLY C N 1
ATOM 3307 C CA . GLY C 3 135 ? -1.355 91.256 31.442 1.00 76.35 134 GLY C CA 1
ATOM 3308 C C . GLY C 3 135 ? 0.032 91.739 31.921 1.00 77.74 134 GLY C C 1
ATOM 3309 O O . GLY C 3 135 ? 0.208 92.958 32.141 1.00 78.06 134 GLY C O 1
ATOM 3326 N N . THR D 4 3 ? -18.279 85.222 4.186 1.00 67.10 2 THR D N 1
ATOM 3327 C CA . THR D 4 3 ? -19.306 85.207 3.091 1.00 65.19 2 THR D CA 1
ATOM 3328 C C . THR D 4 3 ? -19.914 83.774 2.993 1.00 62.51 2 THR D C 1
ATOM 3329 O O . THR D 4 3 ? -19.563 82.975 2.121 1.00 62.97 2 THR D O 1
ATOM 3333 N N . GLY D 4 4 ? -20.814 83.458 3.916 1.00 58.56 3 GLY D N 1
ATOM 3334 C CA . GLY D 4 4 ? -21.400 82.138 3.969 1.00 55.31 3 GLY D CA 1
ATOM 3335 C C . GLY D 4 4 ? -22.779 82.034 3.363 1.00 52.40 3 GLY D C 1
ATOM 3336 O O . GLY D 4 4 ? -23.263 82.913 2.679 1.00 51.98 3 GLY D O 1
ATOM 3337 N N . HIS D 4 5 ? -23.423 80.923 3.641 1.00 49.38 4 HIS D N 1
ATOM 3338 C CA . HIS D 4 5 ? -24.691 80.610 3.039 1.00 46.73 4 HIS D CA 1
ATOM 3339 C C . HIS D 4 5 ? -25.790 80.982 3.989 1.00 44.72 4 HIS D C 1
ATOM 3340 O O . HIS D 4 5 ? -25.854 80.481 5.101 1.00 43.23 4 HIS D O 1
ATOM 3347 N N . ILE D 4 6 ? -26.658 81.852 3.507 1.00 43.47 5 ILE D N 1
ATOM 3348 C CA . ILE D 4 6 ? -27.711 82.443 4.294 1.00 42.86 5 ILE D CA 1
ATOM 3349 C C . ILE D 4 6 ? -29.045 82.004 3.756 1.00 42.40 5 ILE D C 1
ATOM 3350 O O . ILE D 4 6 ? -29.904 81.616 4.510 1.00 42.54 5 ILE D O 1
ATOM 3355 N N . ASP D 4 7 ? -29.214 82.049 2.448 1.00 41.92 6 ASP D N 1
ATOM 3356 C CA . ASP D 4 7 ? -30.487 81.674 1.834 1.00 41.85 6 ASP D CA 1
ATOM 3357 C C . ASP D 4 7 ? -30.381 80.485 0.898 1.00 40.21 6 ASP D C 1
ATOM 3358 O O . ASP D 4 7 ? -29.329 80.137 0.450 1.00 40.24 6 ASP D O 1
ATOM 3363 N N . PRO D 4 8 ? -31.488 79.830 0.624 1.00 39.12 7 PRO D N 1
ATOM 3364 C CA . PRO D 4 8 ? -31.458 78.785 -0.382 1.00 38.56 7 PRO D CA 1
ATOM 3365 C C . PRO D 4 8 ? -31.496 79.398 -1.775 1.00 37.28 7 PRO D C 1
ATOM 3366 O O . PRO D 4 8 ? -32.023 80.483 -1.925 1.00 36.20 7 PRO D O 1
ATOM 3370 N N . THR D 4 9 ? -30.942 78.714 -2.763 1.00 36.29 8 THR D N 1
ATOM 3371 C CA . THR D 4 9 ? -31.068 79.169 -4.139 1.00 36.11 8 THR D CA 1
ATOM 3372 C C . THR D 4 9 ? -32.411 78.704 -4.725 1.00 36.58 8 THR D C 1
ATOM 3373 O O . THR D 4 9 ? -33.040 77.758 -4.254 1.00 36.12 8 THR D O 1
ATOM 3377 N N . LYS D 4 10 ? -32.872 79.388 -5.762 1.00 37.52 9 LYS D N 1
ATOM 3378 C CA . LYS D 4 10 ? -34.170 79.014 -6.331 1.00 37.97 9 LYS D CA 1
ATOM 3379 C C . LYS D 4 10 ? -34.139 77.569 -6.906 1.00 36.85 9 LYS D C 1
ATOM 3380 O O . LYS D 4 10 ? -35.097 76.831 -6.796 1.00 36.07 9 LYS D O 1
ATOM 3386 N N A GLU D 4 11 ? -33.010 77.199 -7.480 0.70 36.68 10 GLU D N 1
ATOM 3387 N N B GLU D 4 11 ? -33.023 77.175 -7.499 0.30 36.51 10 GLU D N 1
ATOM 3388 C CA A GLU D 4 11 ? -32.850 75.910 -8.135 0.70 36.76 10 GLU D CA 1
ATOM 3389 C CA B GLU D 4 11 ? -32.936 75.854 -8.116 0.30 36.33 10 GLU D CA 1
ATOM 3390 C C A GLU D 4 11 ? -33.004 74.757 -7.125 0.70 36.04 10 GLU D C 1
ATOM 3391 C C B GLU D 4 11 ? -33.055 74.740 -7.088 0.30 35.77 10 GLU D C 1
ATOM 3392 O O A GLU D 4 11 ? -33.705 73.765 -7.385 0.70 35.32 10 GLU D O 1
ATOM 3393 O O B GLU D 4 11 ? -33.778 73.751 -7.297 0.30 35.47 10 GLU D O 1
ATOM 3404 N N . VAL D 4 12 ? -32.342 74.910 -5.976 1.00 35.36 11 VAL D N 1
ATOM 3405 C CA . VAL D 4 12 ? -32.345 73.927 -4.893 1.00 33.96 11 VAL D CA 1
ATOM 3406 C C . VAL D 4 12 ? -33.682 73.900 -4.173 1.00 34.30 11 VAL D C 1
ATOM 3407 O O . VAL D 4 12 ? -34.175 72.835 -3.801 1.00 34.98 11 VAL D O 1
ATOM 3411 N N . PHE D 4 13 ? -34.317 75.046 -3.987 1.00 34.13 12 PHE D N 1
ATOM 3412 C CA . PHE D 4 13 ? -35.668 75.003 -3.431 1.00 34.31 12 PHE D CA 1
ATOM 3413 C C . PHE D 4 13 ? -36.636 74.275 -4.364 1.00 33.49 12 PHE D C 1
ATOM 3414 O O . PHE D 4 13 ? -37.610 73.664 -3.904 1.00 33.65 12 PHE D O 1
ATOM 3422 N N . ALA D 4 14 ? -36.389 74.336 -5.668 1.00 32.77 13 ALA D N 1
ATOM 3423 C CA . ALA D 4 14 ? -37.239 73.608 -6.617 1.00 32.82 13 ALA D CA 1
ATOM 3424 C C . ALA D 4 14 ? -37.064 72.090 -6.376 1.00 33.06 13 ALA D C 1
ATOM 3425 O O . ALA D 4 14 ? -38.039 71.347 -6.343 1.00 32.92 13 ALA D O 1
ATOM 3427 N N . GLN D 4 15 ? -35.818 71.662 -6.165 1.00 32.69 14 GLN D N 1
ATOM 3428 C CA . GLN D 4 15 ? -35.516 70.299 -5.798 1.00 32.94 14 GLN D CA 1
ATOM 3429 C C . GLN D 4 15 ? -36.227 69.852 -4.501 1.00 33.61 14 GLN D C 1
ATOM 3430 O O . GLN D 4 15 ? -36.619 68.695 -4.388 1.00 34.49 14 GLN D O 1
ATOM 3436 N N . PHE D 4 16 ? -36.334 70.757 -3.525 1.00 33.11 15 PHE D N 1
ATOM 3437 C CA . PHE D 4 16 ? -36.989 70.482 -2.252 1.00 32.72 15 PHE D CA 1
ATOM 3438 C C . PHE D 4 16 ? -38.461 70.161 -2.501 1.00 32.59 15 PHE D C 1
ATOM 3439 O O . PHE D 4 16 ? -38.946 69.131 -2.071 1.00 32.82 15 PHE D O 1
ATOM 3447 N N A ARG D 4 17 ? -39.130 71.048 -3.230 0.50 32.21 16 ARG D N 1
ATOM 3448 N N B ARG D 4 17 ? -39.153 71.054 -3.207 0.50 32.20 16 ARG D N 1
ATOM 3449 C CA A ARG D 4 17 ? -40.513 70.877 -3.620 0.50 31.61 16 ARG D CA 1
ATOM 3450 C CA B ARG D 4 17 ? -40.534 70.843 -3.614 0.50 31.60 16 ARG D CA 1
ATOM 3451 C C A ARG D 4 17 ? -40.710 69.658 -4.519 0.50 31.46 16 ARG D C 1
ATOM 3452 C C B ARG D 4 17 ? -40.677 69.586 -4.460 0.50 31.44 16 ARG D C 1
ATOM 3453 O O A ARG D 4 17 ? -41.769 69.037 -4.489 0.50 32.09 16 ARG D O 1
ATOM 3454 O O B ARG D 4 17 ? -41.652 68.852 -4.325 0.50 32.00 16 ARG D O 1
ATOM 3469 N N . ALA D 4 18 ? -39.709 69.329 -5.330 1.00 31.32 17 ALA D N 1
ATOM 3470 C CA . ALA D 4 18 ? -39.792 68.169 -6.276 1.00 31.07 17 ALA D CA 1
ATOM 3471 C C . ALA D 4 18 ? -39.897 66.824 -5.526 1.00 31.61 17 ALA D C 1
ATOM 3472 O O . ALA D 4 18 ? -40.595 65.907 -5.961 1.00 31.38 17 ALA D O 1
ATOM 3474 N N . ASN D 4 19 ? -39.197 66.734 -4.392 1.00 31.48 18 ASN D N 1
ATOM 3475 C CA . ASN D 4 19 ? -39.209 65.564 -3.586 1.00 31.25 18 ASN D CA 1
ATOM 3476 C C . ASN D 4 19 ? -40.270 65.684 -2.496 1.00 31.93 18 ASN D C 1
ATOM 3477 O O . ASN D 4 19 ? -39.979 66.048 -1.351 1.00 31.85 18 ASN D O 1
ATOM 3482 N N . ASP D 4 20 ? -41.502 65.359 -2.869 1.00 31.70 19 ASP D N 1
ATOM 3483 C CA . ASP D 4 20 ? -42.640 65.625 -1.999 1.00 30.75 19 ASP D CA 1
ATOM 3484 C C . ASP D 4 20 ? -43.194 64.365 -1.394 1.00 29.47 19 ASP D C 1
ATOM 3485 O O . ASP D 4 20 ? -44.370 64.271 -1.150 1.00 30.42 19 ASP D O 1
ATOM 3490 N N . ARG D 4 21 ? -42.343 63.402 -1.121 1.00 29.54 20 ARG D N 1
ATOM 3491 C CA . ARG D 4 21 ? -42.788 62.109 -0.561 1.00 28.85 20 ARG D CA 1
ATOM 3492 C C . ARG D 4 21 ? -43.504 62.345 0.757 1.00 28.60 20 ARG D C 1
ATOM 3493 O O . ARG D 4 21 ? -43.125 63.206 1.549 1.00 28.77 20 ARG D O 1
ATOM 3501 N N . GLU D 4 22 ? -44.545 61.561 0.988 1.00 28.84 21 GLU D N 1
ATOM 3502 C CA . GLU D 4 22 ? -45.315 61.698 2.200 1.00 28.33 21 GLU D CA 1
ATOM 3503 C C . GLU D 4 22 ? -44.426 61.304 3.400 1.00 29.26 21 GLU D C 1
ATOM 3504 O O . GLU D 4 22 ? -43.648 60.322 3.342 1.00 27.57 21 GLU D O 1
ATOM 3510 N N . GLY D 4 23 ? -44.551 62.106 4.459 1.00 29.69 22 GLY D N 1
ATOM 3511 C CA . GLY D 4 23 ? -43.933 61.792 5.730 1.00 30.44 22 GLY D CA 1
ATOM 3512 C C . GLY D 4 23 ? -43.256 63.024 6.276 1.00 30.44 22 GLY D C 1
ATOM 3513 O O . GLY D 4 23 ? -43.041 63.967 5.571 1.00 31.34 22 GLY D O 1
ATOM 3514 N N . PRO D 4 24 ? -42.994 63.038 7.558 1.00 30.75 23 PRO D N 1
ATOM 3515 C CA . PRO D 4 24 ? -42.362 64.147 8.177 1.00 30.72 23 PRO D CA 1
ATOM 3516 C C . PRO D 4 24 ? -40.999 64.350 7.576 1.00 31.30 23 PRO D C 1
ATOM 3517 O O . PRO D 4 24 ? -40.399 63.387 7.066 1.00 31.19 23 PRO D O 1
ATOM 3521 N N . ILE D 4 25 ? -40.552 65.593 7.672 1.00 31.40 24 ILE D N 1
ATOM 3522 C CA . ILE D 4 25 ? -39.255 66.023 7.274 1.00 32.13 24 ILE D CA 1
ATOM 3523 C C . ILE D 4 25 ? -38.653 66.644 8.519 1.00 32.90 24 ILE D C 1
ATOM 3524 O O . ILE D 4 25 ? -39.351 67.305 9.265 1.00 33.68 24 ILE D O 1
ATOM 3529 N N . HIS D 4 26 ? -37.381 66.347 8.759 1.00 32.85 25 HIS D N 1
ATOM 3530 C CA . HIS D 4 26 ? -36.605 66.937 9.819 1.00 33.02 25 HIS D CA 1
ATOM 3531 C C . HIS D 4 26 ? -35.596 67.860 9.187 1.00 33.00 25 HIS D C 1
ATOM 3532 O O . HIS D 4 26 ? -34.895 67.477 8.238 1.00 34.00 25 HIS D O 1
ATOM 3547 N N . LEU D 4 28 ? -32.446 69.946 10.001 1.00 32.37 27 LEU D N 1
ATOM 3548 C CA . LEU D 4 28 ? -31.298 70.202 10.882 1.00 32.56 27 LEU D CA 1
ATOM 3549 C C . LEU D 4 28 ? -30.723 71.561 10.505 1.00 33.10 27 LEU D C 1
ATOM 3550 O O . LEU D 4 28 ? -30.324 71.762 9.344 1.00 32.86 27 LEU D O 1
ATOM 3555 N N . ASN D 4 29 ? -30.758 72.494 11.461 1.00 33.35 28 ASN D N 1
ATOM 3556 C CA . ASN D 4 29 ? -30.257 73.854 11.280 1.00 33.66 28 ASN D CA 1
ATOM 3557 C C . ASN D 4 29 ? -28.910 74.031 12.009 1.00 33.84 28 ASN D C 1
ATOM 3558 O O . ASN D 4 29 ? -28.818 73.777 13.220 1.00 34.08 28 ASN D O 1
ATOM 3563 N N . LEU D 4 30 ? -27.886 74.497 11.307 1.00 33.78 29 LEU D N 1
ATOM 3564 C CA . LEU D 4 30 ? -26.649 74.926 11.950 1.00 34.31 29 LEU D CA 1
ATOM 3565 C C . LEU D 4 30 ? -26.490 76.440 11.682 1.00 35.09 29 LEU D C 1
ATOM 3566 O O . LEU D 4 30 ? -26.331 76.841 10.553 1.00 35.61 29 LEU D O 1
ATOM 3571 N N . VAL D 4 31 ? -26.555 77.288 12.697 1.00 35.57 30 VAL D N 1
ATOM 3572 C CA . VAL D 4 31 ? -26.563 78.719 12.453 1.00 36.12 30 VAL D CA 1
ATOM 3573 C C . VAL D 4 31 ? -25.427 79.470 13.142 1.00 36.93 30 VAL D C 1
ATOM 3574 O O . VAL D 4 31 ? -25.337 79.412 14.380 1.00 37.40 30 VAL D O 1
ATOM 3578 N N . ARG D 4 32 ? -24.595 80.182 12.367 1.00 37.00 31 ARG D N 1
ATOM 3579 C CA . ARG D 4 32 ? -23.561 81.047 12.920 1.00 38.26 31 ARG D CA 1
ATOM 3580 C C . ARG D 4 32 ? -24.052 82.475 12.788 1.00 38.26 31 ARG D C 1
ATOM 3581 O O . ARG D 4 32 ? -24.305 82.947 11.687 1.00 38.79 31 ARG D O 1
ATOM 3589 N N . LEU D 4 33 ? -24.225 83.163 13.901 1.00 38.36 32 LEU D N 1
ATOM 3590 C CA . LEU D 4 33 ? -24.805 84.498 13.872 1.00 39.01 32 LEU D CA 1
ATOM 3591 C C . LEU D 4 33 ? -23.711 85.564 13.683 1.00 39.59 32 LEU D C 1
ATOM 3592 O O . LEU D 4 33 ? -22.590 85.401 14.152 1.00 39.67 32 LEU D O 1
ATOM 3597 N N . ARG D 4 34 ? -24.030 86.656 13.000 1.00 39.88 33 ARG D N 1
ATOM 3598 C CA . ARG D 4 34 ? -23.046 87.711 12.872 1.00 40.56 33 ARG D CA 1
ATOM 3599 C C . ARG D 4 34 ? -23.052 88.549 14.139 1.00 39.99 33 ARG D C 1
ATOM 3600 O O . ARG D 4 34 ? -24.068 88.643 14.803 1.00 41.00 33 ARG D O 1
ATOM 3608 N N . PRO D 4 35 ? -21.888 89.047 14.554 1.00 39.81 34 PRO D N 1
ATOM 3609 C CA . PRO D 4 35 ? -21.819 89.914 15.751 1.00 39.85 34 PRO D CA 1
ATOM 3610 C C . PRO D 4 35 ? -22.739 91.111 15.632 1.00 39.83 34 PRO D C 1
ATOM 3611 O O . PRO D 4 35 ? -23.562 91.354 16.525 1.00 39.79 34 PRO D O 1
ATOM 3615 N N . ARG D 4 36 ? -22.611 91.834 14.517 1.00 39.71 35 ARG D N 1
ATOM 3616 C CA . ARG D 4 36 ? -23.507 92.946 14.229 1.00 39.80 35 ARG D CA 1
ATOM 3617 C C . ARG D 4 36 ? -24.436 92.561 13.063 1.00 39.52 35 ARG D C 1
ATOM 3618 O O . ARG D 4 36 ? -23.977 92.173 11.997 1.00 39.08 35 ARG D O 1
ATOM 3620 N N . ALA D 4 37 ? -25.742 92.685 13.293 1.00 39.70 36 ALA D N 1
ATOM 3621 C CA . ALA D 4 37 ? -26.770 92.450 12.278 1.00 40.41 36 ALA D CA 1
ATOM 3622 C C . ALA D 4 37 ? -26.643 93.383 11.058 1.00 40.89 36 ALA D C 1
ATOM 3623 O O . ALA D 4 37 ? -26.455 94.584 11.206 1.00 41.12 36 ALA D O 1
ATOM 3625 N N . ALA D 4 38 ? -26.744 92.805 9.866 1.00 41.67 37 ALA D N 1
ATOM 3626 C CA . ALA D 4 38 ? -26.636 93.531 8.606 1.00 42.33 37 ALA D CA 1
ATOM 3627 C C . ALA D 4 38 ? -28.015 93.759 7.988 1.00 43.30 37 ALA D C 1
ATOM 3628 O O . ALA D 4 38 ? -28.396 93.091 7.035 1.00 42.96 37 ALA D O 1
ATOM 3630 N N . TYR D 4 39 ? -28.764 94.703 8.551 1.00 45.01 38 TYR D N 1
ATOM 3631 C CA . TYR D 4 39 ? -30.020 95.174 7.946 1.00 46.00 38 TYR D CA 1
ATOM 3632 C C . TYR D 4 39 ? -29.733 96.166 6.805 1.00 47.62 38 TYR D C 1
ATOM 3633 O O . TYR D 4 39 ? -28.686 96.819 6.815 1.00 47.44 38 TYR D O 1
ATOM 3642 N N . PRO D 4 40 ? -30.655 96.288 5.825 1.00 49.52 39 PRO D N 1
ATOM 3643 C CA . PRO D 4 40 ? -30.493 97.255 4.730 1.00 50.61 39 PRO D CA 1
ATOM 3644 C C . PRO D 4 40 ? -30.579 98.698 5.227 1.00 51.84 39 PRO D C 1
ATOM 3645 O O . PRO D 4 40 ? -29.715 99.527 4.897 1.00 51.48 39 PRO D O 1
ATOM 3649 N N . ASP D 4 41 ? -31.609 98.997 6.023 1.00 53.38 40 ASP D N 1
ATOM 3650 C CA . ASP D 4 41 ? -31.593 100.236 6.823 1.00 54.13 40 ASP D CA 1
ATOM 3651 C C . ASP D 4 41 ? -30.388 100.041 7.746 1.00 54.50 40 ASP D C 1
ATOM 3652 O O . ASP D 4 41 ? -29.984 98.907 8.009 1.00 55.48 40 ASP D O 1
ATOM 3657 N N . GLY D 4 42 ? -29.763 101.094 8.217 1.00 54.33 41 GLY D N 1
ATOM 3658 C CA . GLY D 4 42 ? -28.491 100.876 8.895 1.00 54.40 41 GLY D CA 1
ATOM 3659 C C . GLY D 4 42 ? -28.551 100.306 10.302 1.00 54.32 41 GLY D C 1
ATOM 3660 O O . GLY D 4 42 ? -27.509 100.089 10.918 1.00 54.07 41 GLY D O 1
ATOM 3661 N N . ARG D 4 43 ? -29.757 100.052 10.811 1.00 54.47 42 ARG D N 1
ATOM 3662 C CA . ARG D 4 43 ? -29.968 99.880 12.254 1.00 54.60 42 ARG D CA 1
ATOM 3663 C C . ARG D 4 43 ? -28.886 99.021 12.902 1.00 54.41 42 ARG D C 1
ATOM 3664 O O . ARG D 4 43 ? -28.389 98.062 12.316 1.00 54.64 42 ARG D O 1
ATOM 3672 N N . GLU D 4 44 ? -28.535 99.370 14.123 1.00 54.19 43 GLU D N 1
ATOM 3673 C CA . GLU D 4 44 ? -27.448 98.726 14.801 1.00 54.31 43 GLU D CA 1
ATOM 3674 C C . GLU D 4 44 ? -28.053 97.812 15.849 1.00 53.22 43 GLU D C 1
ATOM 3675 O O . GLU D 4 44 ? -28.706 98.259 16.783 1.00 53.05 43 GLU D O 1
ATOM 3681 N N . THR D 4 45 ? -27.872 96.514 15.664 1.00 52.33 44 THR D N 1
ATOM 3682 C CA . THR D 4 45 ? -28.295 95.530 16.664 1.00 51.06 44 THR D CA 1
ATOM 3683 C C . THR D 4 45 ? -27.482 94.255 16.533 1.00 48.89 44 THR D C 1
ATOM 3684 O O . THR D 4 45 ? -26.809 94.051 15.547 1.00 48.40 44 THR D O 1
ATOM 3688 N N . THR D 4 46 ? -27.493 93.415 17.549 1.00 47.30 45 THR D N 1
ATOM 3689 C CA . THR D 4 46 ? -26.687 92.195 17.487 1.00 46.14 45 THR D CA 1
ATOM 3690 C C . THR D 4 46 ? -27.379 91.151 16.616 1.00 45.35 45 THR D C 1
ATOM 3691 O O . THR D 4 46 ? -28.592 91.168 16.458 1.00 45.24 45 THR D O 1
ATOM 3695 N N . GLY D 4 47 ? -26.597 90.255 16.038 1.00 44.31 46 GLY D N 1
ATOM 3696 C CA . GLY D 4 47 ? -27.159 89.118 15.329 1.00 43.94 46 GLY D CA 1
ATOM 3697 C C . GLY D 4 47 ? -28.147 88.320 16.174 1.00 43.27 46 GLY D C 1
ATOM 3698 O O . GLY D 4 47 ? -29.166 87.887 15.674 1.00 43.31 46 GLY D O 1
ATOM 3699 N N . ALA D 4 48 ? -27.830 88.131 17.454 1.00 42.79 47 ALA D N 1
ATOM 3700 C CA . ALA D 4 48 ? -28.684 87.415 18.399 1.00 42.15 47 ALA D CA 1
ATOM 3701 C C . ALA D 4 48 ? -30.019 88.111 18.559 1.00 41.88 47 ALA D C 1
ATOM 3702 O O . ALA D 4 48 ? -31.071 87.495 18.477 1.00 42.55 47 ALA D O 1
ATOM 3704 N N . GLU D 4 49 ? -29.985 89.409 18.745 1.00 41.85 48 GLU D N 1
ATOM 3705 C CA . GLU D 4 49 ? -31.219 90.160 18.853 1.00 41.91 48 GLU D CA 1
ATOM 3706 C C . GLU D 4 49 ? -32.067 90.004 17.565 1.00 40.78 48 GLU D C 1
ATOM 3707 O O . GLU D 4 49 ? -33.284 89.827 17.636 1.00 41.10 48 GLU D O 1
ATOM 3713 N N . ALA D 4 50 ? -31.424 90.039 16.404 1.00 39.18 49 ALA D N 1
ATOM 3714 C CA . ALA D 4 50 ? -32.127 89.911 15.127 1.00 38.23 49 ALA D CA 1
ATOM 3715 C C . ALA D 4 50 ? -32.696 88.489 14.921 1.00 37.97 49 ALA D C 1
ATOM 3716 O O . ALA D 4 50 ? -33.802 88.321 14.435 1.00 37.01 49 ALA D O 1
ATOM 3718 N N . TYR D 4 51 ? -31.923 87.479 15.297 1.00 37.67 50 TYR D N 1
ATOM 3719 C CA . TYR D 4 51 ? -32.368 86.111 15.192 1.00 38.07 50 TYR D CA 1
ATOM 3720 C C . TYR D 4 51 ? -33.561 85.896 16.132 1.00 38.04 50 TYR D C 1
ATOM 3721 O O . TYR D 4 51 ? -34.520 85.251 15.764 1.00 38.19 50 TYR D O 1
ATOM 3730 N N . ALA D 4 52 ? -33.502 86.475 17.326 1.00 38.50 51 ALA D N 1
ATOM 3731 C CA . ALA D 4 52 ? -34.619 86.431 18.270 1.00 38.55 51 ALA D CA 1
ATOM 3732 C C . ALA D 4 52 ? -35.877 86.999 17.631 1.00 38.80 51 ALA D C 1
ATOM 3733 O O . ALA D 4 52 ? -36.930 86.386 17.693 1.00 39.22 51 ALA D O 1
ATOM 3735 N N . ALA D 4 53 ? -35.765 88.155 16.995 1.00 38.87 52 ALA D N 1
ATOM 3736 C CA . ALA D 4 53 ? -36.920 88.764 16.358 1.00 39.01 52 ALA D CA 1
ATOM 3737 C C . ALA D 4 53 ? -37.496 87.802 15.278 1.00 39.73 52 ALA D C 1
ATOM 3738 O O . ALA D 4 53 ? -38.705 87.602 15.205 1.00 40.16 52 ALA D O 1
ATOM 3740 N N . TYR D 4 54 ? -36.629 87.199 14.464 1.00 39.87 53 TYR D N 1
ATOM 3741 C CA . TYR D 4 54 ? -37.036 86.212 13.472 1.00 40.07 53 TYR D CA 1
ATOM 3742 C C . TYR D 4 54 ? -37.870 85.107 14.111 1.00 40.97 53 TYR D C 1
ATOM 3743 O O . TYR D 4 54 ? -38.984 84.792 13.649 1.00 40.01 53 TYR D O 1
ATOM 3752 N N . GLY D 4 55 ? -37.306 84.519 15.169 1.00 42.30 54 GLY D N 1
ATOM 3753 C CA . GLY D 4 55 ? -38.008 83.520 15.982 1.00 43.48 54 GLY D CA 1
ATOM 3754 C C . GLY D 4 55 ? -39.346 84.039 16.515 1.00 44.26 54 GLY D C 1
ATOM 3755 O O . GLY D 4 55 ? -40.374 83.453 16.313 1.00 44.17 54 GLY D O 1
ATOM 3756 N N A ARG D 4 56 ? -39.312 85.170 17.198 0.50 44.79 55 ARG D N 1
ATOM 3757 N N B ARG D 4 56 ? -39.288 85.163 17.200 0.50 44.91 55 ARG D N 1
ATOM 3758 C CA A ARG D 4 56 ? -40.516 85.734 17.787 0.50 45.42 55 ARG D CA 1
ATOM 3759 C CA B ARG D 4 56 ? -40.461 85.822 17.737 0.50 45.62 55 ARG D CA 1
ATOM 3760 C C A ARG D 4 56 ? -41.612 85.852 16.716 0.50 44.94 55 ARG D C 1
ATOM 3761 C C B ARG D 4 56 ? -41.584 85.852 16.716 0.50 45.06 55 ARG D C 1
ATOM 3762 O O A ARG D 4 56 ? -42.741 85.438 16.944 0.50 45.18 55 ARG D O 1
ATOM 3763 O O B ARG D 4 56 ? -42.703 85.435 16.989 0.50 45.32 55 ARG D O 1
ATOM 3778 N N . ASP D 4 57 ? -41.267 86.330 15.528 1.00 44.51 56 ASP D N 1
ATOM 3779 C CA . ASP D 4 57 ? -42.278 86.613 14.521 1.00 44.38 56 ASP D CA 1
ATOM 3780 C C . ASP D 4 57 ? -42.651 85.439 13.617 1.00 43.88 56 ASP D C 1
ATOM 3781 O O . ASP D 4 57 ? -43.709 85.467 13.002 1.00 43.40 56 ASP D O 1
ATOM 3786 N N . SER D 4 58 ? -41.785 84.434 13.509 1.00 43.77 57 SER D N 1
ATOM 3787 C CA . SER D 4 58 ? -42.078 83.247 12.678 1.00 43.79 57 SER D CA 1
ATOM 3788 C C . SER D 4 58 ? -42.697 82.086 13.458 1.00 43.56 57 SER D C 1
ATOM 3789 O O . SER D 4 58 ? -43.353 81.230 12.882 1.00 43.48 57 SER D O 1
ATOM 3792 N N . GLY D 4 59 ? -42.481 82.062 14.764 1.00 43.27 58 GLY D N 1
ATOM 3793 C CA . GLY D 4 59 ? -43.015 81.014 15.619 1.00 43.29 58 GLY D CA 1
ATOM 3794 C C . GLY D 4 59 ? -44.464 80.681 15.344 1.00 43.25 58 GLY D C 1
ATOM 3795 O O . GLY D 4 59 ? -44.794 79.533 15.089 1.00 44.10 58 GLY D O 1
ATOM 3796 N N . PRO D 4 60 ? -45.343 81.678 15.380 1.00 43.15 59 PRO D N 1
ATOM 3797 C CA . PRO D 4 60 ? -46.758 81.374 15.208 1.00 43.25 59 PRO D CA 1
ATOM 3798 C C . PRO D 4 60 ? -47.115 80.775 13.864 1.00 43.16 59 PRO D C 1
ATOM 3799 O O . PRO D 4 60 ? -48.056 79.986 13.786 1.00 43.72 59 PRO D O 1
ATOM 3803 N N . VAL D 4 61 ? -46.392 81.157 12.822 1.00 42.64 60 VAL D N 1
ATOM 3804 C CA . VAL D 4 61 ? -46.690 80.641 11.492 1.00 42.36 60 VAL D CA 1
ATOM 3805 C C . VAL D 4 61 ? -46.309 79.169 11.481 1.00 42.42 60 VAL D C 1
ATOM 3806 O O . VAL D 4 61 ? -47.045 78.303 11.040 1.00 42.12 60 VAL D O 1
ATOM 3810 N N . SER D 4 62 ? -45.142 78.894 12.011 1.00 43.34 61 SER D N 1
ATOM 3811 C CA . SER D 4 62 ? -44.622 77.526 12.055 1.00 43.61 61 SER D CA 1
ATOM 3812 C C . SER D 4 62 ? -45.548 76.610 12.844 1.00 43.04 61 SER D C 1
ATOM 3813 O O . SER D 4 62 ? -45.888 75.492 12.397 1.00 41.19 61 SER D O 1
ATOM 3816 N N . GLU D 4 63 ? -45.953 77.121 14.006 1.00 42.94 62 GLU D N 1
ATOM 3817 C CA . GLU D 4 63 ? -46.798 76.387 14.932 1.00 43.91 62 GLU D CA 1
ATOM 3818 C C . GLU D 4 63 ? -48.132 76.043 14.303 1.00 42.19 62 GLU D C 1
ATOM 3819 O O . GLU D 4 63 ? -48.600 74.925 14.414 1.00 41.61 62 GLU D O 1
ATOM 3825 N N . ARG D 4 64 ? -48.709 77.018 13.623 1.00 40.75 63 ARG D N 1
ATOM 3826 C CA . ARG D 4 64 ? -49.998 76.888 12.969 1.00 40.10 63 ARG D CA 1
ATOM 3827 C C . ARG D 4 64 ? -49.965 75.814 11.893 1.00 38.83 63 ARG D C 1
ATOM 3828 O O . ARG D 4 64 ? -50.944 75.135 11.695 1.00 39.52 63 ARG D O 1
ATOM 3836 N N . LEU D 4 65 ? -48.850 75.679 11.182 1.00 37.42 64 LEU D N 1
ATOM 3837 C CA . LEU D 4 65 ? -48.692 74.693 10.104 1.00 35.96 64 LEU D CA 1
ATOM 3838 C C . LEU D 4 65 ? -47.998 73.355 10.512 1.00 35.48 64 LEU D C 1
ATOM 3839 O O . LEU D 4 65 ? -47.639 72.562 9.676 1.00 35.42 64 LEU D O 1
ATOM 3844 N N . GLY D 4 66 ? -47.825 73.094 11.793 1.00 34.98 65 GLY D N 1
ATOM 3845 C CA . GLY D 4 66 ? -47.306 71.818 12.267 1.00 35.02 65 GLY D CA 1
ATOM 3846 C C . GLY D 4 66 ? -45.819 71.757 12.625 1.00 35.84 65 GLY D C 1
ATOM 3847 O O . GLY D 4 66 ? -45.328 70.721 13.047 1.00 34.87 65 GLY D O 1
ATOM 3848 N N . GLY D 4 67 ? -45.092 72.846 12.417 1.00 36.52 66 GLY D N 1
ATOM 3849 C CA . GLY D 4 67 ? -43.706 72.891 12.818 1.00 37.28 66 GLY D CA 1
ATOM 3850 C C . GLY D 4 67 ? -43.583 72.728 14.330 1.00 38.65 66 GLY D C 1
ATOM 3851 O O . GLY D 4 67 ? -44.482 73.146 15.105 1.00 39.15 66 GLY D O 1
ATOM 3863 N N . VAL D 4 69 ? -39.940 72.292 17.192 1.00 37.96 68 VAL D N 1
ATOM 3864 C CA . VAL D 4 69 ? -38.548 71.996 17.421 1.00 36.48 68 VAL D CA 1
ATOM 3865 C C . VAL D 4 69 ? -38.526 70.730 18.207 1.00 35.69 68 VAL D C 1
ATOM 3866 O O . VAL D 4 69 ? -38.996 70.717 19.318 1.00 35.46 68 VAL D O 1
ATOM 3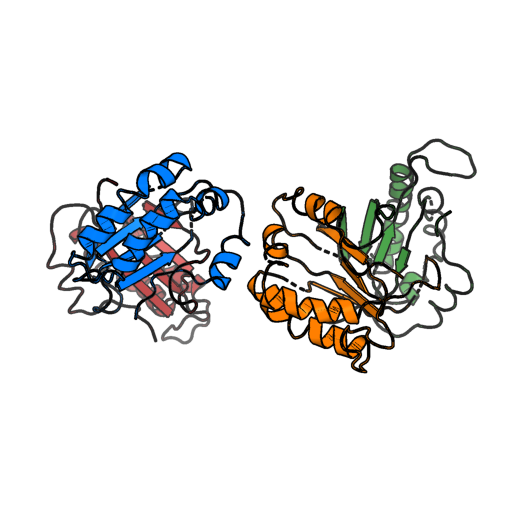870 N N . VAL D 4 70 ? -37.987 69.664 17.630 1.00 34.89 69 VAL D N 1
ATOM 3871 C CA . VAL D 4 70 ? -37.959 68.362 18.302 1.00 34.44 69 VAL D CA 1
ATOM 3872 C C . VAL D 4 70 ? -36.624 68.053 18.994 1.00 34.11 69 VAL D C 1
ATOM 3873 O O . VAL D 4 70 ? -36.561 67.191 19.802 1.00 34.18 69 VAL D O 1
ATOM 3877 N N . TRP D 4 71 ? -35.556 68.768 18.684 1.00 34.42 70 TRP D N 1
ATOM 3878 C CA . TRP D 4 71 ? -34.280 68.633 19.415 1.00 33.79 70 TRP D CA 1
ATOM 3879 C C . TRP D 4 71 ? -33.481 69.877 19.262 1.00 33.67 70 TRP D C 1
ATOM 3880 O O . TRP D 4 71 ? -33.501 70.507 18.227 1.00 32.87 70 TRP D O 1
ATOM 3891 N N . GLN D 4 72 ? -32.756 70.208 20.310 1.00 34.75 71 GLN D N 1
ATOM 3892 C CA . GLN D 4 72 ? -31.952 71.411 20.332 1.00 35.73 71 GLN D CA 1
ATOM 3893 C C . GLN D 4 72 ? -30.748 71.204 21.234 1.00 34.95 71 GLN D C 1
ATOM 3894 O O . GLN D 4 72 ? -30.872 70.597 22.292 1.00 33.17 71 GLN D O 1
ATOM 3900 N N . GLY D 4 73 ? -29.593 71.730 20.831 1.00 34.21 72 GLY D N 1
ATOM 3901 C CA . GLY D 4 73 ? -28.399 71.606 21.662 1.00 33.26 72 GLY D CA 1
ATOM 3902 C C . GLY D 4 73 ? -27.549 72.832 21.670 1.00 33.04 72 GLY D C 1
ATOM 3903 O O . GLY D 4 73 ? -27.538 73.594 20.706 1.00 33.00 72 GLY D O 1
ATOM 3904 N N . GLN D 4 74 ? -26.829 73.032 22.773 1.00 32.74 73 GLN D N 1
ATOM 3905 C CA . GLN D 4 74 ? -25.856 74.115 22.887 1.00 32.20 73 GLN D CA 1
ATOM 3906 C C . GLN D 4 74 ? -24.513 73.640 22.359 1.00 31.40 73 GLN D C 1
ATOM 3907 O O . GLN D 4 74 ? -24.009 72.648 22.779 1.00 32.26 73 GLN D O 1
ATOM 3913 N N . PHE D 4 75 ? -23.926 74.355 21.428 1.00 30.73 74 PHE D N 1
ATOM 3914 C CA . PHE D 4 75 ? -22.656 73.947 20.854 1.00 29.91 74 PHE D CA 1
ATOM 3915 C C . PHE D 4 75 ? -21.577 73.989 21.896 1.00 29.71 74 PHE D C 1
ATOM 3916 O O . PHE D 4 75 ? -21.448 75.000 22.562 1.00 30.34 74 PHE D O 1
ATOM 3924 N N . GLU D 4 76 ? -20.797 72.908 22.031 1.00 29.03 75 GLU D N 1
ATOM 3925 C CA . GLU D 4 76 ? -19.651 72.897 22.929 1.00 28.88 75 GLU D CA 1
ATOM 3926 C C . GLU D 4 76 ? -18.278 72.702 22.261 1.00 28.48 75 GLU D C 1
ATOM 3927 O O . GLU D 4 76 ? -17.278 73.211 22.717 1.00 28.85 75 GLU D O 1
ATOM 3933 N N . LEU D 4 77 ? -18.194 71.922 21.209 1.00 28.94 76 LEU D N 1
ATOM 3934 C CA . LEU D 4 77 ? -16.899 71.655 20.597 1.00 28.48 76 LEU D CA 1
ATOM 3935 C C . LEU D 4 77 ? -17.033 71.027 19.233 1.00 29.80 76 LEU D C 1
ATOM 3936 O O . LEU D 4 77 ? -17.893 70.146 19.015 1.00 30.56 76 LEU D O 1
ATOM 3949 N N . LEU D 4 79 ? -15.292 68.531 17.692 1.00 29.80 78 LEU D N 1
ATOM 3950 C CA . LEU D 4 79 ? -14.325 67.488 18.040 1.00 29.82 78 LEU D CA 1
ATOM 3951 C C . LEU D 4 79 ? -13.656 66.923 16.779 1.00 30.30 78 LEU D C 1
ATOM 3952 O O . LEU D 4 79 ? -12.443 66.706 16.772 1.00 30.33 78 LEU D O 1
ATOM 3957 N N . ILE D 4 80 ? -14.441 66.687 15.721 1.00 30.47 79 ILE D N 1
ATOM 3958 C CA . ILE D 4 80 ? -13.873 66.373 14.413 1.00 30.61 79 ILE D CA 1
ATOM 3959 C C . ILE D 4 80 ? -14.381 67.393 13.405 1.00 31.51 79 ILE D C 1
ATOM 3960 O O . ILE D 4 80 ? -15.576 67.612 13.253 1.00 31.40 79 ILE D O 1
ATOM 3965 N N . GLY D 4 81 ? -13.452 68.018 12.716 1.00 32.76 80 GLY D N 1
ATOM 3966 C CA . GLY D 4 81 ? -13.784 69.074 11.782 1.00 34.16 80 GLY D CA 1
ATOM 3967 C C . GLY D 4 81 ? -12.819 70.200 11.973 1.00 35.42 80 GLY D C 1
ATOM 3968 O O . GLY D 4 81 ? -11.961 70.123 12.853 1.00 36.06 80 GLY D O 1
ATOM 3969 N N . PRO D 4 82 ? -12.949 71.263 11.174 1.00 37.36 81 PRO D N 1
ATOM 3970 C CA . PRO D 4 82 ? -12.073 72.460 11.285 1.00 38.47 81 PRO D CA 1
ATOM 3971 C C . PRO D 4 82 ? -12.436 73.330 12.465 1.00 40.02 81 PRO D C 1
ATOM 3972 O O . PRO D 4 82 ? -13.604 73.474 12.717 1.00 40.13 81 PRO D O 1
ATOM 3976 N N . GLN D 4 83 ? -11.491 73.943 13.168 1.00 42.40 82 GLN D N 1
ATOM 3977 C CA . GLN D 4 83 ? -11.890 74.832 14.291 1.00 44.78 82 GLN D CA 1
ATOM 3978 C C . GLN D 4 83 ? -12.563 76.160 13.900 1.00 46.77 82 GLN D C 1
ATOM 3979 O O . GLN D 4 83 ? -13.290 76.748 14.706 1.00 47.01 82 GLN D O 1
ATOM 3985 N N . ASP D 4 84 ? -12.360 76.635 12.670 1.00 48.97 83 ASP D N 1
ATOM 3986 C CA . ASP D 4 84 ? -13.098 77.829 12.236 1.00 50.50 83 ASP D CA 1
ATOM 3987 C C . ASP D 4 84 ? -14.617 77.557 12.141 1.00 50.34 83 ASP D C 1
ATOM 3988 O O . ASP D 4 84 ? -15.422 78.492 12.008 1.00 51.57 83 ASP D O 1
ATOM 3993 N N . GLU D 4 85 ? -15.020 76.292 12.205 1.00 49.44 84 GLU D N 1
ATOM 3994 C CA . GLU D 4 85 ? -16.444 75.974 12.200 1.00 48.72 84 GLU D CA 1
ATOM 3995 C C . GLU D 4 85 ? -16.967 76.008 13.618 1.00 47.30 84 GLU D C 1
ATOM 3996 O O . GLU D 4 85 ? -16.445 75.352 14.496 1.00 47.22 84 GLU D O 1
ATOM 4002 N N . HIS D 4 86 ? -17.974 76.824 13.830 1.00 45.79 85 HIS D N 1
ATOM 4003 C CA . HIS D 4 86 ? -18.672 76.857 15.083 1.00 45.21 85 HIS D CA 1
ATOM 4004 C C . HIS D 4 86 ? -20.073 77.376 14.836 1.00 43.31 85 HIS D C 1
ATOM 4005 O O . HIS D 4 86 ? -20.313 78.098 13.909 1.00 43.27 85 HIS D O 1
ATOM 4012 N N . TRP D 4 87 ? -21.011 76.957 15.658 1.00 41.66 86 TRP D N 1
ATOM 4013 C CA . TRP D 4 87 ? -22.389 77.272 15.427 1.00 39.90 86 TRP D CA 1
ATOM 4014 C C . TRP D 4 87 ? -22.963 77.804 16.707 1.00 39.48 86 TRP D C 1
ATOM 4015 O O . TRP D 4 87 ? -22.565 77.375 17.788 1.00 39.51 86 TRP D O 1
ATOM 4026 N N . ASP D 4 88 ? -23.892 78.742 16.584 1.00 38.86 87 ASP D N 1
ATOM 4027 C CA . ASP D 4 88 ? -24.500 79.409 17.737 1.00 38.30 87 ASP D CA 1
ATOM 4028 C C . ASP D 4 88 ? -25.839 78.767 18.064 1.00 37.70 87 ASP D C 1
ATOM 4029 O O . ASP D 4 88 ? -26.228 78.702 19.223 1.00 38.48 87 ASP D O 1
ATOM 4034 N N . HIS D 4 89 ? -26.563 78.348 17.030 1.00 36.31 88 HIS D N 1
ATOM 4035 C CA . HIS D 4 89 ? -27.793 77.656 17.208 1.00 35.75 88 HIS D CA 1
ATOM 4036 C C . HIS D 4 89 ? -27.720 76.367 16.440 1.00 34.68 88 HIS D C 1
ATOM 4037 O O . HIS D 4 89 ? -27.318 76.355 15.285 1.00 34.83 88 HIS D O 1
ATOM 4044 N N . VAL D 4 90 ? -28.093 75.274 17.096 1.00 33.32 89 VAL D N 1
ATOM 4045 C CA . VAL D 4 90 ? -28.137 73.971 16.465 1.00 32.49 89 VAL D CA 1
ATOM 4046 C C . VAL D 4 90 ? -29.419 73.302 16.901 1.00 32.12 89 VAL D C 1
ATOM 4047 O O . VAL D 4 90 ? -29.617 73.089 18.084 1.00 32.49 89 VAL D O 1
ATOM 4051 N N . PHE D 4 91 ? -30.301 72.982 15.958 1.00 31.86 90 PHE D N 1
ATOM 4052 C CA . PHE D 4 91 ? -31.571 72.354 16.320 1.00 31.68 90 PHE D CA 1
ATOM 4053 C C . PHE D 4 91 ? -32.165 71.610 15.158 1.00 32.44 90 PHE D C 1
ATOM 4054 O O . PHE D 4 91 ? -31.761 71.828 13.992 1.00 32.38 90 PHE D O 1
ATOM 4062 N N . ILE D 4 92 ? -33.156 70.775 15.480 1.00 32.65 91 ILE D N 1
ATOM 4063 C CA . ILE D 4 92 ? -33.915 70.063 14.462 1.00 33.30 91 ILE D CA 1
ATOM 4064 C C . ILE D 4 92 ? -35.369 70.446 14.569 1.00 33.78 91 ILE D C 1
ATOM 4065 O O . ILE D 4 92 ? -35.958 70.334 15.639 1.00 34.72 91 ILE D O 1
ATOM 4070 N N . ALA D 4 93 ? -35.942 70.903 13.459 1.00 34.52 92 ALA D N 1
ATOM 4071 C CA . ALA D 4 93 ? -37.378 71.280 13.385 1.00 34.60 92 ALA D CA 1
ATOM 4072 C C . ALA D 4 93 ? -38.001 70.182 12.595 1.00 34.92 92 ALA D C 1
ATOM 4073 O O . ALA D 4 93 ? -37.449 69.782 11.581 1.00 35.98 92 ALA D O 1
ATOM 4075 N N . GLU D 4 94 ? -39.133 69.675 13.048 1.00 35.19 93 GLU D N 1
ATOM 4076 C CA . GLU D 4 94 ? -39.935 68.730 12.251 1.00 35.00 93 GLU D CA 1
ATOM 4077 C C . GLU D 4 94 ? -41.152 69.456 11.646 1.00 35.51 93 GLU D C 1
ATOM 4078 O O . GLU D 4 94 ? -41.751 70.327 12.264 1.00 36.01 93 GLU D O 1
ATOM 4084 N N . TYR D 4 95 ? -41.487 69.119 10.413 1.00 35.90 94 TYR D N 1
ATOM 4085 C CA . TYR D 4 95 ? -42.726 69.546 9.801 1.00 35.13 94 TYR D CA 1
ATOM 4086 C C . TYR D 4 95 ? -43.368 68.288 9.312 1.00 33.98 94 TYR D C 1
ATOM 4087 O O . TYR D 4 95 ? -42.682 67.353 9.042 1.00 33.57 94 TYR D O 1
ATOM 4096 N N . PRO D 4 96 ? -44.703 68.255 9.229 1.00 33.77 95 PRO D N 1
ATOM 4097 C CA . PRO D 4 96 ? -45.366 67.015 8.909 1.00 32.84 95 PRO D CA 1
ATOM 4098 C C . PRO D 4 96 ? -45.367 66.700 7.434 1.00 32.95 95 PRO D C 1
ATOM 4099 O O . PRO D 4 96 ? -45.720 65.561 7.049 1.00 33.99 95 PRO D O 1
ATOM 4103 N N . SER D 4 97 ? -45.008 67.679 6.610 1.00 31.83 96 SER D N 1
ATOM 4104 C CA . SER D 4 97 ? -44.971 67.476 5.170 1.00 31.43 96 SER D CA 1
ATOM 4105 C C . SER D 4 97 ? -44.069 68.540 4.560 1.00 31.16 96 SER D C 1
ATOM 4106 O O . SER D 4 97 ? -43.790 69.576 5.190 1.00 30.36 96 SER D O 1
ATOM 4109 N N . VAL D 4 98 ? -43.623 68.287 3.334 1.00 30.75 97 VAL D N 1
ATOM 4110 C CA . VAL D 4 98 ? -42.955 69.306 2.564 1.00 30.96 97 VAL D CA 1
ATOM 4111 C C . VAL D 4 98 ? -43.910 70.466 2.335 1.00 31.18 97 VAL D C 1
ATOM 4112 O O . VAL D 4 98 ? -43.523 71.618 2.356 1.00 32.57 97 VAL D O 1
ATOM 4116 N N . ALA D 4 99 ? -45.176 70.154 2.114 1.00 31.40 98 ALA D N 1
ATOM 4117 C CA . ALA D 4 99 ? -46.162 71.179 1.797 1.00 30.59 98 ALA D CA 1
ATOM 4118 C C . ALA D 4 99 ? -46.316 72.128 2.984 1.00 30.87 98 ALA D C 1
ATOM 4119 O O . ALA D 4 99 ? -46.563 73.319 2.793 1.00 30.58 98 ALA D O 1
ATOM 4121 N N . ALA D 4 100 ? -46.162 71.618 4.205 1.00 30.63 99 ALA D N 1
ATOM 4122 C CA . ALA D 4 100 ? -46.312 72.483 5.355 1.00 31.02 99 ALA D CA 1
ATOM 4123 C C . ALA D 4 100 ? -45.195 73.515 5.366 1.00 31.64 99 ALA D C 1
ATOM 4124 O O . ALA D 4 100 ? -45.418 74.681 5.641 1.00 32.35 99 ALA D O 1
ATOM 4126 N N . PHE D 4 101 ? -43.996 73.072 5.041 1.00 32.39 100 PHE D N 1
ATOM 4127 C CA . PHE D 4 101 ? -42.843 73.919 5.045 1.00 32.89 100 PHE D CA 1
ATOM 4128 C C . PHE D 4 101 ? -42.963 74.965 3.979 1.00 32.89 100 PHE D C 1
ATOM 4129 O O . PHE D 4 101 ? -42.594 76.107 4.191 1.00 33.27 100 PHE D O 1
ATOM 4137 N N . VAL D 4 102 ? -43.451 74.575 2.816 1.00 33.00 101 VAL D N 1
ATOM 4138 C CA . VAL D 4 102 ? -43.601 75.524 1.721 1.00 33.30 101 VAL D CA 1
ATOM 4139 C C . VAL D 4 102 ? -44.650 76.581 2.103 1.00 33.94 101 VAL D C 1
ATOM 4140 O O . VAL D 4 102 ? -44.510 77.791 1.831 1.00 34.86 101 VAL D O 1
ATOM 4144 N N . GLU D 4 103 ? -45.700 76.156 2.772 1.00 34.15 102 GLU D N 1
ATOM 4145 C CA . GLU D 4 103 ? -46.741 77.116 3.103 1.00 34.92 102 GLU D CA 1
ATOM 4146 C C . GLU D 4 103 ? -46.180 78.122 4.104 1.00 35.18 102 GLU D C 1
ATOM 4147 O O . GLU D 4 103 ? -46.500 79.291 4.056 1.00 34.71 102 GLU D O 1
ATOM 4161 N N . ILE D 4 105 ? -43.004 79.182 4.265 1.00 36.25 104 ILE D N 1
ATOM 4162 C CA . ILE D 4 105 ? -42.125 80.142 3.659 1.00 36.67 104 ILE D CA 1
ATOM 4163 C C . ILE D 4 105 ? -42.884 81.042 2.653 1.00 36.65 104 ILE D C 1
ATOM 4164 O O . ILE D 4 105 ? -42.334 82.054 2.210 1.00 36.88 104 ILE D O 1
ATOM 4169 N N . ARG D 4 106 ? -44.127 80.692 2.316 1.00 36.23 105 ARG D N 1
ATOM 4170 C CA . ARG D 4 106 ? -44.968 81.582 1.513 1.00 36.42 105 ARG D CA 1
ATOM 4171 C C . ARG D 4 106 ? -45.833 82.530 2.311 1.00 35.79 105 ARG D C 1
ATOM 4172 O O . ARG D 4 106 ? -46.378 83.472 1.755 1.00 35.73 105 ARG D O 1
ATOM 4180 N N . ASP D 4 107 ? -45.934 82.307 3.611 1.00 35.67 106 ASP D N 1
ATOM 4181 C CA . ASP D 4 107 ? -46.759 83.135 4.460 1.00 35.80 106 ASP D CA 1
ATOM 4182 C C . ASP D 4 107 ? -46.278 84.606 4.495 1.00 36.29 106 ASP D C 1
ATOM 4183 O O . ASP D 4 107 ? -45.103 84.898 4.767 1.00 35.77 106 ASP D O 1
ATOM 4188 N N . PRO D 4 108 ? -47.196 85.546 4.237 1.00 36.52 107 PRO D N 1
ATOM 4189 C CA . PRO D 4 108 ? -46.753 86.936 4.282 1.00 37.26 107 PRO D CA 1
ATOM 4190 C C . PRO D 4 108 ? -46.102 87.310 5.607 1.00 36.82 107 PRO D C 1
ATOM 4191 O O . PRO D 4 108 ? -45.090 88.024 5.594 1.00 38.22 107 PRO D O 1
ATOM 4195 N N . VAL D 4 109 ? -46.655 86.855 6.730 1.00 35.70 108 VAL D N 1
ATOM 4196 C CA . VAL D 4 109 ? -46.018 87.135 8.016 1.00 35.14 108 VAL D CA 1
ATOM 4197 C C . VAL D 4 109 ? -44.617 86.521 8.084 1.00 35.70 108 VAL D C 1
ATOM 4198 O O . VAL D 4 109 ? -43.706 87.144 8.605 1.00 35.70 108 VAL D O 1
ATOM 4202 N N . TYR D 4 110 ? -44.435 85.313 7.556 1.00 36.24 109 TYR D N 1
ATOM 4203 C CA . TYR D 4 110 ? -43.099 84.671 7.582 1.00 36.16 109 TYR D CA 1
ATOM 4204 C C . TYR D 4 110 ? -42.145 85.396 6.692 1.00 37.43 109 TYR D C 1
ATOM 4205 O O . TYR D 4 110 ? -41.021 85.633 7.084 1.00 38.07 109 TYR D O 1
ATOM 4214 N N . ARG D 4 111 ? -42.587 85.766 5.498 1.00 38.96 110 ARG D N 1
ATOM 4215 C CA . ARG D 4 111 ? -41.733 86.517 4.562 1.00 39.83 110 ARG D CA 1
ATOM 4216 C C . ARG D 4 111 ? -41.202 87.840 5.126 1.00 39.40 110 ARG D C 1
ATOM 4217 O O . ARG D 4 111 ? -40.122 88.279 4.718 1.00 39.24 110 ARG D O 1
ATOM 4225 N N . GLU D 4 112 ? -41.941 88.462 6.049 1.00 39.25 111 GLU D N 1
ATOM 4226 C CA . GLU D 4 112 ? -41.404 89.608 6.820 1.00 39.17 111 GLU D CA 1
ATOM 4227 C C . GLU D 4 112 ? -40.433 89.148 7.904 1.00 38.04 111 GLU D C 1
ATOM 4228 O O . GLU D 4 112 ? -39.367 89.717 8.061 1.00 38.09 111 GLU D O 1
ATOM 4234 N N . ALA D 4 113 ? -40.814 88.156 8.686 1.00 37.06 112 ALA D N 1
ATOM 4235 C CA . ALA D 4 113 ? -39.970 87.725 9.793 1.00 36.52 112 ALA D CA 1
ATOM 4236 C C . ALA D 4 113 ? -38.562 87.311 9.313 1.00 36.19 112 ALA D C 1
ATOM 4237 O O . ALA D 4 113 ? -37.543 87.610 9.965 1.00 35.48 112 ALA D O 1
ATOM 4239 N N . VAL D 4 114 ? -38.513 86.666 8.151 1.00 35.53 113 VAL D N 1
ATOM 4240 C CA . VAL D 4 114 ? -37.263 86.139 7.637 1.00 35.18 113 VAL D CA 1
ATOM 4241 C C . VAL D 4 114 ? -36.296 87.250 7.251 1.00 35.05 113 VAL D C 1
ATOM 4242 O O . VAL D 4 114 ? -35.109 87.038 7.229 1.00 34.55 113 VAL D O 1
ATOM 4246 N N . LYS D 4 115 ? -36.788 88.438 6.971 1.00 35.71 114 LYS D N 1
ATOM 4247 C CA . LYS D 4 115 ? -35.877 89.557 6.783 1.00 36.52 114 LYS D CA 1
ATOM 4248 C C . LYS D 4 115 ? -34.920 89.711 7.981 1.00 36.75 114 LYS D C 1
ATOM 4249 O O . LYS D 4 115 ? -33.746 90.043 7.814 1.00 36.59 114 LYS D O 1
ATOM 4255 N N . HIS D 4 116 ? -35.399 89.415 9.184 1.00 37.33 115 HIS D N 1
ATOM 4256 C CA . HIS D 4 116 ? -34.515 89.390 10.353 1.00 37.43 115 HIS D CA 1
ATOM 4257 C C . HIS D 4 116 ? -33.447 88.288 10.248 1.00 37.21 115 HIS D C 1
ATOM 4258 O O . HIS D 4 116 ? -32.285 88.513 10.556 1.00 36.02 115 HIS D O 1
ATOM 4265 N N . ARG D 4 117 ? -33.839 87.089 9.819 1.00 37.48 116 ARG D N 1
ATOM 4266 C CA . ARG D 4 117 ? -32.872 85.996 9.707 1.00 37.78 116 ARG D CA 1
ATOM 4267 C C . ARG D 4 117 ? -31.792 86.408 8.742 1.00 37.26 116 ARG D C 1
ATOM 4268 O O . ARG D 4 117 ? -30.625 86.185 9.004 1.00 36.87 116 ARG D O 1
ATOM 4276 N N . GLN D 4 118 ? -32.191 87.057 7.656 1.00 37.41 117 GLN D N 1
ATOM 4277 C CA . GLN D 4 118 ? -31.257 87.471 6.610 1.00 37.99 117 GLN D CA 1
ATOM 4278 C C . GLN D 4 118 ? -30.225 88.440 7.155 1.00 37.02 117 GLN D C 1
ATOM 4279 O O . GLN D 4 118 ? -29.057 88.385 6.793 1.00 37.24 117 GLN D O 1
ATOM 4285 N N . ALA D 4 119 ? -30.664 89.310 8.053 1.00 36.60 118 ALA D N 1
ATOM 4286 C CA . ALA D 4 119 ? -29.783 90.273 8.718 1.00 35.92 118 ALA D CA 1
ATOM 4287 C C . ALA D 4 119 ? -28.908 89.620 9.776 1.00 35.87 118 ALA D C 1
ATOM 4288 O O . ALA D 4 119 ? -27.828 90.146 10.098 1.00 35.89 118 ALA D O 1
ATOM 4290 N N . ALA D 4 120 ? -29.373 88.494 10.336 1.00 35.41 119 ALA D N 1
ATOM 4291 C CA . ALA D 4 120 ? -28.729 87.899 11.519 1.00 35.16 119 ALA D CA 1
ATOM 4292 C C . ALA D 4 120 ? -27.628 86.930 11.170 1.00 35.40 119 ALA D C 1
ATOM 4293 O O . ALA D 4 120 ? -26.649 86.803 11.916 1.00 34.92 119 ALA D O 1
ATOM 4295 N N . VAL D 4 121 ? -27.791 86.219 10.057 1.00 35.85 120 VAL D N 1
ATOM 4296 C CA . VAL D 4 121 ? -27.003 85.003 9.864 1.00 35.66 120 VAL D CA 1
ATOM 4297 C C . VAL D 4 121 ? -25.719 85.271 9.092 1.00 36.53 120 VAL D C 1
ATOM 4298 O O . VAL D 4 121 ? -25.722 85.839 8.015 1.00 37.03 120 VAL D O 1
ATOM 4302 N N . GLU D 4 122 ? -24.612 84.845 9.662 1.00 37.16 121 GLU D N 1
ATOM 4303 C CA . GLU D 4 122 ? -23.339 84.998 9.005 1.00 38.01 121 GLU D CA 1
ATOM 4304 C C . GLU D 4 122 ? -23.098 83.847 8.088 1.00 37.34 121 GLU D C 1
ATOM 4305 O O . GLU D 4 122 ? -22.664 84.035 6.963 1.00 38.34 121 GLU D O 1
ATOM 4311 N N . ASP D 4 123 ? -23.365 82.646 8.580 1.00 36.86 122 ASP D N 1
ATOM 4312 C CA . ASP D 4 123 ? -23.252 81.414 7.789 1.00 36.14 122 ASP D CA 1
ATOM 4313 C C . ASP D 4 123 ? -24.174 80.419 8.433 1.00 35.32 122 ASP D C 1
ATOM 4314 O O . ASP D 4 123 ? -24.492 80.558 9.611 1.00 35.29 122 ASP D O 1
ATOM 4319 N N . SER D 4 124 ? -24.626 79.433 7.668 1.00 34.50 123 SER D N 1
ATOM 4320 C CA . SER D 4 124 ? -25.591 78.447 8.186 1.00 33.76 123 SER D CA 1
ATOM 4321 C C . SER D 4 124 ? -25.662 77.218 7.308 1.00 33.16 123 SER D C 1
ATOM 4322 O O . SER D 4 124 ? -25.238 77.264 6.179 1.00 32.44 123 SER D O 1
ATOM 4325 N N . ARG D 4 125 ? -26.226 76.140 7.837 1.00 33.04 124 ARG D N 1
ATOM 4326 C CA . ARG D 4 125 ? -26.627 74.983 7.023 1.00 33.52 124 ARG D CA 1
ATOM 4327 C C . ARG D 4 125 ? -28.033 74.634 7.360 1.00 32.87 124 ARG D C 1
ATOM 4328 O O . ARG D 4 125 ? -28.409 74.747 8.512 1.00 33.22 124 ARG D O 1
ATOM 4336 N N . LEU D 4 126 ? -28.815 74.244 6.358 1.00 32.93 125 LEU D N 1
ATOM 4337 C CA . LEU D 4 126 ? -30.160 73.727 6.589 1.00 33.13 125 LEU D CA 1
ATOM 4338 C C . LEU D 4 126 ? -30.244 72.428 5.840 1.00 32.90 125 LEU D C 1
ATOM 4339 O O . LEU D 4 126 ? -30.285 72.412 4.629 1.00 32.91 125 LEU D O 1
ATOM 4344 N N . ILE D 4 127 ? -30.239 71.337 6.584 1.00 33.14 126 ILE D N 1
ATOM 4345 C CA . ILE D 4 127 ? -30.138 70.008 6.010 1.00 33.24 126 ILE D CA 1
ATOM 4346 C C . ILE D 4 127 ? -31.472 69.313 6.126 1.00 33.57 126 ILE D C 1
ATOM 4347 O O . ILE D 4 127 ? -32.033 69.220 7.224 1.00 33.83 126 ILE D O 1
ATOM 4352 N N . ARG D 4 128 ? -31.980 68.828 5.000 1.00 33.63 127 ARG D N 1
ATOM 4353 C CA . ARG D 4 128 ? -33.250 68.161 4.998 1.00 34.11 127 ARG D CA 1
ATOM 4354 C C . ARG D 4 128 ? -33.021 66.680 5.182 1.00 34.65 127 ARG D C 1
ATOM 4355 O O . ARG D 4 128 ? -32.262 66.098 4.408 1.00 34.26 127 ARG D O 1
ATOM 4363 N N . LEU D 4 129 ? -33.698 66.077 6.183 1.00 34.39 128 LEU D N 1
ATOM 4364 C CA . LEU D 4 129 ? -33.601 64.637 6.421 1.00 34.13 128 LEU D CA 1
ATOM 4365 C C . LEU D 4 129 ? -34.944 63.954 6.555 1.00 34.61 128 LEU D C 1
ATOM 4366 O O . LEU D 4 129 ? -35.906 64.558 7.013 1.00 34.54 128 LEU D O 1
ATOM 4371 N N . LYS D 4 130 ? -35.005 62.689 6.157 1.00 35.02 129 LYS D N 1
ATOM 4372 C CA . LYS D 4 130 ? -36.119 61.831 6.496 1.00 35.86 129 LYS D CA 1
ATOM 4373 C C . LYS D 4 130 ? -35.782 61.147 7.819 1.00 36.51 129 LYS D C 1
ATOM 4374 O O . LYS D 4 130 ? -34.785 60.468 7.908 1.00 35.88 129 LYS D O 1
ATOM 4380 N N . PRO D 4 131 ? -36.613 61.311 8.845 1.00 37.37 130 PRO D N 1
ATOM 4381 C CA . PRO D 4 131 ? -36.358 60.605 10.099 1.00 38.96 130 PRO D CA 1
ATOM 4382 C C . PRO D 4 131 ? -36.306 59.083 9.945 1.00 40.23 130 PRO D C 1
ATOM 4383 O O . PRO D 4 131 ? -37.099 58.529 9.224 1.00 39.78 130 PRO D O 1
ATOM 4387 N N . LEU D 4 132 ? -35.379 58.440 10.640 1.00 42.88 131 LEU D N 1
ATOM 4388 C CA . LEU D 4 132 ? -35.278 56.976 10.670 1.00 45.55 131 LEU D CA 1
ATOM 4389 C C . LEU D 4 132 ? -35.504 56.418 12.065 1.00 48.81 131 LEU D C 1
ATOM 4390 O O . LEU D 4 132 ? -35.271 57.105 13.035 1.00 47.74 131 LEU D O 1
ATOM 4395 N N . LYS D 4 133 ? -35.998 55.183 12.156 1.00 54.57 132 LYS D N 1
ATOM 4396 C CA . LYS D 4 133 ? -35.987 54.441 13.447 1.00 59.26 132 LYS D CA 1
ATOM 4397 C C . LYS D 4 133 ? -34.514 54.256 13.755 1.00 63.18 132 LYS D C 1
ATOM 4398 O O . LYS D 4 133 ? -33.823 53.609 12.964 1.00 63.94 132 LYS D O 1
ATOM 4402 N N . PRO D 4 134 ? -34.013 54.831 14.886 1.00 67.99 133 PRO D N 1
ATOM 4403 C CA . PRO D 4 134 ? -32.588 54.616 15.250 1.00 70.68 133 PRO D CA 1
ATOM 4404 C C . PRO D 4 134 ? -32.163 53.119 15.462 1.00 73.68 133 PRO D C 1
ATOM 4405 O O . PRO D 4 134 ? -31.914 52.681 16.587 1.00 74.21 133 PRO D O 1
ATOM 4409 N N . GLY D 4 135 ? -32.184 52.350 14.365 1.00 76.76 134 GLY D N 1
ATOM 4410 C CA . GLY D 4 135 ? -31.462 51.062 14.184 1.00 78.38 134 GLY D CA 1
ATOM 4411 C C . GLY D 4 135 ? -31.010 51.137 12.719 1.00 80.03 134 GLY D C 1
ATOM 4412 O O . GLY D 4 135 ? -31.878 51.040 11.819 1.00 80.63 134 GLY D O 1
#

Nearest PDB structures (foldseek):
  3hhl-assembly2_C  TM=1.007E+00  e=5.994E-25  Rhodopseudomonas palustris
  3dca-assembly2_D  TM=9.822E-01  e=9.462E-23  Rhodopseudomonas palustris
  5b0a-assembly1_A  TM=5.467E-01  e=8.925E-03  Cannabis sativa
  5tp4-assembly1_B  TM=3.859E-01  e=2.161E-01  Burkholderia ambifaria MC40-6
  1r3n-assembly2_C  TM=3.820E-01  e=7.086E-01  Lachancea kluyveri

Solvent-accessible surface area: 26306 Å² total

B-factor: mean 42.81, std 17.13, range [2.0, 130.13]

Foldseek 3Di:
DADQDDDPVVVVVLVVPWDAFKKKKKFFDWAQFFDAPVPDTDGLVVLVVQLCVQCVVLQVVLAKWDFWDAWDADDDDRVDDGGTMTMMMGRTSVSVVVCVDPSNVVSCSSSNRITPYMDDDMDDDDPD/DADQDDDPVVVVVLVVPWDAFKKKKKFFDWAQFFPAPVRDTDGLVVLVVQLCVQCVVLQVVLAKWPDWDAWDADDDDRVDDGGTITMMMGRTSVSVVVVPDPSNVVSCSSSNRITPYMDDDIDHDDDPD/DADQDDDPVVVVVLVVPWDAFKKKKKFFDWAQFFDDPVPDTDGLVVLVVQLCVQCVVLQVVLAKWDDWDAWDADDDDRVDDGGTITMMMGRTSVSVVVVPDPSNVVSVSSSRITPYMDDDMDDDDPD/DADQDDDPVVVVVLVVPWDAFKKKKKFFDWAQWFDAPPRDTDGLVVLVVQLCVQCVVLQVVLAKWPFWDAWDADDDDRVDDGGTITMMMGRTSVSVVVVVDPSNVVSCSSSSRITPYMDDDIDGDDDPD

InterPro domains:
  IPR010753 Domain of unknown function DUF1330 [PF07045] (45-122)
  IPR011008 Dimeric alpha-beta barrel [SSF54909] (43-126)

CATH classification: 3.30.70.100

Organism: Rhodopseudomonas palustris (strain ATCC BAA-98 / CGA009) (NCBI:txid258594)

Secondary structure (DSSP, 8-state):
----S--HHHHHHHHH---SS-B--EEEEE-SB---TT----BHHHHHHHHHHHHHHHHHHTT---EEEEE---BS-TT---SEEEE--BS-HHHHH----HHHHHHHHHHHHHEEEEEE--------/----S--HHHHHHHHH---SS-B--EEEEE-SB---SS----BHHHHHHHHHHHHHHHHHHTT---EEE-----BS-TT---SEEEE--BS-HHHHH----HHHHHHHHHHHHHEEEEEE--EEE----/----S--HHHHHHHHH---SS-B--EEEEE-SB---TT----BHHHHHHHHHHHHHHHHHHTT---EEEEE---BS-TT---SEEEE--BS-HHHHH----HHHHHH--HHHHEEEEEE--------/----S--HHHHHHHHH---SS-B--EEEEEPSB---SS----BHHHHHHHHHHHHHHHHHHTT---EEE-----BS-TT---SEEEE--BS-HHHHH----HHHHHHHHHHHHHEEEEEE--EEE----